Protein AF-A0A662YFM3-F1 (afdb_monomer)

Structure (mmCIF, N/CA/C/O backbone):
data_AF-A0A662YFM3-F1
#
_entry.id   AF-A0A662YFM3-F1
#
loop_
_atom_site.group_PDB
_atom_site.id
_atom_site.type_symbol
_atom_site.label_atom_id
_atom_site.label_alt_id
_atom_site.label_comp_id
_atom_site.label_asym_id
_atom_site.label_entity_id
_atom_site.label_seq_id
_atom_site.pdbx_PDB_ins_code
_atom_site.Cartn_x
_atom_site.Cartn_y
_atom_site.Cartn_z
_atom_site.occupancy
_atom_site.B_iso_or_equiv
_atom_site.auth_seq_id
_atom_site.auth_comp_id
_atom_site.auth_asym_id
_atom_site.auth_atom_id
_atom_site.pdbx_PDB_model_num
ATOM 1 N N . MET A 1 1 ? 43.091 -7.294 -28.081 1.00 31.44 1 MET A N 1
ATOM 2 C CA . MET A 1 1 ? 42.100 -6.801 -29.064 1.00 31.44 1 MET A CA 1
ATOM 3 C C . MET A 1 1 ? 41.512 -5.503 -28.535 1.00 31.44 1 MET A C 1
ATOM 5 O O . MET A 1 1 ? 40.854 -5.529 -27.504 1.00 31.44 1 MET A O 1
ATOM 9 N N . GLN A 1 2 ? 41.831 -4.374 -29.169 1.00 24.16 2 GLN A N 1
ATOM 10 C CA . GLN A 1 2 ? 41.302 -3.059 -28.802 1.00 24.16 2 GLN A CA 1
ATOM 11 C C . GLN A 1 2 ? 39.823 -2.976 -29.213 1.00 24.16 2 GLN A C 1
ATOM 13 O O . GLN A 1 2 ? 39.486 -3.221 -30.369 1.00 24.16 2 GLN A O 1
ATOM 18 N N . LEU A 1 3 ? 38.940 -2.680 -28.256 1.00 31.52 3 LEU A N 1
ATOM 19 C CA . LEU A 1 3 ? 37.531 -2.382 -28.514 1.00 31.52 3 LEU A CA 1
ATOM 20 C C . LEU A 1 3 ? 37.461 -1.000 -29.172 1.00 31.52 3 LEU A C 1
ATOM 22 O O . LEU A 1 3 ? 37.667 0.012 -28.507 1.00 31.52 3 LEU A O 1
ATOM 26 N N . LEU A 1 4 ? 37.216 -0.971 -30.483 1.00 30.17 4 LEU A N 1
ATOM 27 C CA . LEU A 1 4 ? 36.890 0.259 -31.203 1.00 30.17 4 LEU A CA 1
ATOM 28 C C . LEU A 1 4 ? 35.661 0.919 -30.549 1.00 30.17 4 LEU A C 1
ATOM 30 O O . LEU A 1 4 ? 34.719 0.202 -30.189 1.00 30.17 4 LEU A O 1
ATOM 34 N N . PRO A 1 5 ? 35.646 2.256 -30.388 1.00 35.44 5 PRO A N 1
ATOM 35 C CA . PRO A 1 5 ? 34.454 2.960 -29.943 1.00 35.44 5 PRO A CA 1
ATOM 36 C C . PRO A 1 5 ? 33.294 2.656 -30.903 1.00 35.44 5 PRO A C 1
ATOM 38 O O . PRO A 1 5 ? 33.537 2.446 -32.096 1.00 35.44 5 PRO A O 1
ATOM 41 N N . PRO A 1 6 ? 32.047 2.606 -30.402 1.00 40.72 6 PRO A N 1
ATOM 42 C CA . PRO A 1 6 ? 30.871 2.348 -31.220 1.00 40.72 6 PRO A CA 1
ATOM 43 C C . PRO A 1 6 ? 30.859 3.303 -32.419 1.00 40.72 6 PRO A C 1
ATOM 45 O O . PRO A 1 6 ? 30.665 4.506 -32.263 1.00 40.72 6 PRO A O 1
ATOM 48 N N . THR A 1 7 ? 31.129 2.790 -33.621 1.00 40.66 7 THR A N 1
ATOM 49 C CA . THR A 1 7 ? 31.080 3.596 -34.839 1.00 40.66 7 THR A CA 1
ATOM 50 C C . THR A 1 7 ? 29.655 4.114 -35.023 1.00 40.66 7 THR A C 1
ATOM 52 O O . THR A 1 7 ? 28.692 3.373 -34.838 1.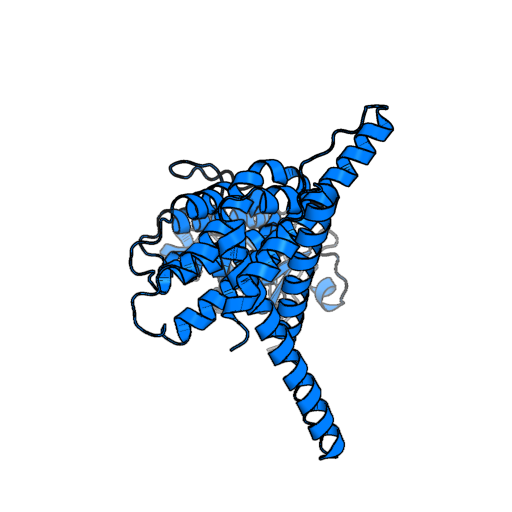00 40.66 7 THR A O 1
ATOM 55 N N . LEU A 1 8 ? 29.520 5.386 -35.417 1.00 42.19 8 LEU A N 1
ATOM 56 C CA . LEU A 1 8 ? 28.276 6.124 -35.719 1.00 42.19 8 LEU A CA 1
ATOM 57 C C . LEU A 1 8 ? 27.430 5.514 -36.865 1.00 42.19 8 LEU A C 1
ATOM 59 O O . LEU A 1 8 ? 26.572 6.171 -37.451 1.00 42.19 8 LEU A O 1
ATOM 63 N N . CYS A 1 9 ? 27.674 4.257 -37.227 1.00 41.53 9 CYS A N 1
ATOM 64 C CA . CYS A 1 9 ? 26.890 3.530 -38.203 1.00 41.53 9 CYS A CA 1
ATOM 65 C C . CYS A 1 9 ? 25.592 3.072 -37.537 1.00 41.53 9 CYS A C 1
ATOM 67 O O . CYS A 1 9 ? 25.598 2.172 -36.699 1.00 41.53 9 CYS A O 1
ATOM 69 N N . ARG A 1 10 ? 24.475 3.691 -37.938 1.00 50.19 10 ARG A N 1
ATOM 70 C CA . ARG A 1 10 ? 23.110 3.236 -37.642 1.00 50.19 10 ARG A CA 1
ATOM 71 C C . ARG A 1 10 ? 23.062 1.708 -37.789 1.00 50.19 10 ARG A C 1
ATOM 73 O O . ARG A 1 10 ? 23.378 1.228 -38.884 1.00 50.19 10 ARG A O 1
ATOM 80 N N . PRO A 1 11 ? 22.696 0.934 -36.751 1.00 51.88 11 PRO A N 1
ATOM 81 C CA . PRO A 1 11 ? 22.472 -0.492 -36.918 1.00 51.88 11 PRO A CA 1
ATOM 82 C C . PRO A 1 11 ? 21.335 -0.635 -37.928 1.00 51.88 11 PRO A C 1
ATOM 84 O O . PRO A 1 11 ? 20.178 -0.358 -37.616 1.00 51.88 11 PRO A O 1
ATOM 87 N N . ARG A 1 12 ? 21.667 -0.961 -39.183 1.00 49.25 12 ARG A N 1
ATOM 88 C CA . ARG A 1 12 ? 20.658 -1.315 -40.185 1.00 49.25 12 ARG A CA 1
ATOM 89 C C . ARG A 1 12 ? 19.836 -2.439 -39.564 1.00 49.25 12 ARG A C 1
ATOM 91 O O . ARG A 1 12 ? 20.442 -3.364 -39.026 1.00 49.25 12 ARG A O 1
ATOM 98 N N . HIS A 1 13 ? 18.510 -2.281 -39.575 1.00 52.53 13 HIS A N 1
ATOM 99 C CA . HIS A 1 13 ? 17.511 -3.202 -39.030 1.00 52.53 13 HIS A CA 1
ATOM 100 C C . HIS A 1 13 ? 18.063 -4.619 -38.879 1.00 52.53 13 HIS A C 1
ATOM 102 O O . HIS A 1 13 ? 18.449 -5.239 -39.871 1.00 52.53 13 HIS A O 1
ATOM 108 N N . VAL A 1 14 ? 18.168 -5.099 -37.638 1.00 57.22 14 VAL A N 1
ATOM 109 C CA . VAL A 1 14 ? 18.634 -6.463 -37.393 1.00 57.22 14 VAL A CA 1
ATOM 110 C C . VAL A 1 14 ? 17.733 -7.407 -38.170 1.00 57.22 14 VAL A C 1
ATOM 112 O O . VAL A 1 14 ? 16.516 -7.381 -38.007 1.00 57.22 14 VAL A O 1
ATOM 115 N N . ASP A 1 15 ? 18.349 -8.211 -39.030 1.00 66.75 15 ASP A N 1
ATOM 116 C CA . ASP A 1 15 ? 17.666 -9.239 -39.799 1.00 66.75 15 ASP A CA 1
ATOM 117 C C . ASP A 1 15 ? 16.842 -10.129 -38.855 1.00 66.75 15 ASP A C 1
ATOM 119 O O . ASP A 1 15 ? 17.365 -10.675 -37.876 1.00 66.75 15 ASP A O 1
ATOM 123 N N . ARG A 1 16 ? 15.541 -10.256 -39.143 1.00 69.88 16 ARG A N 1
ATOM 124 C CA . ARG A 1 16 ? 14.592 -11.059 -38.362 1.00 69.88 16 ARG A CA 1
ATOM 125 C C . ARG A 1 16 ? 15.097 -1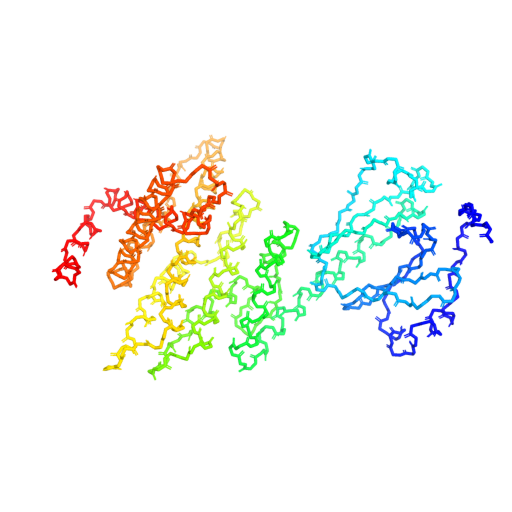2.485 -38.153 1.00 69.88 16 ARG A C 1
ATOM 127 O O . ARG A 1 16 ? 14.892 -13.039 -37.077 1.00 69.88 16 ARG A O 1
ATOM 134 N N . GLU A 1 17 ? 15.794 -13.053 -39.135 1.00 72.50 17 GLU A N 1
ATOM 135 C CA . GLU A 1 17 ? 16.353 -14.401 -39.030 1.00 72.50 17 GLU A CA 1
ATOM 136 C C . GLU A 1 17 ? 17.508 -14.481 -38.028 1.00 72.50 17 GLU A C 1
ATOM 138 O O . GLU A 1 17 ? 17.574 -15.421 -37.239 1.00 72.50 17 GLU A O 1
ATOM 143 N N . ARG A 1 18 ? 18.371 -13.460 -37.955 1.00 72.56 18 ARG A N 1
ATOM 144 C CA . ARG A 1 18 ? 19.425 -13.402 -36.923 1.00 72.56 18 ARG A CA 1
ATOM 145 C C . ARG A 1 18 ? 18.828 -13.335 -35.523 1.00 72.56 18 ARG A C 1
ATOM 147 O O . ARG A 1 18 ? 19.324 -13.974 -34.599 1.00 72.56 18 ARG A O 1
ATOM 154 N N . LEU A 1 19 ? 17.737 -12.591 -35.390 1.00 74.12 19 LEU A N 1
ATOM 155 C CA . LEU A 1 19 ? 16.995 -12.423 -34.148 1.00 74.12 19 LEU A CA 1
ATOM 156 C C . LEU A 1 19 ? 16.303 -13.739 -33.734 1.00 74.12 19 LEU A C 1
ATOM 158 O O . LEU A 1 19 ? 16.369 -14.133 -32.568 1.00 74.12 19 LEU A O 1
ATOM 162 N N . ARG A 1 20 ? 15.736 -14.477 -34.701 1.00 78.88 20 ARG A N 1
ATOM 163 C CA . ARG A 1 20 ? 15.185 -15.829 -34.505 1.00 78.88 20 ARG A CA 1
ATOM 164 C C . ARG A 1 20 ? 16.244 -16.830 -34.053 1.00 78.88 20 ARG A C 1
ATOM 166 O O . ARG A 1 20 ? 15.979 -17.616 -33.149 1.00 78.88 20 ARG A O 1
ATOM 173 N N . VAL A 1 21 ? 17.435 -16.791 -34.649 1.00 80.00 21 VAL A N 1
ATOM 174 C CA . VAL A 1 21 ? 18.555 -17.668 -34.271 1.00 80.00 21 VAL A CA 1
ATOM 175 C C . VAL A 1 21 ? 19.041 -17.369 -32.851 1.00 80.00 21 VAL A C 1
ATOM 177 O O . VAL A 1 21 ? 19.296 -18.301 -32.096 1.00 80.00 21 VAL A O 1
ATOM 180 N N . GLN A 1 22 ? 19.136 -16.094 -32.459 1.00 77.62 22 GLN A N 1
ATOM 181 C CA . GLN A 1 22 ? 19.637 -15.719 -31.131 1.00 77.62 22 GLN A CA 1
ATOM 182 C C . GLN A 1 22 ? 18.651 -15.996 -29.986 1.00 77.62 22 GLN A C 1
ATOM 184 O O . GLN A 1 22 ? 19.085 -16.372 -28.900 1.00 77.62 22 GLN A O 1
ATOM 189 N N . LEU A 1 23 ? 17.347 -15.802 -30.200 1.00 77.31 23 LEU A N 1
ATOM 190 C CA . LEU A 1 23 ? 16.322 -16.060 -29.176 1.00 77.31 23 LEU A CA 1
ATOM 191 C C . LEU A 1 23 ? 15.807 -17.504 -29.187 1.00 77.31 23 LEU A C 1
ATOM 193 O O . LEU A 1 23 ? 15.193 -17.967 -28.227 1.00 77.31 23 LEU A O 1
ATOM 197 N N . GLY A 1 24 ? 16.026 -18.224 -30.285 1.00 82.00 24 GLY A N 1
ATOM 198 C CA . GLY A 1 24 ? 15.348 -19.482 -30.548 1.00 82.00 24 GLY A CA 1
ATOM 199 C C . GLY A 1 24 ? 13.886 -19.280 -30.962 1.00 82.00 24 GLY A C 1
ATOM 200 O O . GLY A 1 24 ? 13.258 -18.239 -30.747 1.00 82.00 24 GLY A O 1
ATOM 201 N N . THR A 1 25 ? 13.324 -20.313 -31.585 1.00 82.69 25 THR A N 1
ATOM 202 C CA . THR A 1 25 ? 12.015 -20.258 -32.253 1.00 82.69 25 THR A CA 1
ATOM 203 C C . THR A 1 25 ? 10.866 -19.892 -31.311 1.00 82.69 25 THR A C 1
ATOM 205 O O . THR A 1 25 ? 9.998 -19.104 -31.678 1.00 82.69 25 THR A O 1
ATOM 208 N N . THR A 1 26 ? 10.870 -20.422 -30.087 1.00 81.56 26 THR A N 1
ATOM 209 C CA . THR A 1 26 ? 9.796 -20.212 -29.103 1.00 81.56 26 THR A CA 1
ATOM 210 C C . THR A 1 26 ? 9.748 -18.774 -28.592 1.00 81.56 26 THR A C 1
ATOM 212 O O . THR A 1 26 ? 8.681 -18.169 -28.552 1.00 81.56 26 THR A O 1
ATOM 215 N N . GLN A 1 27 ? 10.893 -18.189 -28.239 1.00 81.69 27 GLN A N 1
ATOM 216 C CA . GLN A 1 27 ? 10.960 -16.805 -27.761 1.00 81.69 27 GLN A CA 1
ATOM 217 C C . GLN A 1 27 ? 10.720 -15.810 -28.901 1.00 81.69 27 GLN A C 1
ATOM 219 O O . GLN A 1 27 ? 10.011 -14.822 -28.715 1.00 81.69 27 GLN A O 1
ATOM 224 N N . PHE A 1 28 ? 11.233 -16.101 -30.101 1.00 82.50 28 PHE A N 1
ATOM 225 C CA . PHE A 1 28 ? 11.019 -15.261 -31.278 1.00 82.50 28 PHE A CA 1
ATOM 226 C C . PHE A 1 28 ? 9.535 -15.136 -31.652 1.00 82.50 28 PHE A C 1
ATOM 228 O O . PHE A 1 28 ? 9.075 -14.042 -31.969 1.00 82.50 28 PHE A O 1
ATOM 235 N N . GLN A 1 29 ? 8.759 -16.220 -31.549 1.00 82.69 29 GLN A N 1
ATOM 236 C CA . GLN A 1 29 ? 7.309 -16.192 -31.790 1.00 82.69 29 GLN A CA 1
ATOM 237 C C . GLN A 1 29 ? 6.545 -15.281 -30.815 1.00 82.69 29 GLN A C 1
ATOM 239 O O . GLN A 1 29 ? 5.462 -14.799 -31.144 1.00 82.69 29 GLN A O 1
ATOM 244 N N . ARG A 1 30 ? 7.099 -15.022 -29.624 1.00 81.25 30 ARG A N 1
ATOM 245 C CA . ARG A 1 30 ? 6.478 -14.179 -28.589 1.00 81.25 30 ARG A CA 1
ATOM 246 C C . ARG A 1 30 ? 6.853 -12.701 -28.712 1.00 81.25 30 ARG 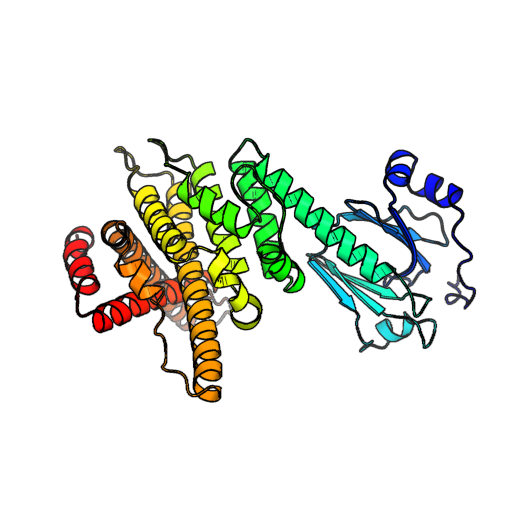A C 1
ATOM 248 O O . ARG A 1 30 ? 6.313 -11.879 -27.969 1.00 81.25 30 ARG A O 1
ATOM 255 N N . LEU A 1 31 ? 7.752 -12.348 -29.632 1.00 82.31 31 LEU A N 1
ATOM 256 C CA . LEU A 1 31 ? 8.171 -10.967 -29.839 1.00 82.31 31 LEU A CA 1
ATOM 257 C C . LEU A 1 31 ? 7.055 -10.104 -30.413 1.00 82.31 31 LEU A C 1
ATOM 259 O O . LEU A 1 31 ? 6.383 -10.458 -31.382 1.00 82.31 31 LEU A O 1
ATOM 263 N N . ARG A 1 32 ? 6.916 -8.915 -29.835 1.00 81.25 32 ARG A N 1
ATOM 264 C CA . ARG A 1 32 ? 5.949 -7.895 -30.244 1.00 81.25 32 ARG A CA 1
ATOM 265 C C . ARG A 1 32 ? 6.625 -6.647 -30.797 1.00 81.25 32 ARG A C 1
ATOM 267 O O . ARG A 1 32 ? 6.060 -5.997 -31.668 1.00 81.25 32 ARG A O 1
ATOM 274 N N . TYR A 1 33 ? 7.831 -6.338 -30.327 1.00 83.69 33 TYR A N 1
ATOM 275 C CA . TYR A 1 33 ? 8.576 -5.145 -30.721 1.00 83.69 33 TYR A CA 1
ATOM 276 C C . TYR A 1 33 ? 10.084 -5.399 -30.648 1.00 83.69 33 TYR A C 1
ATOM 278 O O . TYR A 1 33 ? 10.526 -6.212 -29.842 1.00 83.69 33 TYR A O 1
ATOM 286 N N . HIS A 1 34 ? 10.882 -4.725 -31.474 1.00 82.69 34 HIS A N 1
ATOM 287 C CA . HIS A 1 34 ? 12.335 -4.687 -31.312 1.00 82.69 34 HIS A CA 1
ATOM 288 C C . HIS A 1 34 ? 12.914 -3.402 -31.902 1.00 82.69 34 HIS A C 1
ATOM 290 O O . HIS A 1 34 ? 12.450 -2.919 -32.932 1.00 82.69 34 HIS A O 1
ATOM 296 N N . GLU A 1 35 ? 13.946 -2.871 -31.257 1.00 78.69 35 GLU A N 1
ATOM 297 C CA . GLU A 1 35 ? 14.652 -1.662 -31.668 1.00 78.69 35 GLU A CA 1
ATOM 298 C C . GLU A 1 35 ? 16.111 -1.731 -31.208 1.00 78.69 35 GLU A C 1
ATOM 300 O O . GLU A 1 35 ? 16.428 -2.286 -30.154 1.00 78.69 35 GLU A O 1
ATOM 305 N N . ALA A 1 36 ? 17.028 -1.192 -32.010 1.00 77.56 36 ALA A N 1
ATOM 306 C CA . ALA A 1 36 ? 18.420 -1.079 -31.600 1.00 77.56 36 ALA A CA 1
ATOM 307 C C . ALA A 1 36 ? 18.573 0.024 -30.541 1.00 77.56 36 ALA A C 1
ATOM 309 O O . ALA A 1 36 ? 18.033 1.115 -30.702 1.00 77.56 36 ALA A O 1
ATOM 310 N N . ALA A 1 37 ? 19.352 -0.233 -29.492 1.00 79.44 37 ALA A N 1
ATOM 311 C CA . ALA A 1 37 ? 19.679 0.745 -28.459 1.00 79.44 37 ALA A CA 1
ATOM 312 C C . ALA A 1 37 ? 21.132 0.589 -27.976 1.00 79.44 37 ALA A C 1
ATOM 314 O O . ALA A 1 37 ? 21.816 -0.406 -28.228 1.00 79.44 37 ALA A O 1
ATOM 315 N N . VAL A 1 38 ? 21.636 1.586 -27.260 1.00 81.25 38 VAL A N 1
ATOM 316 C CA . VAL A 1 38 ? 22.872 1.448 -26.480 1.00 81.25 38 VAL A CA 1
ATOM 317 C C . VAL A 1 38 ? 22.486 1.216 -25.035 1.00 81.25 38 VAL A C 1
ATOM 319 O O . VAL A 1 38 ? 21.707 1.988 -24.486 1.00 81.25 38 VAL A O 1
ATOM 322 N N . VAL A 1 39 ? 23.035 0.179 -24.410 1.00 82.19 39 VAL A N 1
ATOM 323 C CA . VAL A 1 39 ? 22.734 -0.149 -23.011 1.00 82.19 39 VAL A CA 1
ATOM 324 C C . VAL A 1 39 ? 23.974 0.059 -22.159 1.00 82.19 39 VAL A C 1
ATOM 326 O O . VAL A 1 39 ? 25.092 -0.253 -22.583 1.00 82.19 39 VAL A O 1
ATOM 329 N N . SER A 1 40 ? 23.787 0.558 -20.939 1.00 78.56 40 SER A N 1
ATOM 330 C CA . SER A 1 40 ? 24.849 0.720 -19.946 1.00 78.56 40 SER A CA 1
ATOM 331 C C . SER A 1 40 ? 25.341 -0.628 -19.398 1.00 78.56 40 SER A C 1
ATOM 333 O O . SER A 1 40 ? 25.090 -0.983 -18.249 1.00 78.56 40 SER A O 1
ATOM 335 N N . SER A 1 41 ? 26.047 -1.403 -20.217 1.00 72.38 41 SER A N 1
ATOM 336 C CA . SER A 1 41 ? 26.849 -2.550 -19.780 1.00 72.38 41 SER A CA 1
ATOM 337 C C . SER A 1 41 ? 28.335 -2.190 -19.771 1.00 72.38 41 SER A C 1
ATOM 339 O O . SER A 1 41 ? 28.752 -1.275 -20.477 1.00 72.38 41 SER A O 1
ATOM 341 N N . ALA A 1 42 ? 29.154 -2.913 -19.004 1.00 61.47 42 ALA A N 1
ATOM 342 C CA . ALA A 1 42 ? 30.613 -2.821 -19.081 1.00 61.47 42 ALA A CA 1
ATOM 343 C C . ALA A 1 42 ? 31.178 -4.051 -19.826 1.00 61.47 42 ALA A C 1
ATOM 345 O O . ALA A 1 42 ? 30.956 -5.172 -19.366 1.00 61.47 42 ALA A O 1
ATOM 346 N N . PRO A 1 43 ? 31.899 -3.891 -20.955 1.00 65.81 43 PRO A N 1
ATOM 347 C CA . PRO A 1 43 ? 32.080 -2.655 -21.725 1.00 65.81 43 PRO A CA 1
ATOM 348 C C . PRO A 1 43 ? 30.772 -2.215 -22.411 1.00 65.81 43 PRO A C 1
ATOM 350 O O . PRO A 1 43 ? 29.872 -3.036 -22.622 1.00 65.81 43 PRO A O 1
ATOM 353 N N . MET A 1 44 ? 30.666 -0.924 -22.748 1.00 69.19 44 MET A N 1
ATOM 354 C CA . MET A 1 44 ? 29.498 -0.385 -23.457 1.00 69.19 44 MET A CA 1
ATOM 355 C C . MET A 1 44 ? 29.412 -1.024 -24.839 1.00 69.19 44 MET A C 1
ATOM 357 O O . MET A 1 44 ? 30.391 -1.031 -25.588 1.00 69.19 44 MET A O 1
ATOM 361 N N . LYS A 1 45 ? 28.253 -1.596 -25.167 1.00 72.81 45 LYS A N 1
ATOM 362 C CA . LYS A 1 45 ? 28.030 -2.293 -26.435 1.00 72.81 45 LYS A CA 1
ATOM 363 C C . LYS A 1 45 ? 26.701 -1.874 -27.041 1.00 72.81 45 LYS A C 1
ATOM 365 O O . LYS A 1 45 ? 25.725 -1.633 -26.335 1.00 72.81 45 LYS A O 1
ATOM 370 N N . PHE A 1 46 ? 26.672 -1.867 -28.366 1.00 73.38 46 PHE A N 1
ATOM 371 C CA . PHE A 1 46 ? 25.439 -1.833 -29.133 1.00 73.38 46 PHE A CA 1
ATOM 372 C C . PHE A 1 46 ? 24.625 -3.092 -28.861 1.00 73.38 46 PHE A C 1
ATOM 374 O O . PHE A 1 46 ? 25.125 -4.209 -29.040 1.00 73.38 46 PHE A O 1
ATOM 381 N N . GLN A 1 47 ? 23.384 -2.912 -28.423 1.00 79.12 47 GLN A N 1
ATOM 382 C CA . GLN A 1 47 ? 22.492 -4.012 -28.100 1.00 79.12 47 GLN A CA 1
ATOM 383 C C . GLN A 1 47 ? 21.139 -3.814 -28.788 1.00 79.12 47 GLN A C 1
ATOM 385 O O . GLN A 1 47 ? 20.659 -2.708 -28.997 1.00 79.12 47 GLN A O 1
ATOM 390 N N . LEU A 1 48 ? 20.523 -4.906 -29.201 1.00 81.19 48 LEU A N 1
ATOM 391 C CA . LEU A 1 48 ? 19.152 -4.919 -29.653 1.00 81.19 48 LEU A CA 1
ATOM 392 C C . LEU A 1 48 ? 18.264 -5.119 -28.437 1.00 81.19 48 LEU A C 1
ATOM 394 O O . LEU A 1 48 ? 18.464 -6.069 -27.679 1.00 81.19 48 LEU A O 1
ATOM 398 N N . VAL A 1 49 ? 17.284 -4.244 -28.266 1.00 84.19 49 VAL A N 1
ATOM 399 C CA . VAL A 1 49 ? 16.237 -4.418 -27.268 1.00 84.19 49 VAL A CA 1
ATOM 400 C C . VAL A 1 49 ? 15.027 -4.983 -27.986 1.00 84.19 49 VAL A C 1
ATOM 402 O O . VAL A 1 49 ? 14.516 -4.383 -28.929 1.00 84.19 49 VAL A O 1
ATOM 405 N N . ALA A 1 50 ? 14.572 -6.153 -27.562 1.00 84.06 50 ALA A N 1
ATOM 406 C CA . ALA A 1 50 ? 13.373 -6.784 -28.080 1.00 84.06 50 ALA A CA 1
ATOM 407 C C . ALA A 1 50 ? 12.380 -7.007 -26.939 1.00 84.06 50 ALA A C 1
ATOM 409 O O . ALA A 1 50 ? 12.763 -7.355 -25.828 1.00 84.06 50 ALA A O 1
ATOM 410 N N . LEU A 1 51 ? 11.099 -6.782 -27.200 1.00 84.19 51 LEU A N 1
ATOM 411 C CA . LEU A 1 51 ? 10.029 -6.883 -26.217 1.00 84.19 51 LEU A CA 1
ATOM 412 C C . LEU A 1 51 ? 9.101 -8.029 -26.590 1.00 84.19 51 LEU A C 1
ATOM 414 O O . LEU A 1 51 ? 8.628 -8.133 -27.727 1.00 84.19 51 LEU A O 1
ATOM 418 N N . SER A 1 52 ? 8.811 -8.856 -25.598 1.00 84.38 52 SER A N 1
ATOM 419 C CA . SER A 1 52 ? 7.714 -9.819 -25.605 1.00 84.38 52 SER A CA 1
ATOM 420 C C . SER A 1 52 ? 6.645 -9.401 -24.596 1.00 84.38 52 SER A C 1
ATOM 422 O O . SER A 1 52 ? 6.779 -8.373 -23.935 1.00 84.38 52 SER A O 1
ATOM 424 N N . GLY A 1 53 ? 5.565 -10.178 -24.497 1.00 74.62 53 GLY A N 1
ATOM 425 C CA . GLY A 1 53 ? 4.478 -9.884 -23.558 1.00 74.62 53 GLY A CA 1
ATOM 426 C C . GLY A 1 53 ? 4.874 -9.973 -22.080 1.00 74.62 53 GLY A C 1
ATOM 427 O O . GLY A 1 53 ? 4.212 -9.360 -21.256 1.00 74.62 53 GLY A O 1
ATOM 428 N N . ASP A 1 54 ? 5.937 -10.710 -21.749 1.00 80.62 54 ASP A N 1
ATOM 429 C CA . ASP A 1 54 ? 6.360 -11.009 -20.375 1.00 80.62 54 ASP A CA 1
ATOM 430 C C . ASP A 1 54 ? 7.843 -10.711 -20.101 1.00 80.62 54 ASP A C 1
ATOM 432 O O . ASP A 1 54 ? 8.292 -10.814 -18.959 1.00 80.62 54 ASP A O 1
ATOM 436 N N . SER A 1 55 ? 8.639 -10.372 -21.117 1.00 89.00 55 SER A N 1
ATOM 437 C CA . SER A 1 55 ? 10.088 -10.173 -20.972 1.00 89.00 55 SER A CA 1
ATOM 438 C C . SER A 1 55 ? 10.675 -9.156 -21.951 1.00 89.00 55 SER A C 1
ATOM 440 O O . SER A 1 55 ? 10.249 -9.047 -23.106 1.00 89.00 55 SER A O 1
ATOM 442 N N . ILE A 1 56 ? 11.716 -8.463 -21.491 1.00 89.06 56 ILE A N 1
ATOM 443 C CA . ILE A 1 56 ? 12.625 -7.630 -22.277 1.00 89.06 56 ILE A CA 1
ATOM 444 C C . ILE A 1 56 ? 13.869 -8.465 -22.581 1.00 89.06 56 ILE A C 1
ATOM 446 O O . ILE A 1 56 ? 14.550 -8.947 -21.678 1.00 89.06 56 ILE A O 1
ATOM 450 N N . PHE A 1 57 ? 14.195 -8.615 -23.854 1.00 87.94 57 PHE A N 1
ATOM 451 C CA . PHE A 1 57 ? 15.422 -9.243 -24.308 1.00 87.94 57 PHE A CA 1
ATOM 452 C C . PHE A 1 57 ? 16.426 -8.175 -24.703 1.00 87.94 57 PHE A C 1
ATOM 454 O O . PHE A 1 57 ? 16.121 -7.274 -25.480 1.00 87.94 57 PHE A O 1
ATOM 461 N N . VAL A 1 58 ? 17.641 -8.306 -24.190 1.00 87.88 58 VAL A N 1
ATOM 462 C CA . VAL A 1 58 ? 18.757 -7.425 -24.503 1.00 87.88 58 VAL A CA 1
ATOM 463 C C . VAL A 1 58 ? 19.849 -8.268 -25.151 1.00 87.88 58 VAL A C 1
ATOM 465 O O . VAL A 1 58 ? 20.479 -9.103 -24.497 1.00 87.88 58 VAL A O 1
ATOM 468 N N . LEU A 1 59 ? 20.043 -8.088 -26.457 1.00 85.12 59 LEU A N 1
ATOM 469 C CA . LEU A 1 59 ? 20.924 -8.919 -27.276 1.00 85.12 59 LEU A CA 1
ATOM 470 C C . LEU A 1 59 ? 22.129 -8.117 -27.769 1.00 85.12 59 LEU A C 1
ATOM 472 O O . LEU A 1 59 ? 21.944 -7.012 -28.261 1.00 85.12 59 LEU A O 1
ATOM 476 N N . PRO A 1 60 ? 23.365 -8.628 -27.713 1.00 79.62 60 PRO A N 1
ATOM 477 C CA . PRO A 1 60 ? 24.497 -7.942 -28.327 1.00 79.62 60 PRO A CA 1
ATOM 478 C C . PRO A 1 60 ? 24.362 -7.917 -29.857 1.00 79.62 60 PRO A C 1
ATOM 480 O O . PRO A 1 60 ? 24.196 -8.953 -30.497 1.00 79.62 60 PRO A O 1
ATOM 483 N N . LEU A 1 61 ? 24.488 -6.727 -30.457 1.00 71.50 61 LEU A N 1
ATOM 484 C CA . LEU A 1 61 ? 24.501 -6.565 -31.919 1.00 71.50 61 LEU A CA 1
ATOM 485 C C . LEU A 1 61 ? 25.812 -7.057 -32.549 1.00 71.50 61 LEU A C 1
ATOM 487 O O . LEU A 1 61 ? 25.840 -7.422 -33.723 1.00 71.50 61 LEU A O 1
ATOM 491 N N . ALA A 1 62 ? 26.893 -7.071 -31.767 1.00 67.69 62 ALA A N 1
ATOM 492 C CA . ALA A 1 62 ? 28.206 -7.554 -32.169 1.00 67.69 62 ALA A CA 1
ATOM 493 C C . ALA A 1 62 ? 28.779 -8.514 -31.109 1.00 67.69 62 ALA A C 1
ATOM 495 O O . ALA A 1 62 ? 28.877 -8.164 -29.929 1.00 67.69 62 ALA A O 1
ATOM 496 N N . GLY A 1 63 ? 29.192 -9.708 -31.548 1.00 63.12 63 GLY A N 1
ATOM 497 C CA . GLY A 1 63 ? 29.793 -10.759 -30.713 1.00 63.12 63 GLY A CA 1
ATOM 498 C C . GLY A 1 63 ? 28.833 -11.896 -30.328 1.00 63.12 63 GLY A C 1
ATOM 499 O O . GLY A 1 63 ? 27.620 -11.733 -30.343 1.00 63.12 63 GLY A O 1
ATOM 500 N N . GLY A 1 64 ? 29.388 -13.063 -29.979 1.00 60.03 64 GLY A N 1
ATOM 501 C CA . GLY A 1 64 ? 28.648 -14.302 -29.672 1.00 60.03 64 GLY A CA 1
ATOM 502 C C . GLY A 1 64 ? 28.070 -14.394 -28.252 1.00 60.03 64 GLY A C 1
ATOM 503 O O . GLY A 1 64 ? 28.114 -15.461 -27.650 1.00 60.03 64 GLY A O 1
ATOM 504 N N . GLY A 1 65 ? 27.592 -13.285 -27.682 1.00 67.56 65 GLY A N 1
ATOM 505 C CA . GLY A 1 65 ? 26.964 -13.297 -26.355 1.00 67.56 65 GLY A CA 1
ATOM 506 C C . GLY A 1 65 ? 25.496 -13.726 -26.422 1.00 67.56 65 GLY A C 1
ATOM 507 O O . GLY A 1 65 ? 24.783 -13.322 -27.337 1.00 67.56 65 GLY A O 1
ATOM 508 N N . GLY A 1 66 ? 25.044 -14.521 -25.449 1.00 75.06 66 GLY A N 1
ATOM 509 C CA . GLY A 1 66 ? 23.631 -14.887 -25.315 1.00 75.06 66 GLY A CA 1
ATOM 510 C C . GLY A 1 66 ? 22.736 -13.682 -25.003 1.00 75.06 66 GLY A C 1
ATOM 511 O O . GLY A 1 66 ? 23.198 -12.673 -24.462 1.00 75.06 66 GLY A O 1
ATOM 512 N N . ALA A 1 67 ? 21.450 -13.789 -25.340 1.00 80.75 67 ALA A N 1
ATOM 513 C CA . ALA A 1 67 ? 20.454 -12.781 -24.997 1.00 80.75 67 ALA A CA 1
ATOM 514 C C . ALA A 1 67 ? 20.266 -12.710 -23.474 1.00 80.75 67 ALA A C 1
ATOM 516 O O . ALA A 1 67 ? 20.007 -13.724 -22.823 1.00 80.75 67 ALA A O 1
ATOM 517 N N . ARG A 1 68 ? 20.345 -11.507 -22.898 1.00 87.12 68 ARG A N 1
ATOM 518 C CA . ARG A 1 68 ? 19.916 -11.284 -21.516 1.00 87.12 68 ARG A CA 1
ATOM 519 C C . ARG A 1 68 ? 18.399 -11.137 -21.508 1.00 87.12 68 ARG A C 1
ATOM 521 O O . ARG A 1 68 ? 17.873 -10.211 -22.116 1.00 87.12 68 ARG A O 1
ATOM 528 N N . CYS A 1 69 ? 17.712 -12.040 -20.819 1.00 88.75 69 CYS A N 1
ATOM 529 C CA . CYS A 1 69 ? 16.270 -11.969 -20.604 1.00 88.75 69 CYS A CA 1
ATOM 530 C C . CYS A 1 69 ? 15.982 -11.278 -19.266 1.00 88.75 69 CYS A C 1
ATOM 532 O O . CYS A 1 69 ? 16.528 -11.672 -18.235 1.00 88.75 69 CYS A O 1
ATOM 534 N N . ILE A 1 70 ? 15.154 -10.238 -19.290 1.00 88.75 70 ILE A N 1
ATOM 535 C CA . ILE A 1 70 ? 14.711 -9.476 -18.122 1.00 88.75 70 ILE A CA 1
ATOM 536 C C . ILE A 1 70 ? 13.189 -9.639 -18.040 1.00 88.75 70 ILE A C 1
ATOM 538 O O . ILE A 1 70 ? 12.480 -9.082 -18.882 1.00 88.75 70 ILE A O 1
ATOM 542 N N . PRO A 1 71 ? 12.661 -10.399 -17.069 1.00 87.56 71 PRO A N 1
ATOM 543 C CA . PRO A 1 71 ? 11.220 -10.534 -16.890 1.00 87.56 71 PRO A CA 1
ATOM 544 C C . PRO A 1 71 ? 10.587 -9.174 -16.579 1.00 87.56 71 PRO A C 1
ATOM 546 O O . PRO A 1 71 ? 11.092 -8.448 -15.721 1.00 87.56 71 PRO A O 1
ATOM 549 N N . LEU A 1 72 ? 9.462 -8.838 -17.217 1.00 85.38 72 LEU A N 1
ATOM 550 C CA . LEU A 1 72 ? 8.782 -7.552 -16.993 1.00 85.38 72 LEU A CA 1
ATOM 551 C C . LEU A 1 72 ? 8.364 -7.355 -15.532 1.00 85.38 72 LEU A C 1
ATOM 553 O O . LEU A 1 72 ? 8.417 -6.235 -15.045 1.00 85.38 72 LEU A O 1
ATOM 557 N N . ARG A 1 73 ? 8.058 -8.439 -14.808 1.00 79.38 73 ARG A N 1
ATOM 558 C CA . ARG A 1 73 ? 7.778 -8.405 -13.361 1.00 79.38 73 ARG A CA 1
ATOM 559 C C . ARG A 1 73 ? 8.921 -7.854 -12.499 1.00 79.38 73 ARG A C 1
ATOM 561 O O . ARG A 1 73 ? 8.672 -7.414 -11.394 1.00 79.38 73 ARG A O 1
ATOM 568 N N . THR A 1 74 ? 10.160 -7.882 -12.998 1.00 82.44 74 THR A N 1
ATOM 569 C CA . THR A 1 74 ? 11.338 -7.373 -12.263 1.00 82.44 74 THR A CA 1
ATOM 570 C C . THR A 1 74 ? 11.617 -5.895 -12.530 1.00 82.44 74 THR A C 1
ATOM 572 O O . THR A 1 74 ? 12.565 -5.335 -11.979 1.00 82.44 74 THR A O 1
ATOM 575 N N . VAL A 1 75 ? 10.835 -5.274 -13.418 1.00 83.06 75 VAL A N 1
ATOM 576 C CA . VAL A 1 75 ? 10.954 -3.865 -13.785 1.00 83.06 75 VAL A CA 1
ATOM 577 C C . VAL A 1 75 ? 10.042 -3.054 -12.875 1.00 83.06 75 VAL A C 1
ATOM 579 O O . VAL A 1 75 ? 8.823 -3.142 -12.981 1.00 83.06 75 VAL A O 1
ATOM 582 N N . ALA A 1 76 ? 10.644 -2.242 -12.012 1.00 75.44 76 ALA A N 1
ATOM 583 C CA . ALA A 1 76 ? 9.918 -1.335 -11.136 1.00 75.44 76 ALA A CA 1
ATOM 584 C C . ALA A 1 76 ? 9.452 -0.084 -11.895 1.00 75.44 76 ALA A C 1
ATOM 586 O O . ALA A 1 76 ? 8.302 0.323 -11.788 1.00 75.44 76 ALA A O 1
ATOM 587 N N . GLU A 1 77 ? 10.324 0.530 -12.694 1.00 80.88 77 GLU A N 1
ATOM 588 C CA . GLU A 1 77 ? 10.048 1.839 -13.298 1.00 80.88 77 GLU A CA 1
ATOM 589 C C . GLU A 1 77 ? 10.739 1.977 -14.658 1.00 80.88 77 GLU A C 1
ATOM 591 O O . GLU A 1 77 ? 11.836 1.441 -14.869 1.00 80.88 77 GLU A O 1
ATOM 596 N N . VAL A 1 78 ? 10.119 2.733 -15.571 1.00 85.38 78 VAL A N 1
ATOM 597 C CA . VAL A 1 78 ? 10.742 3.150 -16.832 1.00 85.38 78 VAL A CA 1
ATOM 598 C C . VAL A 1 78 ? 10.612 4.652 -16.966 1.00 85.38 78 VAL A C 1
ATOM 600 O O . VAL A 1 78 ? 9.553 5.160 -17.300 1.00 85.38 78 VAL A O 1
ATOM 603 N N . THR A 1 79 ? 11.716 5.369 -16.795 1.00 85.81 79 THR A N 1
ATOM 604 C CA . THR A 1 79 ? 11.720 6.832 -16.854 1.00 85.81 79 THR A CA 1
ATOM 605 C C . THR A 1 79 ? 12.579 7.347 -17.990 1.00 85.81 79 THR A C 1
ATOM 607 O O . THR A 1 79 ? 13.652 6.821 -18.288 1.00 85.81 79 THR A O 1
ATOM 610 N N . ARG A 1 80 ? 12.126 8.423 -18.639 1.00 86.31 80 ARG A N 1
ATOM 611 C CA . ARG A 1 80 ? 12.985 9.209 -19.526 1.00 86.31 80 ARG A CA 1
ATOM 612 C C . ARG A 1 80 ? 13.885 10.089 -18.665 1.00 86.31 80 ARG A C 1
ATOM 614 O O . ARG A 1 80 ? 13.395 10.852 -17.840 1.00 86.31 80 ARG A O 1
ATOM 621 N N . VAL A 1 81 ? 15.194 10.002 -18.870 1.00 87.44 81 VAL A N 1
ATOM 622 C CA . VAL A 1 81 ? 16.188 10.652 -18.009 1.00 87.44 81 VAL A CA 1
ATOM 623 C C . VAL A 1 81 ? 16.960 11.713 -18.781 1.00 87.44 81 VAL A C 1
ATOM 625 O O . VAL A 1 81 ? 17.385 11.500 -19.916 1.00 87.44 81 VAL A O 1
ATOM 628 N N . VAL A 1 82 ? 17.180 12.862 -18.142 1.00 86.50 82 VAL A N 1
ATOM 629 C CA . VAL A 1 82 ? 18.143 13.861 -18.616 1.00 86.50 82 VAL A CA 1
ATOM 630 C C . VAL A 1 82 ? 19.536 13.441 -18.128 1.00 86.50 82 VAL A C 1
ATOM 632 O O . VAL A 1 82 ? 19.721 13.237 -16.928 1.00 86.50 82 VAL A O 1
ATOM 635 N N . PRO A 1 83 ? 20.531 13.274 -19.016 1.00 86.00 83 PRO A N 1
ATOM 636 C CA . PRO A 1 83 ? 21.837 12.720 -18.656 1.00 86.00 83 PRO A CA 1
ATOM 637 C C . PRO A 1 83 ? 22.615 13.638 -17.693 1.00 86.00 83 PRO A C 1
ATOM 639 O O . PRO A 1 83 ? 23.141 14.688 -18.080 1.00 86.00 83 PRO A O 1
ATOM 642 N N . ALA A 1 84 ? 22.758 13.207 -16.440 1.00 86.31 84 ALA A N 1
ATOM 643 C CA . ALA A 1 84 ? 23.459 13.948 -15.392 1.00 86.31 84 ALA A CA 1
ATOM 644 C C . ALA A 1 84 ? 24.966 13.639 -15.358 1.00 86.31 84 ALA A C 1
ATOM 646 O O . ALA A 1 84 ? 25.780 14.534 -15.136 1.00 86.31 84 ALA A O 1
ATOM 647 N N . THR A 1 85 ? 25.358 12.387 -15.619 1.00 85.94 85 THR A N 1
ATOM 648 C CA . THR A 1 85 ? 26.759 11.938 -15.513 1.00 85.94 85 THR A CA 1
ATOM 649 C C . THR A 1 85 ? 27.456 11.838 -16.869 1.00 85.94 85 THR A C 1
ATOM 651 O O . THR A 1 85 ? 26.823 11.618 -17.902 1.00 85.94 85 THR A O 1
ATOM 654 N N . GLN A 1 86 ? 28.792 11.920 -16.883 1.00 83.38 86 GLN A N 1
ATOM 655 C CA . GLN A 1 86 ? 29.581 11.720 -18.107 1.00 83.38 86 GLN A CA 1
ATOM 656 C C . GLN A 1 86 ? 29.341 10.335 -18.730 1.00 83.38 86 GLN A C 1
ATOM 658 O O . GLN A 1 86 ? 29.265 10.220 -19.949 1.00 83.38 86 GLN A O 1
ATOM 663 N N . LYS A 1 87 ? 29.150 9.297 -17.902 1.00 81.81 87 LYS A N 1
ATOM 664 C CA . LYS A 1 87 ? 28.812 7.942 -18.365 1.00 81.81 87 LYS A CA 1
ATOM 665 C C . LYS A 1 87 ? 27.459 7.903 -19.081 1.00 81.81 87 LYS A C 1
ATOM 667 O O . LYS A 1 87 ? 27.361 7.276 -20.125 1.00 81.81 87 LYS A O 1
ATOM 672 N N . GLN A 1 88 ? 26.443 8.594 -18.561 1.00 85.06 88 GLN A N 1
ATOM 673 C CA . GLN A 1 88 ? 25.128 8.695 -19.207 1.00 85.06 88 GLN A CA 1
ATOM 674 C C . GLN A 1 88 ? 25.191 9.497 -20.509 1.00 85.06 88 GLN A C 1
ATOM 676 O O . GLN A 1 88 ? 24.614 9.087 -21.511 1.00 85.06 88 GLN A O 1
ATOM 681 N N . ARG A 1 89 ? 25.938 10.608 -20.524 1.00 83.56 89 ARG A N 1
ATOM 682 C CA . ARG A 1 89 ? 26.160 11.400 -21.745 1.00 83.56 89 ARG A CA 1
ATOM 683 C C . ARG A 1 89 ? 26.873 10.586 -22.823 1.00 83.56 89 ARG A C 1
ATOM 685 O O . ARG A 1 89 ? 26.517 10.705 -23.984 1.00 83.56 89 ARG A O 1
ATOM 692 N N . ALA A 1 90 ? 27.809 9.718 -22.438 1.00 81.81 90 ALA A N 1
ATOM 693 C CA . ALA A 1 90 ? 28.511 8.829 -23.362 1.00 81.81 90 ALA A CA 1
ATOM 694 C C . ALA A 1 90 ? 27.615 7.743 -23.995 1.00 81.81 90 ALA A C 1
ATOM 696 O O . ALA A 1 90 ? 28.014 7.151 -24.994 1.00 81.81 90 ALA A O 1
ATOM 697 N N . LEU A 1 91 ? 26.419 7.479 -23.446 1.00 81.12 91 LEU A N 1
ATOM 698 C CA . LEU A 1 91 ? 25.440 6.574 -24.063 1.00 81.12 91 LEU A CA 1
ATOM 699 C C . LEU A 1 91 ? 24.682 7.240 -25.218 1.00 81.12 91 LEU A C 1
ATOM 701 O O . LEU A 1 91 ? 24.194 6.547 -26.107 1.00 81.12 91 LEU A O 1
ATOM 705 N N . LEU A 1 92 ? 24.564 8.570 -25.203 1.00 82.25 92 LEU A N 1
ATOM 706 C CA . LEU A 1 92 ? 23.863 9.325 -26.234 1.00 82.25 92 LEU A CA 1
ATOM 707 C C . LEU A 1 92 ? 24.758 9.470 -27.461 1.00 82.25 92 LEU A C 1
ATOM 709 O O . LEU A 1 92 ? 25.766 10.171 -27.436 1.00 82.25 92 LEU A O 1
ATOM 713 N N . LEU A 1 93 ? 24.377 8.801 -28.545 1.00 74.75 93 LEU A N 1
ATOM 714 C CA . LEU A 1 93 ? 25.159 8.807 -29.780 1.00 74.75 93 LEU A CA 1
ATOM 715 C C . LEU A 1 93 ? 24.797 9.958 -30.712 1.00 74.75 93 LEU A C 1
ATOM 717 O O . LEU A 1 93 ? 25.619 10.354 -31.534 1.00 74.75 93 LEU A O 1
ATOM 721 N N . LEU A 1 94 ? 23.578 10.485 -30.595 1.00 77.88 94 LEU A N 1
ATOM 722 C CA . LEU A 1 94 ? 23.092 11.611 -31.380 1.00 77.88 94 LEU A CA 1
ATOM 723 C C . LEU A 1 94 ? 22.498 12.681 -30.451 1.00 77.88 94 LEU A C 1
ATOM 725 O O . LEU A 1 94 ? 21.960 12.343 -29.397 1.00 77.88 94 LEU A O 1
ATOM 729 N N . PRO A 1 95 ? 22.514 13.969 -30.843 1.00 75.81 95 PRO A N 1
ATOM 730 C CA . PRO A 1 95 ? 21.876 15.040 -30.067 1.00 75.81 95 PRO A CA 1
ATOM 731 C C . PRO A 1 95 ? 20.372 14.825 -29.842 1.00 75.81 95 PRO A C 1
ATOM 733 O O . PRO A 1 95 ? 19.793 15.349 -28.898 1.00 75.81 95 PRO A O 1
ATOM 736 N N . THR A 1 96 ? 19.740 14.053 -30.725 1.00 79.69 96 THR A N 1
ATOM 737 C CA . THR A 1 96 ? 18.318 13.703 -30.704 1.00 79.69 96 THR A CA 1
ATOM 738 C C . THR A 1 96 ? 18.020 12.388 -29.980 1.00 79.69 96 THR A C 1
ATOM 740 O O . THR A 1 96 ? 16.849 12.037 -29.824 1.00 79.69 96 THR A O 1
ATOM 743 N N . SER A 1 97 ? 19.051 11.659 -29.539 1.00 81.88 97 SER A N 1
ATOM 744 C CA . SER A 1 97 ? 18.903 10.423 -28.774 1.00 81.88 97 SER A CA 1
ATOM 745 C C . SER A 1 97 ? 18.174 10.680 -27.459 1.00 81.88 97 SER A C 1
ATOM 747 O O . SER A 1 97 ? 18.419 11.674 -26.773 1.00 81.88 97 SER A O 1
ATOM 749 N N . GLN A 1 98 ? 17.297 9.756 -27.077 1.00 85.31 98 GLN A N 1
ATOM 750 C CA . GLN A 1 98 ? 16.629 9.796 -25.782 1.00 85.31 98 GLN A CA 1
ATOM 751 C C . GLN A 1 98 ? 17.273 8.768 -24.856 1.00 85.31 98 GLN A C 1
ATOM 753 O O . GLN A 1 98 ? 17.547 7.645 -25.276 1.00 85.31 98 GLN A O 1
ATOM 758 N N . LEU A 1 99 ? 17.527 9.159 -23.606 1.00 87.88 99 LEU A N 1
ATOM 759 C CA . LEU A 1 99 ? 18.004 8.258 -22.565 1.00 87.88 99 LEU A CA 1
ATOM 760 C C . LEU A 1 99 ? 16.827 7.825 -21.696 1.00 87.88 99 LEU A C 1
ATOM 762 O O . LEU A 1 99 ? 16.047 8.656 -21.230 1.00 87.88 99 LEU A O 1
ATOM 766 N N . PHE A 1 100 ? 16.746 6.531 -21.438 1.00 88.00 100 PHE A N 1
ATOM 767 C CA . PHE A 1 100 ? 15.779 5.921 -20.543 1.00 88.00 100 PHE A CA 1
ATOM 768 C C . PHE A 1 100 ? 16.505 5.183 -19.429 1.00 88.00 100 PHE A C 1
ATOM 770 O O . PHE A 1 100 ? 17.569 4.604 -19.658 1.00 88.00 100 PHE A O 1
ATOM 777 N N . ARG A 1 101 ? 15.922 5.186 -18.235 1.00 88.88 101 ARG A N 1
ATOM 778 C CA . ARG A 1 101 ? 16.322 4.357 -17.103 1.00 88.88 101 ARG A CA 1
ATOM 779 C C . ARG A 1 101 ? 15.251 3.304 -16.883 1.00 88.88 101 ARG A C 1
ATOM 781 O O . ARG A 1 101 ? 14.075 3.628 -16.773 1.00 88.88 101 ARG A O 1
ATOM 788 N N . LEU A 1 102 ? 15.688 2.059 -16.814 1.00 88.62 102 LEU A N 1
ATOM 789 C CA . LEU A 1 102 ? 14.907 0.920 -16.368 1.00 88.62 102 LEU A CA 1
ATOM 790 C C . LEU A 1 102 ? 15.368 0.602 -14.947 1.00 88.62 102 LEU A C 1
ATOM 792 O O . LEU A 1 102 ? 16.500 0.142 -14.752 1.00 88.62 102 LEU A O 1
ATOM 796 N N . GLN A 1 103 ? 14.519 0.879 -13.966 1.00 85.94 103 GLN A N 1
ATOM 797 C CA . GLN A 1 103 ? 14.782 0.499 -12.586 1.00 85.94 103 GLN A CA 1
ATOM 798 C C . GLN A 1 103 ? 14.384 -0.968 -12.406 1.00 85.94 103 GLN A C 1
ATOM 800 O O . GLN A 1 103 ? 13.239 -1.340 -12.657 1.00 85.94 103 GLN A O 1
ATOM 805 N N . LEU A 1 104 ? 15.333 -1.800 -11.989 1.00 84.94 104 LEU A N 1
ATOM 806 C CA . LEU A 1 104 ? 15.105 -3.184 -11.579 1.00 84.94 104 LEU A CA 1
ATOM 807 C C . LEU A 1 104 ? 15.213 -3.277 -10.050 1.00 84.94 104 LEU A C 1
ATOM 809 O O . LEU A 1 104 ? 15.818 -2.411 -9.416 1.00 84.94 104 LEU A O 1
ATOM 813 N N . GLU A 1 105 ? 14.697 -4.356 -9.461 1.00 72.50 105 GLU A N 1
ATOM 814 C CA . GLU A 1 105 ? 14.719 -4.576 -8.001 1.00 72.50 105 GLU A CA 1
ATOM 815 C C . GLU A 1 105 ? 16.115 -4.424 -7.369 1.00 72.50 105 GLU A C 1
ATOM 817 O O . GLU A 1 105 ? 16.257 -3.856 -6.291 1.00 72.50 105 GLU A O 1
ATOM 822 N N . ALA A 1 106 ? 17.161 -4.904 -8.050 1.00 75.50 106 ALA A N 1
ATOM 823 C CA . ALA A 1 106 ? 18.532 -4.931 -7.527 1.00 75.50 106 ALA A CA 1
ATOM 824 C C . ALA A 1 106 ? 19.541 -4.116 -8.357 1.00 75.50 106 ALA A C 1
ATOM 826 O O . ALA A 1 106 ? 20.742 -4.156 -8.090 1.00 75.50 106 ALA A O 1
ATOM 827 N N . SER A 1 107 ? 19.100 -3.434 -9.418 1.00 85.00 107 SER A N 1
ATOM 828 C CA . SER A 1 107 ? 20.006 -2.705 -10.316 1.00 85.00 107 SER A CA 1
ATOM 829 C C . SER A 1 107 ? 19.261 -1.691 -11.175 1.00 85.00 107 SER A C 1
ATOM 831 O O . SER A 1 107 ? 18.044 -1.733 -11.279 1.00 85.00 107 SER A O 1
ATOM 833 N N . GLU A 1 108 ? 19.990 -0.812 -11.848 1.00 87.38 108 GLU A N 1
ATOM 834 C CA . GLU A 1 108 ? 19.433 0.048 -12.890 1.00 87.38 108 GLU A CA 1
ATOM 835 C C . GLU A 1 108 ? 20.121 -0.231 -14.228 1.00 87.38 108 GLU A C 1
ATOM 837 O O . GLU A 1 108 ? 21.295 -0.613 -14.289 1.00 87.38 108 GLU A O 1
ATOM 842 N N . LEU A 1 109 ? 19.376 -0.055 -15.315 1.00 88.38 109 LEU A N 1
ATOM 843 C CA . LEU A 1 109 ? 19.892 -0.139 -16.674 1.00 88.38 109 LEU A CA 1
ATOM 844 C C . LEU A 1 109 ? 19.507 1.123 -17.436 1.00 88.38 109 LEU A C 1
ATOM 846 O O . LEU A 1 109 ? 18.342 1.510 -17.459 1.00 88.38 109 LEU A O 1
ATOM 850 N N . PHE A 1 110 ? 20.477 1.742 -18.099 1.00 88.31 110 PHE A N 1
ATOM 851 C CA . PHE A 1 110 ? 20.227 2.874 -18.978 1.00 88.31 110 PHE A CA 1
ATOM 852 C C . PHE A 1 110 ? 20.221 2.428 -20.434 1.00 88.31 110 PHE A C 1
ATOM 854 O O . PHE A 1 110 ? 21.116 1.696 -20.858 1.00 88.31 110 PHE A O 1
ATOM 861 N N . PHE A 1 111 ? 19.243 2.914 -21.193 1.00 87.62 111 PHE A N 1
ATOM 862 C CA . PHE A 1 111 ? 19.057 2.641 -22.613 1.00 87.62 111 PHE A CA 1
ATOM 863 C C . PHE A 1 111 ? 19.030 3.964 -23.369 1.00 87.62 111 PHE A C 1
ATOM 865 O O . PHE A 1 111 ? 18.207 4.823 -23.069 1.00 87.62 111 PHE A O 1
ATOM 872 N N . ALA A 1 112 ? 19.909 4.139 -24.349 1.00 86.12 112 ALA A N 1
ATOM 873 C CA . ALA A 1 112 ? 19.874 5.278 -25.255 1.00 86.12 112 ALA A CA 1
ATOM 874 C C . ALA A 1 112 ? 19.355 4.844 -26.625 1.00 86.12 112 ALA A C 1
ATOM 876 O O . ALA A 1 112 ? 19.874 3.896 -27.225 1.00 86.12 112 ALA A O 1
ATOM 877 N N . THR A 1 113 ? 18.335 5.537 -27.123 1.00 83.69 113 THR A N 1
ATOM 878 C CA . THR A 1 113 ? 17.782 5.299 -28.459 1.00 83.69 113 THR A CA 1
ATOM 879 C C . THR A 1 113 ? 18.528 6.099 -29.513 1.00 83.69 113 THR A C 1
ATOM 881 O O . THR A 1 113 ? 19.164 7.116 -29.234 1.00 83.69 113 THR A O 1
ATOM 884 N N . PHE A 1 114 ? 18.451 5.643 -30.759 1.00 74.25 114 PHE A N 1
ATOM 885 C CA . PHE A 1 114 ? 19.045 6.354 -31.892 1.00 74.25 114 PHE A CA 1
ATOM 886 C C . PHE A 1 114 ? 18.094 7.385 -32.494 1.00 74.25 114 PHE A C 1
ATOM 888 O O . PHE A 1 114 ? 18.549 8.357 -33.088 1.00 74.25 114 PHE A O 1
ATOM 895 N N . GLU A 1 115 ? 16.783 7.177 -32.364 1.00 70.25 115 GLU A N 1
ATOM 896 C CA . GLU A 1 115 ? 15.781 8.007 -33.025 1.00 70.25 115 GLU A CA 1
ATOM 897 C C . GLU A 1 115 ? 15.035 8.905 -32.024 1.00 70.25 115 GLU A C 1
ATOM 899 O O . GLU A 1 115 ? 14.590 8.421 -30.977 1.00 70.25 115 GLU A O 1
ATOM 904 N N . PRO A 1 116 ? 14.832 10.199 -32.350 1.00 63.78 116 PRO A N 1
ATOM 905 C CA . PRO A 1 116 ? 14.041 11.110 -31.519 1.00 63.78 116 PRO A CA 1
ATOM 906 C C . PRO A 1 116 ? 12.570 10.700 -31.401 1.00 63.78 116 PRO A C 1
ATOM 908 O O . PRO A 1 116 ? 11.915 11.082 -30.435 1.00 63.78 116 PRO A O 1
ATOM 911 N N . HIS A 1 117 ? 12.054 9.933 -32.367 1.00 68.62 117 HIS A N 1
ATOM 912 C CA . HIS A 1 117 ? 10.668 9.453 -32.429 1.00 68.62 117 HIS A CA 1
ATOM 913 C C . HIS A 1 117 ? 10.553 7.950 -32.138 1.00 68.62 117 HIS A C 1
ATOM 915 O O . HIS A 1 117 ? 9.697 7.263 -32.691 1.00 68.62 117 HIS A O 1
ATOM 921 N N . THR A 1 118 ? 11.433 7.433 -31.282 1.00 76.25 118 THR A N 1
ATOM 922 C CA . THR A 1 118 ? 11.369 6.047 -30.811 1.00 76.25 118 THR A CA 1
ATOM 923 C C . THR A 1 118 ? 10.006 5.727 -30.185 1.00 76.25 118 THR A C 1
ATOM 925 O O . THR A 1 118 ? 9.456 6.508 -29.403 1.00 76.25 118 THR A O 1
ATOM 928 N N . GLN A 1 119 ? 9.464 4.550 -30.503 1.00 80.50 119 GLN A N 1
ATOM 929 C CA . GLN A 1 119 ? 8.289 4.011 -29.816 1.00 80.50 119 GLN A CA 1
ATOM 930 C C . GLN A 1 119 ? 8.676 3.157 -28.605 1.00 80.50 119 GLN A C 1
ATOM 932 O O . GLN A 1 119 ? 7.784 2.703 -27.892 1.00 80.50 119 GLN A O 1
ATOM 937 N N . LEU A 1 120 ? 9.972 2.942 -28.339 1.00 78.19 120 LEU A N 1
ATOM 938 C CA . LEU A 1 120 ? 10.446 2.017 -27.308 1.00 78.19 120 LEU A CA 1
ATOM 939 C C . LEU A 1 120 ? 9.827 2.304 -25.940 1.00 78.19 120 LEU A C 1
ATOM 941 O O . LEU A 1 120 ? 9.337 1.383 -25.295 1.00 78.19 120 LEU A O 1
ATOM 945 N N . PHE A 1 121 ? 9.787 3.572 -25.528 1.00 78.12 121 PHE A N 1
ATOM 946 C CA . PHE A 1 121 ? 9.171 3.974 -24.263 1.00 78.12 121 PHE A CA 1
ATOM 947 C C . PHE A 1 121 ? 7.687 3.612 -24.203 1.00 78.12 121 PHE A C 1
ATOM 949 O O . PHE A 1 121 ? 7.233 2.986 -23.251 1.00 78.12 121 PHE A O 1
ATOM 956 N N . PHE A 1 122 ? 6.937 3.954 -25.252 1.00 80.88 122 PHE A N 1
ATOM 957 C CA . PHE A 1 122 ? 5.513 3.646 -25.336 1.00 80.88 122 PHE A CA 1
ATOM 958 C C . PHE A 1 122 ? 5.261 2.133 -25.310 1.00 80.88 122 PHE A C 1
ATOM 960 O O . PHE A 1 122 ? 4.352 1.664 -24.626 1.00 80.88 122 PHE A O 1
ATOM 967 N N . GLN A 1 123 ? 6.082 1.357 -26.019 1.00 83.94 123 GLN A N 1
ATOM 968 C CA . GLN A 1 123 ? 5.965 -0.099 -26.068 1.00 83.94 123 GLN A CA 1
ATOM 969 C C . GLN A 1 123 ? 6.349 -0.749 -24.733 1.00 83.94 123 GLN A C 1
ATOM 971 O O . GLN A 1 123 ? 5.674 -1.684 -24.311 1.00 83.94 123 GLN A O 1
ATOM 976 N N . LEU A 1 124 ? 7.368 -0.233 -24.036 1.00 81.31 124 LEU A N 1
ATOM 977 C CA . LEU A 1 124 ? 7.743 -0.663 -22.686 1.00 81.31 124 LEU A CA 1
ATOM 978 C C . LEU A 1 124 ? 6.639 -0.357 -21.672 1.00 81.31 124 LEU A C 1
ATOM 980 O O . LEU A 1 124 ? 6.189 -1.263 -20.975 1.00 81.31 124 LEU A O 1
ATOM 984 N N . ALA A 1 125 ? 6.143 0.880 -21.641 1.00 79.81 125 ALA A N 1
ATOM 985 C CA . ALA A 1 125 ? 5.054 1.279 -20.753 1.00 79.81 125 ALA A CA 1
ATOM 986 C C . ALA A 1 125 ? 3.786 0.444 -21.007 1.00 79.81 125 ALA A C 1
ATOM 988 O O . ALA A 1 125 ? 3.134 -0.025 -20.073 1.00 79.81 125 ALA A O 1
ATOM 989 N N . ARG A 1 126 ? 3.456 0.184 -22.280 1.00 82.50 126 ARG A N 1
ATOM 990 C CA . ARG A 1 126 ? 2.352 -0.709 -22.654 1.00 82.50 126 ARG A CA 1
ATOM 991 C C . ARG A 1 126 ? 2.596 -2.147 -22.194 1.00 82.50 126 ARG A C 1
ATOM 993 O O . ARG A 1 126 ? 1.669 -2.768 -21.685 1.00 82.50 126 ARG A O 1
ATOM 1000 N N . ALA A 1 127 ? 3.803 -2.677 -22.378 1.00 82.56 127 ALA A N 1
ATOM 1001 C CA . ALA A 1 127 ? 4.146 -4.032 -21.961 1.00 82.56 127 ALA A CA 1
ATOM 1002 C C . ALA A 1 127 ? 4.037 -4.197 -20.438 1.00 82.56 127 ALA A C 1
ATOM 1004 O O . ALA A 1 127 ? 3.478 -5.189 -19.983 1.00 82.56 127 ALA A O 1
ATOM 1005 N N . LEU A 1 128 ? 4.462 -3.197 -19.659 1.00 81.62 128 LEU A N 1
ATOM 1006 C CA . LEU A 1 128 ? 4.299 -3.193 -18.202 1.00 81.62 128 LEU A CA 1
ATOM 1007 C C . LEU A 1 128 ? 2.833 -3.168 -17.778 1.00 81.62 128 LEU A C 1
ATOM 1009 O O . LEU A 1 128 ? 2.442 -3.940 -16.908 1.00 81.62 128 LEU A O 1
ATOM 1013 N N . ARG A 1 129 ? 1.993 -2.363 -18.439 1.00 82.50 129 ARG A N 1
ATOM 1014 C CA . ARG A 1 129 ? 0.540 -2.372 -18.194 1.00 82.50 129 ARG A CA 1
ATOM 1015 C C . ARG A 1 129 ? -0.086 -3.739 -18.461 1.00 82.50 129 ARG A C 1
ATOM 1017 O O . ARG A 1 129 ? -0.905 -4.193 -17.672 1.00 82.50 129 ARG A O 1
ATOM 1024 N N . VAL A 1 130 ? 0.302 -4.398 -19.553 1.00 82.94 130 VAL A N 1
ATOM 1025 C CA . VAL A 1 130 ? -0.189 -5.746 -19.886 1.00 82.94 130 VAL A CA 1
ATOM 1026 C C . VAL A 1 130 ? 0.316 -6.780 -18.878 1.00 82.94 130 VAL A C 1
ATOM 1028 O O . VAL A 1 130 ? -0.462 -7.621 -18.438 1.00 82.94 130 VAL A O 1
ATOM 1031 N N . ALA A 1 131 ? 1.586 -6.704 -18.473 1.00 82.38 131 ALA A N 1
ATOM 1032 C CA . ALA A 1 131 ? 2.145 -7.583 -17.450 1.00 82.38 131 ALA A CA 1
ATOM 1033 C C . ALA A 1 131 ? 1.421 -7.410 -16.104 1.00 82.38 131 ALA A C 1
ATOM 1035 O O . ALA A 1 131 ? 1.061 -8.400 -15.476 1.00 82.38 131 ALA A O 1
ATOM 1036 N N . PHE A 1 132 ? 1.124 -6.168 -15.712 1.00 84.38 132 PHE A N 1
ATOM 1037 C CA . PHE A 1 132 ? 0.332 -5.863 -14.522 1.00 84.38 132 PHE A CA 1
ATOM 1038 C C . PHE A 1 132 ? -1.088 -6.440 -14.611 1.00 84.38 132 PHE A C 1
ATOM 1040 O O . PHE A 1 132 ? -1.557 -7.075 -13.674 1.00 84.38 132 PHE A O 1
ATOM 1047 N N . GLN A 1 133 ? -1.769 -6.285 -15.751 1.00 85.50 133 GLN A N 1
ATOM 1048 C CA . GLN A 1 133 ? -3.089 -6.889 -15.972 1.00 85.50 133 GLN A CA 1
ATOM 1049 C C . GLN A 1 133 ? -3.047 -8.419 -15.888 1.00 85.50 133 GLN A C 1
ATOM 1051 O O . GLN A 1 133 ? -3.920 -9.014 -15.261 1.00 85.50 133 GLN A O 1
ATOM 1056 N N . SER A 1 134 ? -2.026 -9.054 -16.473 1.00 85.69 134 SER A N 1
ATOM 1057 C CA . SER A 1 134 ? -1.823 -10.503 -16.359 1.00 85.69 134 SER A CA 1
ATOM 1058 C C . SER A 1 134 ? -1.647 -10.923 -14.903 1.00 85.69 134 SER A C 1
ATOM 1060 O O . SER A 1 134 ? -2.285 -11.873 -14.476 1.00 85.69 134 SER A O 1
ATOM 1062 N N . LEU A 1 135 ? -0.853 -10.179 -14.129 1.00 86.81 135 LEU A N 1
ATOM 1063 C CA . LEU A 1 135 ? -0.624 -10.458 -12.713 1.00 86.81 135 LEU A CA 1
ATOM 1064 C C . LEU A 1 135 ? -1.920 -10.369 -11.889 1.00 86.81 135 LEU A C 1
ATOM 1066 O O . LEU A 1 135 ? -2.165 -11.208 -11.027 1.00 86.81 135 LEU A O 1
ATOM 1070 N N . VAL A 1 136 ? -2.779 -9.387 -12.184 1.00 88.69 136 VAL A N 1
ATOM 1071 C CA . VAL A 1 136 ? -4.102 -9.253 -11.549 1.00 88.69 136 VAL A CA 1
ATOM 1072 C C . VAL A 1 136 ? -5.021 -10.430 -11.910 1.00 88.69 136 VAL A C 1
ATOM 1074 O O . VAL A 1 136 ? -5.730 -10.940 -11.044 1.00 88.69 136 VAL A O 1
ATOM 1077 N N . LEU A 1 137 ? -4.991 -10.906 -13.159 1.00 88.88 137 LEU A N 1
ATOM 1078 C CA . LEU A 1 137 ? -5.743 -12.097 -13.579 1.00 88.88 137 LEU A CA 1
ATOM 1079 C C . LEU A 1 137 ? -5.204 -13.383 -12.933 1.00 88.88 137 LEU A C 1
ATOM 1081 O O . LEU A 1 137 ? -5.985 -14.238 -12.508 1.00 88.88 137 LEU A O 1
ATOM 1085 N N . ASP A 1 138 ? -3.884 -13.516 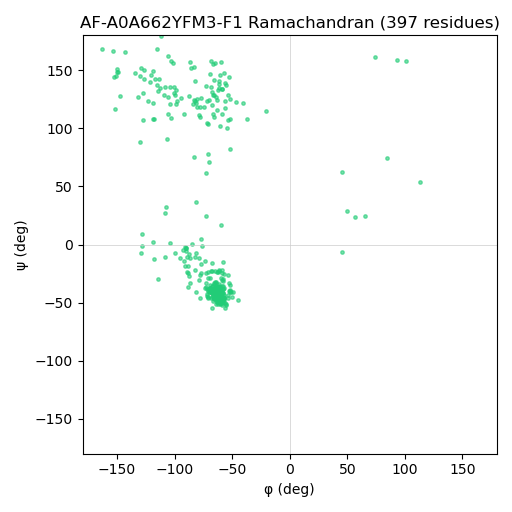-12.816 1.00 89.94 138 ASP A N 1
ATOM 1086 C CA . ASP A 1 138 ? -3.233 -14.640 -12.137 1.00 89.94 138 ASP A CA 1
ATOM 1087 C C . ASP A 1 138 ? -3.601 -14.659 -10.646 1.00 89.94 138 ASP A C 1
ATOM 1089 O O . ASP A 1 138 ? -3.913 -15.714 -10.096 1.00 89.94 138 ASP A O 1
ATOM 1093 N N . LEU A 1 139 ? -3.655 -13.488 -10.001 1.00 90.81 139 LEU A N 1
ATOM 1094 C CA . LEU A 1 139 ? -4.116 -13.341 -8.620 1.00 90.81 139 LEU A CA 1
ATOM 1095 C C . LEU A 1 139 ? -5.573 -13.792 -8.454 1.00 90.81 139 LEU A C 1
ATOM 1097 O O . LEU A 1 139 ? -5.879 -14.547 -7.531 1.00 90.81 139 LEU A O 1
ATOM 1101 N N . ALA A 1 140 ? -6.466 -13.350 -9.342 1.00 88.56 140 ALA A N 1
ATOM 1102 C CA . ALA A 1 140 ? -7.881 -13.706 -9.278 1.00 88.56 140 ALA A CA 1
ATOM 1103 C C . ALA A 1 140 ? -8.129 -15.200 -9.553 1.00 88.56 140 ALA A C 1
ATOM 1105 O O . ALA A 1 140 ? -8.993 -15.809 -8.926 1.00 88.56 140 ALA A O 1
ATOM 1106 N N . SER A 1 141 ? -7.347 -15.804 -10.451 1.00 89.19 141 SER A N 1
ATOM 1107 C CA . SER A 1 141 ? -7.473 -17.219 -10.829 1.00 89.19 141 SER A CA 1
ATOM 1108 C C . SER A 1 141 ? -6.701 -18.191 -9.928 1.00 89.19 141 SER A C 1
ATOM 1110 O O . SER A 1 141 ? -6.917 -19.406 -10.010 1.00 89.19 141 SER A O 1
ATOM 1112 N N . ALA A 1 142 ? -5.819 -17.691 -9.057 1.00 89.50 142 ALA A N 1
ATOM 1113 C CA . ALA A 1 142 ? -5.070 -18.512 -8.115 1.00 89.50 142 ALA A CA 1
ATOM 1114 C C . ALA A 1 142 ? -6.017 -19.298 -7.194 1.00 89.50 142 ALA A C 1
ATOM 1116 O O . ALA A 1 142 ? -6.985 -18.757 -6.650 1.00 89.50 142 ALA A O 1
ATOM 1117 N N . ARG A 1 143 ? -5.728 -20.596 -7.030 1.00 84.75 143 ARG A N 1
ATOM 1118 C CA . ARG A 1 143 ? -6.598 -21.558 -6.328 1.00 84.75 143 ARG A CA 1
ATOM 1119 C C . ARG A 1 143 ? -6.310 -21.678 -4.836 1.00 84.75 143 ARG A C 1
ATOM 1121 O O . ARG A 1 143 ? -7.157 -22.189 -4.112 1.00 84.75 143 ARG A O 1
ATOM 1128 N N . ASP A 1 144 ? -5.135 -21.243 -4.395 1.00 87.00 144 ASP A N 1
ATOM 1129 C CA . ASP A 1 144 ? -4.719 -21.316 -3.000 1.00 87.00 144 ASP A CA 1
ATOM 1130 C C . ASP A 1 144 ? -4.267 -19.949 -2.460 1.00 87.00 144 ASP A C 1
ATOM 1132 O O . ASP A 1 144 ? -3.767 -19.084 -3.188 1.00 87.00 144 ASP A O 1
ATOM 1136 N N . ASP A 1 145 ? -4.467 -19.754 -1.156 1.00 88.12 145 ASP A N 1
ATOM 1137 C CA . ASP A 1 145 ? -4.153 -18.498 -0.469 1.00 88.12 145 ASP A CA 1
ATOM 1138 C C . ASP A 1 145 ? -2.644 -18.236 -0.396 1.00 88.12 145 ASP A C 1
ATOM 1140 O O . ASP A 1 145 ? -2.217 -17.087 -0.290 1.00 88.12 145 ASP A O 1
ATOM 1144 N N . GLN A 1 146 ? -1.811 -19.276 -0.491 1.00 88.44 146 GLN A N 1
ATOM 1145 C CA . GLN A 1 146 ? -0.361 -19.124 -0.440 1.00 88.44 146 GLN A CA 1
ATOM 1146 C C . GLN A 1 146 ? 0.176 -18.478 -1.723 1.00 88.44 146 GLN A C 1
ATOM 1148 O O . GLN A 1 146 ? 1.004 -17.570 -1.665 1.00 88.44 146 GLN A O 1
ATOM 1153 N N . GLN A 1 147 ? -0.305 -18.920 -2.881 1.00 90.12 147 GLN A N 1
ATOM 1154 C CA . GLN A 1 147 ? -0.009 -18.359 -4.187 1.00 90.12 147 GLN A CA 1
ATOM 1155 C C . GLN A 1 147 ? -0.544 -16.933 -4.269 1.00 90.12 147 GLN A C 1
ATOM 1157 O O . GLN A 1 147 ? 0.205 -16.039 -4.654 1.00 90.12 147 GLN A O 1
ATOM 1162 N N . ARG A 1 148 ? -1.791 -16.697 -3.837 1.00 91.12 148 ARG A N 1
ATOM 1163 C CA . ARG A 1 148 ? -2.354 -15.340 -3.772 1.00 91.12 148 ARG A CA 1
ATOM 1164 C C . ARG A 1 148 ? -1.503 -14.413 -2.910 1.00 91.12 148 ARG A C 1
ATOM 1166 O O . ARG A 1 148 ? -1.175 -13.321 -3.354 1.00 91.12 148 ARG A O 1
ATOM 1173 N N . SER A 1 149 ? -1.088 -14.868 -1.726 1.00 91.69 149 SER A N 1
ATOM 1174 C CA . SER A 1 149 ? -0.217 -14.091 -0.831 1.00 91.69 149 SER A CA 1
ATOM 1175 C C . SER A 1 149 ? 1.099 -13.710 -1.507 1.00 91.69 149 SER A C 1
ATOM 1177 O O . SER A 1 149 ? 1.474 -12.546 -1.481 1.00 91.69 149 SER A O 1
ATOM 1179 N N . ARG A 1 150 ? 1.763 -14.655 -2.191 1.00 91.31 150 ARG A N 1
ATOM 1180 C CA . ARG A 1 150 ? 3.018 -14.376 -2.914 1.00 91.31 150 ARG A CA 1
ATOM 1181 C C . ARG A 1 150 ? 2.833 -13.323 -4.007 1.00 91.31 150 ARG A C 1
ATOM 1183 O O . ARG A 1 150 ? 3.638 -12.405 -4.097 1.00 91.31 150 ARG A O 1
ATOM 1190 N N . LEU A 1 151 ? 1.763 -13.426 -4.799 1.00 91.31 151 LEU A N 1
ATOM 1191 C CA . LEU A 1 151 ? 1.460 -12.450 -5.853 1.00 91.31 151 LEU A CA 1
ATOM 1192 C C . LEU A 1 151 ? 1.153 -11.060 -5.268 1.00 91.31 151 LEU A C 1
ATOM 1194 O O . LEU A 1 151 ? 1.562 -10.047 -5.830 1.00 91.31 151 LEU A O 1
ATOM 1198 N N . LEU A 1 152 ? 0.472 -10.998 -4.120 1.00 92.50 152 LEU A N 1
ATOM 1199 C CA . LEU A 1 152 ? 0.226 -9.750 -3.394 1.00 92.50 152 LEU A CA 1
ATOM 1200 C C . LEU A 1 152 ? 1.505 -9.161 -2.785 1.00 92.50 152 LEU A C 1
ATOM 1202 O O . LEU A 1 152 ? 1.684 -7.944 -2.791 1.00 92.50 152 LEU A O 1
ATOM 1206 N N . ASP A 1 153 ? 2.417 -9.990 -2.288 1.00 90.00 153 ASP A N 1
ATOM 1207 C CA . ASP A 1 153 ? 3.705 -9.520 -1.777 1.00 90.00 153 ASP A CA 1
ATOM 1208 C C . ASP A 1 153 ? 4.563 -8.938 -2.915 1.00 90.00 153 ASP A C 1
ATOM 1210 O O . ASP A 1 153 ? 5.127 -7.853 -2.758 1.00 90.00 153 ASP A O 1
ATOM 1214 N N . GLU A 1 154 ? 4.582 -9.582 -4.091 1.00 85.50 154 GLU A N 1
ATOM 1215 C CA . GLU A 1 154 ? 5.210 -9.039 -5.309 1.00 85.50 154 GLU A CA 1
ATOM 1216 C C . GLU A 1 154 ? 4.606 -7.673 -5.682 1.00 85.50 154 GLU A C 1
ATOM 1218 O O . GLU A 1 154 ? 5.332 -6.702 -5.905 1.00 85.50 154 GLU A O 1
ATOM 1223 N N . LEU A 1 155 ? 3.273 -7.563 -5.664 1.00 87.31 155 LEU A N 1
ATOM 1224 C CA . LEU A 1 155 ? 2.563 -6.303 -5.891 1.00 87.31 155 LEU A CA 1
ATOM 1225 C C . LEU A 1 155 ? 2.900 -5.235 -4.839 1.00 87.31 155 LEU A C 1
ATOM 1227 O O . LEU A 1 155 ? 3.062 -4.069 -5.188 1.00 87.31 155 LEU A O 1
ATOM 1231 N N . THR A 1 156 ? 3.047 -5.605 -3.566 1.00 87.81 156 THR A N 1
ATOM 1232 C CA . THR A 1 156 ? 3.401 -4.667 -2.485 1.00 87.81 156 THR A CA 1
ATOM 1233 C C . THR A 1 156 ? 4.797 -4.082 -2.696 1.00 87.81 156 THR A C 1
ATOM 1235 O O . THR A 1 156 ? 5.002 -2.874 -2.537 1.00 87.81 156 THR A O 1
ATOM 1238 N N . VAL A 1 157 ? 5.766 -4.923 -3.074 1.00 83.38 157 VAL A N 1
ATOM 1239 C CA . VAL A 1 157 ? 7.142 -4.491 -3.365 1.00 83.38 157 VAL A CA 1
ATOM 1240 C C . VAL A 1 157 ? 7.167 -3.589 -4.599 1.00 83.38 157 VAL A C 1
ATOM 1242 O O . VAL A 1 157 ? 7.799 -2.529 -4.584 1.00 83.38 157 VAL A O 1
ATOM 1245 N N . ALA A 1 158 ? 6.425 -3.962 -5.643 1.00 75.81 158 ALA A N 1
ATOM 1246 C CA . ALA A 1 158 ? 6.283 -3.163 -6.854 1.00 75.81 158 ALA A CA 1
ATOM 1247 C C . ALA A 1 158 ? 5.658 -1.786 -6.560 1.00 75.81 158 ALA A C 1
ATOM 1249 O O . ALA A 1 158 ? 6.200 -0.759 -6.966 1.00 75.81 158 ALA A O 1
ATOM 1250 N N . ALA A 1 159 ? 4.576 -1.745 -5.776 1.00 76.38 159 ALA A N 1
ATOM 1251 C CA . ALA A 1 159 ? 3.940 -0.504 -5.341 1.00 76.38 159 ALA A CA 1
ATOM 1252 C C . ALA A 1 159 ? 4.884 0.360 -4.495 1.00 76.38 159 ALA A C 1
ATOM 1254 O O . ALA A 1 159 ? 4.922 1.571 -4.656 1.00 76.38 159 ALA A O 1
ATOM 1255 N N . SER A 1 160 ? 5.695 -0.231 -3.620 1.00 77.25 160 SER A N 1
ATOM 1256 C CA . SER A 1 160 ? 6.615 0.540 -2.768 1.00 77.25 160 SER A CA 1
ATOM 1257 C C . SER A 1 160 ? 7.827 1.106 -3.518 1.00 77.25 160 SER A C 1
ATOM 1259 O O . SER A 1 160 ? 8.534 1.954 -2.978 1.00 77.25 160 SER A O 1
ATOM 1261 N N . SER A 1 161 ? 8.099 0.634 -4.738 1.00 71.94 161 SER A N 1
ATOM 1262 C CA . SER A 1 161 ? 9.293 1.002 -5.512 1.00 71.94 161 SER A CA 1
ATOM 1263 C C . SER A 1 161 ? 9.014 1.908 -6.713 1.00 71.94 161 SER A C 1
ATOM 1265 O O . SER A 1 161 ? 9.965 2.440 -7.286 1.00 71.94 161 SER A O 1
ATOM 1267 N N . SER A 1 162 ? 7.747 2.107 -7.096 1.00 72.62 162 SER A N 1
ATOM 1268 C CA . SER A 1 162 ? 7.385 2.839 -8.312 1.00 72.62 162 SER A CA 1
ATOM 1269 C C . SER A 1 162 ? 6.022 3.521 -8.224 1.00 72.62 162 SER A C 1
ATOM 1271 O O . SER A 1 162 ? 4.983 2.861 -8.178 1.00 72.62 162 SER A O 1
ATOM 1273 N N . ALA A 1 163 ? 6.024 4.855 -8.288 1.00 73.19 163 ALA A N 1
ATOM 1274 C CA . ALA A 1 163 ? 4.804 5.665 -8.320 1.00 73.19 163 ALA A CA 1
ATOM 1275 C C . ALA A 1 163 ? 3.965 5.412 -9.590 1.00 73.19 163 ALA A C 1
ATOM 1277 O O . ALA A 1 163 ? 2.736 5.422 -9.550 1.00 73.19 163 ALA A O 1
ATOM 1278 N N . GLU A 1 164 ? 4.618 5.125 -10.721 1.00 72.31 164 GLU A N 1
ATOM 1279 C CA . GLU A 1 164 ? 3.934 4.781 -11.973 1.00 72.31 164 GLU A CA 1
ATOM 1280 C C . GLU A 1 164 ? 3.160 3.469 -11.837 1.00 72.31 164 GLU A C 1
ATOM 1282 O O . GLU A 1 164 ? 2.021 3.371 -12.297 1.00 72.31 164 GLU A O 1
ATOM 1287 N N . LEU A 1 165 ? 3.762 2.465 -11.184 1.00 73.00 165 LEU A N 1
ATOM 1288 C CA . LEU A 1 165 ? 3.066 1.219 -10.900 1.00 73.00 165 LEU A CA 1
ATOM 1289 C C . LEU A 1 165 ? 1.923 1.465 -9.931 1.00 73.00 165 LEU A C 1
ATOM 1291 O O . LEU A 1 165 ? 0.833 1.028 -10.263 1.00 73.00 165 LEU A O 1
ATOM 1295 N N . GLN A 1 166 ? 2.117 2.208 -8.832 1.00 74.75 166 GLN A N 1
ATOM 1296 C CA . GLN A 1 166 ? 1.037 2.566 -7.896 1.00 74.75 166 GLN A CA 1
ATOM 1297 C C . GLN A 1 166 ? -0.184 3.162 -8.609 1.00 74.75 166 GLN A C 1
ATOM 1299 O O . GLN A 1 166 ? -1.310 2.720 -8.380 1.00 74.75 166 GLN A O 1
ATOM 1304 N N . GLN A 1 167 ? 0.030 4.086 -9.553 1.00 78.00 167 GLN A N 1
ATOM 1305 C CA . GLN A 1 167 ? -1.050 4.664 -10.355 1.00 78.00 167 GLN A CA 1
ATOM 1306 C C . GLN A 1 167 ? -1.840 3.591 -11.130 1.00 78.00 167 GLN A C 1
ATOM 1308 O O . GLN A 1 167 ? -3.065 3.685 -11.243 1.00 78.00 167 GLN A O 1
ATOM 1313 N N . LEU A 1 168 ? -1.176 2.536 -11.619 1.00 80.25 168 LEU A N 1
ATOM 1314 C CA . LEU A 1 168 ? -1.845 1.418 -12.290 1.00 80.25 168 LEU A CA 1
ATOM 1315 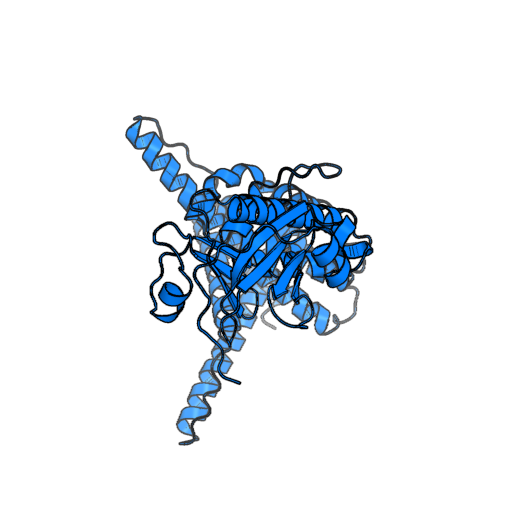C C . LEU A 1 168 ? -2.728 0.585 -11.361 1.00 80.25 168 LEU A C 1
ATOM 1317 O O . LEU A 1 168 ? -3.642 -0.055 -11.877 1.00 80.25 168 LEU A O 1
ATOM 1321 N N . PHE A 1 169 ? -2.514 0.582 -10.040 1.00 82.56 169 PHE A N 1
ATOM 1322 C CA . PHE A 1 169 ? -3.367 -0.174 -9.111 1.00 82.56 169 PHE A CA 1
ATOM 1323 C C . PHE A 1 169 ? -4.790 0.387 -9.103 1.00 82.56 169 PHE A C 1
ATOM 1325 O O . PHE A 1 169 ? -5.749 -0.386 -9.153 1.00 82.56 169 PHE A O 1
ATOM 1332 N N . PHE A 1 170 ? -4.929 1.716 -9.117 1.00 79.38 170 PHE A N 1
ATOM 1333 C CA . PHE A 1 170 ? -6.228 2.391 -9.172 1.00 79.38 170 PHE A CA 1
ATOM 1334 C C . PHE A 1 170 ? -6.762 2.587 -10.591 1.00 79.38 170 PHE A C 1
ATOM 1336 O O . PHE A 1 170 ? -7.967 2.514 -10.815 1.00 79.38 170 PHE A O 1
ATOM 1343 N N . GLU A 1 171 ? -5.889 2.791 -11.580 1.00 82.19 171 GLU A N 1
ATOM 1344 C CA . GLU A 1 171 ? -6.303 2.857 -12.988 1.00 82.19 171 GLU A CA 1
ATOM 1345 C C . GLU A 1 171 ? -6.605 1.475 -13.585 1.00 82.19 171 GLU A C 1
ATOM 1347 O O . GLU A 1 171 ? -6.991 1.369 -14.755 1.00 82.19 171 GLU A O 1
ATOM 1352 N N . ASN A 1 172 ? -6.439 0.404 -12.804 1.00 78.81 172 ASN A N 1
ATOM 1353 C CA . ASN A 1 172 ? -6.716 -0.944 -13.253 1.00 78.81 172 ASN A CA 1
ATOM 1354 C C . ASN A 1 172 ? -8.200 -1.100 -13.598 1.00 78.81 172 ASN A C 1
ATOM 1356 O O . ASN A 1 172 ? -9.067 -1.043 -12.735 1.00 78.81 172 ASN A O 1
ATOM 1360 N N . ARG A 1 173 ? -8.485 -1.360 -14.875 1.00 82.81 173 ARG A N 1
ATOM 1361 C CA . ARG A 1 173 ? -9.836 -1.659 -15.375 1.00 82.81 173 ARG A CA 1
ATOM 1362 C C . ARG A 1 173 ? -9.996 -3.125 -15.762 1.00 82.81 173 ARG A C 1
ATOM 1364 O O . ARG A 1 173 ? -10.760 -3.436 -16.670 1.00 82.81 173 ARG A O 1
ATOM 1371 N N . THR A 1 174 ? -9.219 -4.015 -15.146 1.00 84.56 174 THR A N 1
ATOM 1372 C CA . THR A 1 174 ? -9.311 -5.449 -15.439 1.00 84.56 174 THR A CA 1
ATOM 1373 C C . THR A 1 174 ? -10.667 -5.941 -14.938 1.00 84.56 174 THR A C 1
ATOM 1375 O O . THR A 1 174 ? -10.944 -5.773 -13.748 1.00 84.56 174 THR A O 1
ATOM 1378 N N . PRO A 1 175 ? -11.530 -6.492 -15.809 1.00 85.56 175 PRO A N 1
ATOM 1379 C CA . PRO A 1 175 ? -12.769 -7.102 -15.361 1.00 85.56 175 PRO A CA 1
ATOM 1380 C C . PRO A 1 175 ? -12.435 -8.395 -14.616 1.00 85.56 175 PRO A C 1
ATOM 1382 O O . PRO A 1 175 ? -11.745 -9.267 -15.147 1.00 85.56 175 PRO A O 1
ATOM 1385 N N . LEU A 1 176 ? -12.905 -8.486 -13.380 1.00 86.94 176 LEU A N 1
ATOM 1386 C CA . LEU A 1 176 ? -12.836 -9.662 -12.520 1.00 86.94 176 LEU A CA 1
ATOM 1387 C C . LEU A 1 176 ? -14.272 -10.141 -12.264 1.00 86.94 176 LEU A C 1
ATOM 1389 O O . LEU A 1 176 ? -15.213 -9.434 -12.616 1.00 86.94 176 LEU A O 1
ATOM 1393 N N . GLU A 1 177 ? -14.447 -11.343 -11.707 1.00 80.12 177 GLU A N 1
ATOM 1394 C CA . GLU A 1 177 ? -15.750 -12.038 -11.663 1.00 80.12 177 GLU A CA 1
ATOM 1395 C C . GLU A 1 177 ? -16.924 -11.136 -11.242 1.00 80.12 177 GLU A C 1
ATOM 1397 O O . GLU A 1 177 ? -17.930 -11.089 -11.942 1.00 80.12 177 GLU A O 1
ATOM 1402 N N . ASP A 1 178 ? -16.757 -10.360 -10.166 1.00 83.38 178 ASP A N 1
ATOM 1403 C CA . ASP A 1 178 ? -17.818 -9.523 -9.588 1.00 83.38 178 ASP A CA 1
ATOM 1404 C C . ASP A 1 178 ? -17.405 -8.056 -9.371 1.00 83.38 178 ASP A C 1
ATOM 1406 O O . ASP A 1 178 ? -18.103 -7.296 -8.698 1.00 83.38 178 ASP A O 1
ATOM 1410 N N . CYS A 1 179 ? -16.242 -7.646 -9.877 1.00 86.50 179 CYS A N 1
ATOM 1411 C CA . CYS A 1 179 ? -15.719 -6.295 -9.685 1.00 86.50 179 CYS A CA 1
ATOM 1412 C C . CYS A 1 179 ? -14.785 -5.883 -10.827 1.00 86.50 179 CYS A C 1
ATOM 1414 O O . CYS A 1 179 ? -14.348 -6.696 -11.640 1.00 86.50 179 CYS A O 1
ATOM 1416 N N . VAL A 1 180 ? -14.479 -4.589 -10.906 1.00 87.12 180 VAL A N 1
ATOM 1417 C CA . VAL A 1 180 ? -13.548 -4.050 -11.901 1.00 87.12 180 VAL A CA 1
ATOM 1418 C C . VAL A 1 180 ? -12.373 -3.418 -11.177 1.00 87.12 180 VAL A C 1
ATOM 1420 O O . VAL A 1 180 ? -12.548 -2.480 -10.402 1.00 87.12 180 VAL A O 1
ATOM 1423 N N . GLY A 1 181 ? -11.176 -3.913 -11.476 1.00 88.31 181 GLY A N 1
ATOM 1424 C CA . GLY A 1 181 ? -9.936 -3.380 -10.932 1.00 88.31 181 GLY A CA 1
ATOM 1425 C C . GLY A 1 181 ? -9.444 -4.067 -9.660 1.00 88.31 181 GLY A C 1
ATOM 1426 O O . GLY A 1 181 ? -10.194 -4.698 -8.917 1.00 88.31 181 GLY A O 1
ATOM 1427 N N . LEU A 1 182 ? -8.143 -3.911 -9.406 1.00 89.81 182 LEU A N 1
ATOM 1428 C CA . LEU A 1 182 ? -7.459 -4.519 -8.266 1.00 89.81 182 LEU A CA 1
ATOM 1429 C C . LEU A 1 182 ? -7.969 -3.974 -6.924 1.00 89.81 182 LEU A C 1
ATOM 1431 O O . LEU A 1 182 ? -8.198 -4.757 -6.011 1.00 89.81 182 LEU A O 1
ATOM 1435 N N . ALA A 1 183 ? -8.186 -2.659 -6.806 1.00 89.31 183 ALA A N 1
ATOM 1436 C CA . ALA A 1 183 ? -8.666 -2.039 -5.568 1.00 89.31 183 ALA A CA 1
ATOM 1437 C C . ALA A 1 183 ? -9.995 -2.658 -5.098 1.00 89.31 183 ALA A C 1
ATOM 1439 O O . ALA A 1 183 ? -10.080 -3.188 -3.991 1.00 89.31 183 ALA A O 1
ATOM 1440 N N . ALA A 1 184 ? -11.001 -2.664 -5.979 1.00 88.94 184 ALA A N 1
ATOM 1441 C CA . ALA A 1 184 ? -12.319 -3.225 -5.696 1.00 88.94 184 ALA A CA 1
ATOM 1442 C C . ALA A 1 184 ? -12.247 -4.727 -5.385 1.00 88.94 184 ALA A C 1
ATOM 1444 O O . ALA A 1 184 ? -12.908 -5.198 -4.460 1.00 88.94 184 ALA A O 1
ATOM 1445 N N . PHE A 1 185 ? -11.396 -5.471 -6.101 1.00 90.81 185 PHE A N 1
ATOM 1446 C CA . PHE A 1 185 ? -11.152 -6.881 -5.811 1.00 90.81 185 PHE A CA 1
ATOM 1447 C C . PHE A 1 185 ? -10.605 -7.094 -4.401 1.00 90.81 185 PHE A C 1
ATOM 1449 O O . PHE A 1 185 ? -11.140 -7.921 -3.669 1.00 90.81 185 PHE A O 1
ATOM 1456 N N . LEU A 1 186 ? -9.584 -6.341 -3.982 1.00 91.69 186 LEU A N 1
ATOM 1457 C CA . LEU A 1 186 ? -8.994 -6.485 -2.647 1.00 91.69 186 LEU A CA 1
ATOM 1458 C C . LEU A 1 186 ? -9.997 -6.157 -1.537 1.00 91.69 186 LEU A C 1
ATOM 1460 O O . LEU A 1 186 ? -10.096 -6.917 -0.574 1.00 91.69 186 LEU A O 1
ATOM 1464 N N . VAL A 1 187 ? -10.782 -5.083 -1.690 1.00 90.62 187 VAL A N 1
ATOM 1465 C CA . VAL A 1 187 ? -11.867 -4.744 -0.750 1.00 90.62 187 VAL A CA 1
ATOM 1466 C C . VAL A 1 187 ? -12.869 -5.900 -0.668 1.00 90.62 187 VAL A C 1
ATOM 1468 O O . VAL A 1 187 ? -13.170 -6.388 0.419 1.00 90.62 187 VAL A O 1
ATOM 1471 N N . GLN A 1 188 ? -13.296 -6.433 -1.814 1.00 89.06 188 GLN A N 1
ATOM 1472 C CA . GLN A 1 188 ? -14.224 -7.559 -1.874 1.00 89.06 188 GLN A CA 1
ATOM 1473 C C . GLN A 1 188 ? -13.661 -8.842 -1.234 1.00 89.06 188 GLN A C 1
ATOM 1475 O O . GLN A 1 188 ? -14.407 -9.584 -0.591 1.00 89.06 188 GLN A O 1
ATOM 1480 N N . GLN A 1 189 ? -12.359 -9.119 -1.361 1.00 88.44 189 GLN A N 1
ATOM 1481 C CA . GLN A 1 189 ? -11.718 -10.258 -0.687 1.00 88.44 189 GLN A CA 1
ATOM 1482 C C . GLN A 1 189 ? -11.704 -10.086 0.841 1.00 88.44 189 GLN A C 1
ATOM 1484 O O . GLN A 1 189 ? -11.915 -11.054 1.584 1.00 88.44 189 GLN A O 1
ATOM 1489 N N . LEU A 1 190 ? -11.538 -8.853 1.330 1.00 88.31 190 LEU A N 1
ATOM 1490 C CA . LEU A 1 190 ? -11.710 -8.544 2.749 1.00 88.31 190 LEU A CA 1
ATOM 1491 C C . LEU A 1 190 ? -13.169 -8.724 3.191 1.00 88.31 190 LEU A C 1
ATOM 1493 O O . LEU A 1 190 ? -13.392 -9.202 4.298 1.00 88.31 190 LEU A O 1
ATOM 1497 N N . THR A 1 191 ? -14.161 -8.462 2.339 1.00 84.38 191 THR A N 1
ATOM 1498 C CA . THR A 1 191 ? -15.584 -8.707 2.643 1.00 84.38 191 THR A CA 1
ATOM 1499 C C . THR A 1 191 ? -15.946 -10.195 2.661 1.00 84.38 191 THR A C 1
ATOM 1501 O O . THR A 1 191 ? -16.653 -10.650 3.559 1.00 84.38 191 THR A O 1
ATOM 1504 N N . ARG A 1 192 ? -15.453 -10.983 1.698 1.00 78.94 192 ARG A N 1
ATOM 1505 C CA . ARG A 1 192 ? -15.880 -12.382 1.478 1.00 78.94 192 ARG A CA 1
ATOM 1506 C C . ARG A 1 192 ? -15.211 -13.415 2.375 1.00 78.94 192 ARG A C 1
ATOM 1508 O O . ARG A 1 192 ? -15.754 -14.501 2.542 1.00 78.94 192 ARG A O 1
ATOM 1515 N N . SER A 1 193 ? -14.042 -13.117 2.930 1.00 64.12 193 SER A N 1
ATOM 1516 C CA . SER A 1 193 ? -13.241 -14.084 3.687 1.00 64.12 193 SER A CA 1
ATOM 1517 C C . SER A 1 193 ? -13.819 -14.423 5.068 1.00 64.12 193 SER A C 1
ATOM 1519 O O . SER A 1 193 ? -13.165 -14.198 6.074 1.00 64.12 193 SER A O 1
ATOM 1521 N N . SER A 1 194 ? -15.028 -14.987 5.177 1.00 58.38 194 SER A N 1
ATOM 1522 C CA . SER A 1 194 ? -15.489 -15.584 6.440 1.00 58.38 194 SER A CA 1
ATOM 1523 C C . SER A 1 194 ? -14.447 -16.607 6.902 1.00 58.38 194 SER A C 1
ATOM 1525 O O . SER A 1 194 ? -14.291 -17.647 6.261 1.00 58.38 194 SER A O 1
ATOM 1527 N N . LEU A 1 195 ? -13.683 -16.288 7.950 1.00 60.94 195 LEU A N 1
ATOM 1528 C CA . LEU A 1 195 ? -12.711 -17.204 8.538 1.00 60.94 195 LEU A CA 1
ATOM 1529 C C . LEU A 1 195 ? -13.483 -18.451 8.989 1.00 60.94 195 LEU A C 1
ATOM 1531 O O . LEU A 1 195 ? -14.307 -18.333 9.898 1.00 60.94 195 LEU A O 1
ATOM 1535 N N . PRO A 1 196 ? -13.278 -19.628 8.364 1.00 56.19 196 PRO A N 1
ATOM 1536 C CA . PRO A 1 196 ? -13.868 -20.856 8.872 1.00 56.19 196 PRO A CA 1
ATOM 1537 C C . PRO A 1 196 ? -13.360 -21.093 10.298 1.00 56.19 196 PRO A C 1
ATOM 1539 O O . PRO A 1 196 ? -12.282 -20.611 10.667 1.00 56.19 196 PRO A O 1
ATOM 1542 N N . GLU A 1 197 ? -14.100 -21.862 11.096 1.00 51.38 197 GLU A N 1
ATOM 1543 C CA . GLU A 1 197 ? -13.610 -22.351 12.386 1.00 51.38 197 GLU A CA 1
ATOM 1544 C C . GLU A 1 197 ? -12.270 -23.086 12.179 1.00 51.38 197 GLU A C 1
ATOM 1546 O O . GLU A 1 197 ? -12.226 -24.220 11.711 1.00 51.38 197 GLU A O 1
ATOM 1551 N N . GLY A 1 198 ? -11.160 -22.399 12.472 1.00 55.56 198 GLY A N 1
ATOM 1552 C CA . GLY A 1 198 ? -9.800 -22.879 12.208 1.00 55.56 198 GLY A CA 1
ATOM 1553 C C . GLY A 1 198 ? -9.034 -22.091 11.141 1.00 55.56 198 GLY A C 1
ATOM 1554 O O . GLY A 1 198 ? -8.497 -22.698 10.218 1.00 55.56 198 GLY A O 1
ATOM 1555 N N . SER A 1 199 ? -8.936 -20.761 11.294 1.00 62.88 199 SER A N 1
ATOM 1556 C CA . SER A 1 199 ? -8.094 -19.867 10.483 1.00 62.88 199 SER A CA 1
ATOM 1557 C C . SER A 1 199 ? -6.754 -20.513 10.121 1.00 62.88 199 SER A C 1
ATOM 1559 O O . SER A 1 199 ? -5.881 -20.681 10.984 1.00 62.88 199 SER A O 1
ATOM 1561 N N . SER A 1 200 ? -6.596 -20.888 8.853 1.00 77.56 200 SER A N 1
ATOM 1562 C CA . SER A 1 200 ? -5.338 -21.443 8.370 1.00 77.56 200 SER A CA 1
ATOM 1563 C C . SER A 1 200 ? -4.275 -20.344 8.347 1.00 77.56 200 SER A C 1
ATOM 1565 O O . SER A 1 200 ? -4.571 -19.171 8.118 1.00 77.56 200 SER A O 1
ATOM 1567 N N . GLU A 1 201 ? -3.020 -20.714 8.601 1.00 86.31 201 GLU A N 1
ATOM 1568 C CA . GLU A 1 201 ? -1.882 -19.791 8.522 1.00 86.31 201 GLU A CA 1
ATOM 1569 C C . GLU A 1 201 ? -1.849 -19.070 7.166 1.00 86.31 201 GLU A C 1
ATOM 1571 O O . GLU A 1 201 ? -1.686 -17.856 7.129 1.00 86.31 201 GLU A O 1
ATOM 1576 N N . SER A 1 202 ? -2.143 -19.790 6.077 1.00 86.69 202 SER A N 1
ATOM 1577 C CA . SER A 1 202 ? -2.223 -19.252 4.716 1.00 86.69 202 SER A CA 1
ATOM 1578 C C . SER A 1 202 ? -3.307 -18.194 4.530 1.00 86.69 202 SER A C 1
ATOM 1580 O O . SER A 1 202 ? -3.060 -17.201 3.854 1.00 86.69 202 SER A O 1
ATOM 1582 N N . GLN A 1 203 ? -4.481 -18.362 5.144 1.00 87.38 203 GLN A N 1
ATOM 1583 C CA . GLN A 1 203 ? -5.554 -17.368 5.054 1.00 87.38 203 GLN A CA 1
ATOM 1584 C C . GLN A 1 203 ? -5.163 -16.074 5.775 1.00 87.38 203 GLN A C 1
ATOM 1586 O O . GLN A 1 203 ? -5.406 -14.978 5.276 1.00 87.38 203 GLN A O 1
ATOM 1591 N N . LEU A 1 204 ? -4.521 -16.192 6.942 1.00 89.50 204 LEU A N 1
ATOM 1592 C CA . LEU A 1 204 ? -4.026 -15.032 7.676 1.00 89.50 204 LEU A CA 1
ATOM 1593 C C . LEU A 1 204 ? -2.905 -14.318 6.909 1.00 89.50 204 LEU A C 1
ATOM 1595 O O . LEU A 1 204 ? -2.894 -13.090 6.861 1.00 89.50 204 LEU A O 1
ATOM 1599 N N . THR A 1 205 ? -2.000 -15.072 6.276 1.00 91.81 205 THR A N 1
ATOM 1600 C CA . THR A 1 205 ? -0.990 -14.509 5.370 1.00 91.81 205 THR A CA 1
ATOM 1601 C C . THR A 1 205 ? -1.648 -13.773 4.205 1.00 91.81 205 THR A C 1
ATOM 1603 O O . THR A 1 205 ? -1.267 -12.643 3.922 1.00 91.81 205 THR A O 1
ATOM 1606 N N . PHE A 1 206 ? -2.691 -14.339 3.597 1.00 92.12 206 PHE A N 1
ATOM 1607 C CA . PHE A 1 206 ? -3.406 -13.697 2.495 1.00 92.12 206 PHE A CA 1
ATOM 1608 C C . PHE A 1 206 ? -4.084 -12.388 2.913 1.00 92.12 206 PHE A C 1
ATOM 1610 O O . PHE A 1 206 ? -3.971 -11.382 2.207 1.00 92.12 206 PHE A O 1
ATOM 1617 N N . LEU A 1 207 ? -4.738 -12.366 4.078 1.00 92.56 207 LEU A N 1
ATOM 1618 C CA . LEU A 1 207 ? -5.318 -11.144 4.643 1.00 92.56 207 LEU A CA 1
ATOM 1619 C C . LEU A 1 207 ? -4.243 -10.088 4.909 1.00 92.56 207 LEU A C 1
ATOM 1621 O O . LEU A 1 207 ? -4.414 -8.928 4.538 1.00 92.56 207 LEU A O 1
ATOM 1625 N N . LEU A 1 208 ? -3.123 -10.492 5.509 1.00 94.25 208 LEU A N 1
ATOM 1626 C CA . LEU A 1 208 ? -1.990 -9.612 5.773 1.00 94.25 208 LEU A CA 1
ATOM 1627 C C . LEU A 1 208 ? -1.429 -9.009 4.479 1.00 94.25 208 LEU A C 1
ATOM 1629 O O . LEU A 1 208 ? -1.280 -7.790 4.398 1.00 94.25 208 LEU A O 1
ATOM 1633 N N . SER A 1 209 ? -1.166 -9.827 3.458 1.00 94.94 209 SER A N 1
ATOM 1634 C CA . SER A 1 209 ? -0.681 -9.352 2.159 1.00 94.94 209 SER A CA 1
ATOM 1635 C C . SER A 1 209 ? -1.707 -8.447 1.468 1.00 94.94 209 SER A C 1
ATOM 1637 O O . SER A 1 209 ? -1.329 -7.431 0.893 1.00 94.94 209 SER A O 1
ATOM 1639 N N . SER A 1 210 ? -3.008 -8.730 1.594 1.00 94.50 210 SER A N 1
ATOM 1640 C CA . SER A 1 210 ? -4.072 -7.877 1.036 1.00 94.50 210 SER A CA 1
ATOM 1641 C C . SER A 1 210 ? -4.088 -6.490 1.682 1.00 94.50 210 SER A C 1
ATOM 1643 O O . SER A 1 210 ? -4.112 -5.476 0.984 1.00 94.50 210 SER A O 1
ATOM 1645 N N . VAL A 1 211 ? -4.010 -6.431 3.017 1.00 95.12 211 VAL A N 1
ATOM 1646 C CA . VAL A 1 211 ? -3.937 -5.166 3.769 1.00 95.12 211 VAL A CA 1
ATOM 1647 C C . VAL A 1 211 ? -2.642 -4.412 3.450 1.00 95.12 211 VAL A C 1
ATOM 1649 O O . VAL A 1 211 ? -2.672 -3.191 3.321 1.00 95.12 211 VAL A O 1
ATOM 1652 N N . ARG A 1 212 ? -1.514 -5.113 3.269 1.00 94.00 212 ARG A N 1
ATOM 1653 C CA . ARG A 1 212 ? -0.235 -4.502 2.869 1.00 94.00 212 ARG A CA 1
ATOM 1654 C C . ARG A 1 212 ? -0.293 -3.885 1.475 1.00 94.00 212 ARG A C 1
ATOM 1656 O O . ARG A 1 212 ? 0.154 -2.750 1.327 1.00 94.00 212 ARG A O 1
ATOM 1663 N N . VAL A 1 213 ? -0.872 -4.578 0.491 1.00 92.50 213 VAL A N 1
ATOM 1664 C CA . VAL A 1 213 ? -1.063 -4.019 -0.857 1.00 92.50 213 VAL A CA 1
ATOM 1665 C C . VAL A 1 213 ? -1.950 -2.783 -0.793 1.00 92.50 213 VAL A C 1
ATOM 1667 O O . VAL A 1 213 ? -1.557 -1.746 -1.312 1.00 92.50 213 VAL A O 1
ATOM 1670 N N . LEU A 1 214 ? -3.098 -2.852 -0.111 1.00 92.00 214 LEU A N 1
ATOM 1671 C CA . LEU A 1 214 ? -3.975 -1.689 0.067 1.00 92.00 214 LEU A CA 1
ATOM 1672 C C . LEU A 1 214 ? -3.247 -0.531 0.759 1.00 92.00 214 LEU A C 1
ATOM 1674 O O . LEU A 1 214 ? -3.367 0.613 0.332 1.00 92.00 214 LEU A O 1
ATOM 1678 N N . GLY A 1 215 ? -2.448 -0.824 1.787 1.00 91.75 215 GLY A N 1
ATOM 1679 C CA . GLY A 1 215 ? -1.633 0.174 2.473 1.00 91.75 215 GLY A CA 1
ATOM 1680 C C . GLY A 1 215 ? -0.613 0.824 1.541 1.00 91.75 215 GLY A C 1
ATOM 1681 O O . GLY A 1 215 ? -0.481 2.041 1.553 1.00 91.75 215 GLY A O 1
ATOM 1682 N N . ALA A 1 216 ? 0.063 0.039 0.699 1.00 88.38 216 ALA A N 1
ATOM 1683 C CA . ALA A 1 216 ? 1.020 0.538 -0.287 1.00 88.38 216 ALA A CA 1
ATOM 1684 C C . ALA A 1 216 ? 0.348 1.330 -1.419 1.00 88.38 216 ALA A C 1
ATOM 1686 O O . ALA A 1 216 ? 0.918 2.309 -1.888 1.00 88.38 216 ALA A O 1
ATOM 1687 N N . MET A 1 217 ? -0.863 0.943 -1.831 1.00 86.56 217 MET A N 1
ATOM 1688 C CA . MET A 1 217 ? -1.680 1.708 -2.776 1.00 86.56 217 MET A CA 1
ATOM 1689 C C . MET A 1 217 ? -2.036 3.080 -2.206 1.00 86.56 217 MET A C 1
ATOM 1691 O O . MET A 1 217 ? -1.936 4.078 -2.905 1.00 86.56 217 MET A O 1
ATOM 1695 N N . CYS A 1 218 ? -2.423 3.131 -0.932 1.00 86.94 218 CYS A N 1
ATOM 1696 C CA . CYS A 1 218 ? -2.840 4.366 -0.271 1.00 86.94 218 CYS A CA 1
ATOM 1697 C C . CYS A 1 218 ? -1.661 5.230 0.213 1.00 86.94 218 CYS A C 1
ATOM 1699 O O . CYS A 1 218 ? -1.855 6.342 0.703 1.00 86.94 218 CYS A O 1
ATOM 1701 N N . PHE A 1 219 ? -0.432 4.718 0.121 1.00 75.19 219 PHE A N 1
ATOM 1702 C CA . PHE A 1 219 ? 0.770 5.414 0.558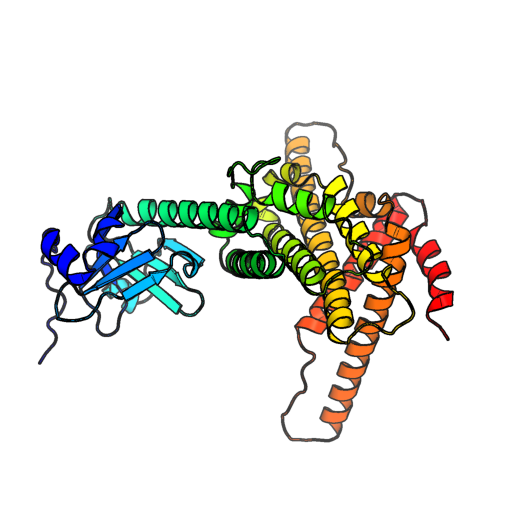 1.00 75.19 219 PHE A CA 1
ATOM 1703 C C . PHE A 1 219 ? 1.207 6.427 -0.513 1.00 75.19 219 PHE A C 1
ATOM 1705 O O . PHE A 1 219 ? 1.438 6.043 -1.653 1.00 75.19 219 PHE A O 1
ATOM 1712 N N . ASP A 1 220 ? 1.358 7.696 -0.111 1.00 72.00 220 ASP A N 1
ATOM 1713 C CA . ASP A 1 220 ? 1.425 8.917 -0.947 1.00 72.00 220 ASP A CA 1
ATOM 1714 C C . ASP A 1 220 ? 0.052 9.502 -1.328 1.00 72.00 220 ASP A C 1
ATOM 1716 O O . ASP A 1 220 ? -0.419 9.446 -2.464 1.00 72.00 220 ASP A O 1
ATOM 1720 N N . ALA A 1 221 ? -0.573 10.133 -0.328 1.00 61.78 221 ALA A N 1
ATOM 1721 C CA . ALA A 1 221 ? -1.884 10.764 -0.428 1.00 61.78 221 ALA A CA 1
ATOM 1722 C C . ALA A 1 221 ? -2.012 11.762 -1.590 1.00 61.78 221 ALA A C 1
ATOM 1724 O O . ALA A 1 221 ? -3.077 11.866 -2.190 1.00 61.78 221 ALA A O 1
ATOM 1725 N N . SER A 1 222 ? -0.935 12.469 -1.943 1.00 67.06 222 SER A N 1
ATOM 1726 C CA . SER A 1 222 ? -0.987 13.605 -2.871 1.00 67.06 222 SER A CA 1
ATOM 1727 C C . SER A 1 222 ? -1.303 13.223 -4.322 1.00 67.06 222 SER A C 1
ATOM 1729 O O . SER A 1 222 ? -1.900 14.007 -5.061 1.00 67.06 222 SER A O 1
ATOM 1731 N N . SER A 1 223 ? -0.935 12.012 -4.741 1.00 65.44 223 SER A N 1
ATOM 1732 C CA . SER A 1 223 ? -1.067 11.564 -6.130 1.00 65.44 223 SER A CA 1
ATOM 1733 C C . SER A 1 223 ? -2.354 10.769 -6.394 1.00 65.44 223 SER A C 1
ATOM 1735 O O . SER A 1 223 ? -2.718 10.546 -7.554 1.00 65.44 223 SER A O 1
ATOM 1737 N N . GLN A 1 224 ? -3.080 10.368 -5.340 1.00 70.12 224 GLN A N 1
ATOM 1738 C CA . GLN A 1 224 ? -4.076 9.290 -5.437 1.00 70.12 224 GLN A CA 1
ATOM 1739 C C . GLN A 1 224 ? -5.473 9.624 -4.894 1.00 70.12 224 GLN A C 1
ATOM 1741 O O . GLN A 1 224 ? -6.387 8.809 -5.034 1.00 70.12 224 GLN A O 1
ATOM 1746 N N . THR A 1 225 ? -5.706 10.826 -4.355 1.00 71.62 225 THR A N 1
ATOM 1747 C CA . THR A 1 225 ? -6.998 11.162 -3.720 1.00 71.62 225 THR A CA 1
ATOM 1748 C C . THR A 1 225 ? -8.214 11.054 -4.635 1.00 71.62 225 THR A C 1
ATOM 1750 O O . THR A 1 225 ? -9.300 10.688 -4.192 1.00 71.62 225 THR A O 1
ATOM 1753 N N . ARG A 1 226 ? -8.027 11.263 -5.947 1.00 72.88 226 ARG A N 1
ATOM 1754 C CA . ARG A 1 226 ? -9.083 11.106 -6.966 1.00 72.88 226 ARG A CA 1
ATOM 1755 C C . ARG A 1 226 ? -9.711 9.707 -6.999 1.00 72.88 226 ARG A C 1
ATOM 1757 O O . ARG A 1 226 ? -10.758 9.535 -7.616 1.00 72.88 226 ARG A O 1
ATOM 1764 N N . PHE A 1 227 ? -9.072 8.721 -6.374 1.00 74.62 227 PHE A N 1
ATOM 1765 C CA . PHE A 1 227 ? -9.532 7.341 -6.345 1.00 74.62 227 PHE A CA 1
ATOM 1766 C C . PHE A 1 227 ? -10.163 6.918 -5.016 1.00 74.62 227 PHE A C 1
ATOM 1768 O O . PHE A 1 227 ? -10.614 5.779 -4.923 1.00 74.62 227 PHE A O 1
ATOM 1775 N N . LEU A 1 228 ? -10.277 7.800 -4.016 1.00 79.44 228 LEU A N 1
ATOM 1776 C CA . LEU A 1 228 ? -10.902 7.469 -2.724 1.00 79.44 228 LEU A CA 1
ATOM 1777 C C . LEU A 1 228 ? -12.296 6.851 -2.871 1.00 79.44 228 LEU A C 1
ATOM 1779 O O . LEU A 1 228 ? -12.605 5.849 -2.233 1.00 79.44 228 LEU A O 1
ATOM 1783 N N . ASN A 1 229 ? -13.101 7.376 -3.797 1.00 79.19 229 ASN A N 1
ATOM 1784 C CA . ASN A 1 229 ? -14.448 6.868 -4.066 1.00 79.19 229 ASN A CA 1
ATOM 1785 C C . ASN A 1 229 ? -14.465 5.406 -4.547 1.00 79.19 229 ASN A C 1
ATOM 1787 O O . ASN A 1 229 ? -15.474 4.726 -4.397 1.00 79.19 229 ASN A O 1
ATOM 1791 N N . THR A 1 230 ? -13.363 4.903 -5.114 1.00 78.69 230 THR A N 1
ATOM 1792 C CA . THR A 1 230 ? -13.264 3.507 -5.576 1.00 78.69 230 THR A CA 1
ATOM 1793 C C . THR A 1 230 ? -13.047 2.508 -4.442 1.00 78.69 230 THR A C 1
ATOM 1795 O O . THR A 1 230 ? -13.257 1.316 -4.644 1.00 78.69 230 THR A O 1
ATOM 1798 N N . LEU A 1 231 ? -12.638 2.978 -3.259 1.00 83.56 231 LEU A N 1
ATOM 1799 C CA . LEU A 1 231 ? -12.299 2.123 -2.122 1.00 83.56 231 LEU A CA 1
ATOM 1800 C C . LEU A 1 231 ? -13.495 1.770 -1.237 1.00 83.56 231 LEU A C 1
ATOM 1802 O O . LEU A 1 231 ? -13.320 0.950 -0.342 1.00 83.56 231 LEU A O 1
ATOM 1806 N N . ALA A 1 232 ? -14.668 2.381 -1.459 1.00 88.19 232 ALA A N 1
ATOM 1807 C CA . ALA A 1 232 ? -15.840 2.234 -0.590 1.00 88.19 232 ALA A CA 1
ATOM 1808 C C . ALA A 1 232 ? -15.444 2.362 0.896 1.00 88.19 232 ALA A C 1
ATOM 1810 O O . ALA A 1 232 ? -15.530 1.411 1.669 1.00 88.19 232 ALA A O 1
ATOM 1811 N N . LEU A 1 233 ? -14.926 3.539 1.270 1.00 91.00 233 LEU A N 1
ATOM 1812 C CA . LEU A 1 233 ? -14.156 3.760 2.502 1.00 91.00 233 LEU A CA 1
ATOM 1813 C C . LEU A 1 233 ? -14.825 3.212 3.774 1.00 91.00 233 LEU A C 1
ATOM 1815 O O . LEU A 1 233 ? -14.152 2.612 4.607 1.00 91.00 233 LEU A O 1
ATOM 1819 N N . GLU A 1 234 ? -16.142 3.373 3.905 1.00 92.12 234 GLU A N 1
ATOM 1820 C CA . GLU A 1 234 ? -16.922 2.837 5.026 1.00 92.12 234 GLU A CA 1
ATOM 1821 C C . GLU A 1 234 ? -16.862 1.304 5.104 1.00 92.12 234 GLU A C 1
ATOM 1823 O O . GLU A 1 234 ? -16.547 0.746 6.160 1.00 92.12 234 GLU A O 1
ATOM 1828 N N . GLU A 1 235 ? -17.101 0.619 3.982 1.00 91.81 235 GLU A N 1
ATOM 1829 C CA . GLU A 1 235 ? -17.027 -0.841 3.892 1.00 91.81 235 GLU A CA 1
ATOM 1830 C C . GLU A 1 235 ? -15.605 -1.324 4.176 1.00 91.81 235 GLU A C 1
ATOM 1832 O O . GLU A 1 235 ? -15.406 -2.234 4.984 1.00 91.81 235 GLU A O 1
ATOM 1837 N N . LEU A 1 236 ? -14.604 -0.680 3.569 1.00 94.06 236 LEU A N 1
ATOM 1838 C CA . LEU A 1 236 ? -13.202 -1.030 3.763 1.00 94.06 236 LEU A CA 1
ATOM 1839 C C . LEU A 1 236 ? -12.791 -0.913 5.235 1.00 94.06 236 LEU A C 1
ATOM 1841 O O . LEU A 1 236 ? -12.256 -1.872 5.790 1.00 94.06 236 LEU A O 1
ATOM 1845 N N . VAL A 1 237 ? -13.058 0.224 5.884 1.00 95.25 237 VAL A N 1
ATOM 1846 C CA . VAL A 1 237 ? -12.707 0.442 7.297 1.00 95.25 237 VAL A CA 1
ATOM 1847 C C . VAL A 1 237 ? -13.412 -0.580 8.192 1.00 95.25 237 VAL A C 1
ATOM 1849 O O . VAL A 1 237 ? -12.764 -1.227 9.020 1.00 95.25 237 VAL A O 1
ATOM 1852 N N . SER A 1 238 ? -14.714 -0.794 7.981 1.00 94.31 238 SER A N 1
ATOM 1853 C CA . SER A 1 238 ? -15.505 -1.770 8.735 1.00 94.31 238 SER A CA 1
ATOM 1854 C C . SER A 1 238 ? -14.952 -3.195 8.598 1.00 94.31 238 SER A C 1
ATOM 1856 O O . SER A 1 238 ? -14.728 -3.883 9.600 1.00 94.31 238 SER A O 1
ATOM 1858 N N . HIS A 1 239 ? -14.642 -3.632 7.373 1.00 94.38 239 HIS A N 1
ATOM 1859 C CA . HIS A 1 239 ? -14.102 -4.966 7.113 1.00 94.38 239 HIS A CA 1
ATOM 1860 C C . HIS A 1 239 ? -12.673 -5.142 7.624 1.00 94.38 239 HIS A C 1
ATOM 1862 O O . HIS A 1 239 ? -12.353 -6.198 8.170 1.00 94.38 239 HIS A O 1
ATOM 1868 N N . VAL A 1 240 ? -11.821 -4.121 7.512 1.00 94.88 240 VAL A N 1
ATOM 1869 C CA . VAL A 1 240 ? -10.465 -4.135 8.079 1.00 94.88 240 VAL A CA 1
ATOM 1870 C C . VAL A 1 240 ? -10.528 -4.405 9.585 1.00 94.88 240 VAL A C 1
ATOM 1872 O O . VAL A 1 240 ? -9.884 -5.338 10.071 1.00 94.88 240 VAL A O 1
ATOM 1875 N N . LEU A 1 241 ? -11.366 -3.668 10.316 1.00 95.19 241 LEU A N 1
ATOM 1876 C CA . LEU A 1 241 ? -11.560 -3.855 11.759 1.00 95.19 241 LEU A CA 1
ATOM 1877 C C . LEU A 1 241 ? -12.124 -5.250 12.077 1.00 95.19 241 LEU A C 1
ATOM 1879 O O . LEU A 1 241 ? -11.597 -5.948 12.949 1.00 95.19 241 LEU A O 1
ATOM 1883 N N . ALA A 1 242 ? -13.137 -5.695 11.325 1.00 92.88 242 ALA A N 1
ATOM 1884 C CA . ALA A 1 242 ? -13.747 -7.015 11.485 1.00 92.88 242 ALA A CA 1
ATOM 1885 C C . ALA A 1 242 ? -12.724 -8.149 11.351 1.00 92.88 242 ALA A C 1
ATOM 1887 O O . ALA A 1 242 ? -12.626 -8.992 12.244 1.00 92.88 242 ALA A O 1
ATOM 1888 N N . ARG A 1 243 ? -11.874 -8.127 10.315 1.00 91.06 243 ARG A N 1
ATOM 1889 C CA . ARG A 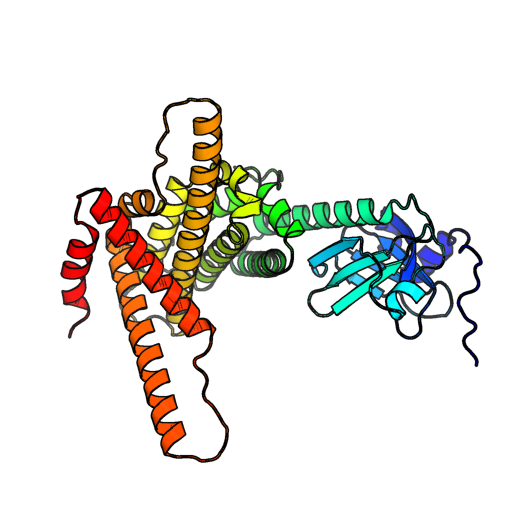1 243 ? -10.834 -9.157 10.139 1.00 91.06 243 ARG A CA 1
ATOM 1890 C C . ARG A 1 243 ? -9.812 -9.153 11.258 1.00 91.06 243 ARG A C 1
ATOM 1892 O O . ARG A 1 243 ? -9.406 -10.225 11.703 1.00 91.06 243 ARG A O 1
ATOM 1899 N N . GLY A 1 244 ? -9.439 -7.979 11.763 1.00 90.94 244 GLY A N 1
ATOM 1900 C CA . GLY A 1 244 ? -8.543 -7.900 12.916 1.00 90.94 244 GLY A CA 1
ATOM 1901 C C . GLY A 1 244 ? -9.164 -8.538 14.163 1.00 90.94 244 GLY A C 1
ATOM 1902 O O . GLY A 1 244 ? -8.491 -9.293 14.862 1.00 90.94 244 GLY A O 1
ATOM 1903 N N . ALA A 1 245 ? -10.457 -8.313 14.411 1.00 90.12 245 ALA A N 1
ATOM 1904 C CA . ALA A 1 245 ? -11.175 -8.920 15.531 1.00 90.12 245 ALA A CA 1
ATOM 1905 C C . ALA A 1 245 ? -11.321 -10.447 15.385 1.00 90.12 245 ALA A C 1
ATOM 1907 O O . ALA A 1 245 ? -10.995 -11.201 16.309 1.00 90.12 245 ALA A O 1
ATOM 1908 N N . GLU A 1 246 ? -11.763 -10.914 14.217 1.00 88.12 246 GLU A N 1
ATOM 1909 C CA . GLU A 1 246 ? -12.000 -12.332 13.924 1.00 88.12 246 GLU A CA 1
ATOM 1910 C C . GLU A 1 246 ? -10.728 -13.173 14.027 1.00 88.12 246 GLU A C 1
ATOM 1912 O O . GLU A 1 246 ? -10.758 -14.283 14.564 1.00 88.12 246 GLU A O 1
ATOM 1917 N N . CYS A 1 247 ? -9.580 -12.628 13.610 1.00 85.25 247 CYS A N 1
ATOM 1918 C CA . CYS A 1 247 ? -8.298 -13.326 13.694 1.00 85.25 247 CYS A CA 1
ATOM 1919 C C . CYS A 1 247 ? -7.945 -13.757 15.126 1.00 85.25 247 CYS A C 1
ATOM 1921 O O . CYS A 1 247 ? -7.216 -14.732 15.304 1.00 85.25 247 CYS A O 1
ATOM 1923 N N . TYR A 1 248 ? -8.474 -13.083 16.153 1.00 80.12 248 TYR A N 1
ATOM 1924 C CA . TYR A 1 248 ? -8.277 -13.437 17.561 1.00 80.12 248 TYR A CA 1
ATOM 1925 C C . TYR A 1 248 ? -9.442 -14.223 18.182 1.00 80.12 248 TYR A C 1
ATOM 1927 O O . TYR A 1 248 ? -9.289 -14.692 19.313 1.00 80.12 248 TYR A O 1
ATOM 1935 N N . ALA A 1 249 ? -10.566 -14.390 17.479 1.00 75.50 249 ALA A N 1
ATOM 1936 C CA . ALA A 1 249 ? -11.741 -15.117 17.963 1.00 75.50 249 ALA A CA 1
ATOM 1937 C C . ALA A 1 249 ? -11.570 -16.649 17.901 1.00 75.50 249 ALA A C 1
ATOM 1939 O O . ALA A 1 249 ? -12.150 -17.362 18.713 1.00 75.50 249 ALA A O 1
ATOM 1940 N N . VAL A 1 250 ? -10.701 -17.159 17.017 1.00 64.12 250 VAL A N 1
ATOM 1941 C CA . VAL A 1 250 ? -10.488 -18.602 16.734 1.00 64.12 250 VAL A CA 1
ATOM 1942 C C . VAL A 1 250 ? -9.748 -19.360 17.863 1.00 64.12 250 VAL A C 1
ATOM 1944 O O . VAL A 1 250 ? -9.089 -20.373 17.644 1.00 64.12 250 VAL A O 1
ATOM 1947 N N . ASN A 1 251 ? -9.803 -18.895 19.111 1.00 54.34 251 ASN A N 1
ATOM 1948 C CA . ASN A 1 251 ? -9.097 -19.541 20.220 1.00 54.34 251 ASN A CA 1
ATOM 1949 C C . ASN A 1 251 ? -9.903 -20.723 20.784 1.00 54.34 251 ASN A C 1
ATOM 1951 O O . ASN A 1 251 ? -10.447 -20.659 21.884 1.00 54.34 251 ASN A O 1
ATOM 1955 N N . GLY A 1 252 ? -9.921 -21.839 20.056 1.00 49.38 252 GLY A N 1
ATOM 1956 C CA . GLY A 1 252 ? -10.232 -23.138 20.644 1.00 49.38 252 GLY A CA 1
ATOM 1957 C C . GLY A 1 252 ? -9.077 -23.600 21.537 1.00 49.38 252 GLY A C 1
ATOM 1958 O O . GLY A 1 252 ? -8.061 -24.029 21.008 1.00 49.38 252 GLY A O 1
ATOM 1959 N N . LEU A 1 253 ? -9.234 -23.493 22.865 1.00 49.53 253 LEU A N 1
ATOM 1960 C CA . LEU A 1 253 ? -8.577 -24.220 23.983 1.00 49.53 253 LEU A CA 1
ATOM 1961 C C . LEU A 1 253 ? -7.042 -24.451 24.004 1.00 49.53 253 LEU A C 1
ATOM 1963 O O . LEU A 1 253 ? -6.530 -24.930 25.015 1.00 49.53 253 LEU A O 1
ATOM 1967 N N . LYS A 1 254 ? -6.275 -24.114 22.964 1.00 58.44 254 LYS A N 1
ATOM 1968 C CA . LYS A 1 254 ? -4.824 -24.321 22.877 1.00 58.44 254 LYS A CA 1
ATOM 1969 C C . LYS A 1 254 ? -4.110 -23.018 22.527 1.00 58.44 254 LYS A C 1
ATOM 1971 O O . LYS A 1 254 ? -4.617 -22.242 21.715 1.00 58.44 254 LYS A O 1
ATOM 1976 N N . PRO A 1 255 ? -2.924 -22.772 23.111 1.00 59.66 255 PRO A N 1
ATOM 1977 C CA . PRO A 1 255 ? -2.126 -21.616 22.746 1.00 59.66 255 PRO A CA 1
ATOM 1978 C C . PRO A 1 255 ? -1.805 -21.673 21.243 1.00 59.66 255 PRO A C 1
ATOM 1980 O O . PRO A 1 255 ? -1.429 -22.737 20.738 1.00 59.66 255 PRO A O 1
ATOM 1983 N N . PRO A 1 256 ? -1.965 -20.557 20.510 1.00 63.38 256 PRO A N 1
ATOM 1984 C CA . PRO A 1 256 ? -1.649 -20.515 19.091 1.00 63.38 256 PRO A CA 1
ATOM 1985 C C . PRO A 1 256 ? -0.167 -20.837 18.874 1.00 63.38 256 PRO A C 1
ATOM 1987 O O . PRO A 1 256 ? 0.687 -20.462 19.681 1.00 63.38 256 PRO A O 1
ATOM 1990 N N . ARG A 1 257 ? 0.146 -21.506 17.757 1.00 75.94 257 ARG A N 1
ATOM 1991 C CA . ARG A 1 257 ? 1.536 -21.677 17.304 1.00 75.94 257 ARG A CA 1
ATOM 1992 C C . ARG A 1 257 ? 2.214 -20.304 17.228 1.00 75.94 257 ARG A C 1
ATOM 1994 O O . ARG A 1 257 ? 1.573 -19.327 16.840 1.00 75.94 257 ARG A O 1
ATOM 2001 N N . MET A 1 258 ? 3.503 -20.235 17.566 1.00 74.81 258 MET A N 1
ATOM 2002 C CA . MET A 1 258 ? 4.265 -18.977 17.610 1.00 74.81 258 MET A CA 1
ATOM 2003 C C . MET A 1 258 ? 4.133 -18.160 16.311 1.00 74.81 258 MET A C 1
ATOM 2005 O O . MET A 1 258 ? 3.889 -16.959 16.381 1.00 74.81 258 MET A O 1
ATOM 2009 N N . ASN A 1 259 ? 4.157 -18.820 15.148 1.00 82.69 259 ASN A N 1
ATOM 2010 C CA . ASN A 1 259 ? 3.977 -18.177 13.839 1.00 82.69 259 ASN A CA 1
ATOM 2011 C C . ASN A 1 259 ? 2.621 -17.468 13.695 1.00 82.69 259 ASN A C 1
ATOM 2013 O O . ASN A 1 259 ? 2.569 -16.324 13.258 1.00 82.69 259 ASN A O 1
ATOM 2017 N N . LEU A 1 260 ? 1.522 -18.098 14.129 1.00 85.62 260 LEU A N 1
ATOM 2018 C CA . LEU A 1 260 ? 0.184 -17.496 14.061 1.00 85.62 260 LEU A CA 1
ATOM 2019 C C . LEU A 1 260 ? 0.075 -16.257 14.948 1.00 85.62 260 LEU A C 1
ATOM 2021 O O . LEU A 1 260 ? -0.591 -15.292 14.588 1.00 85.62 260 LEU A O 1
ATOM 2025 N N . ARG A 1 261 ? 0.731 -16.266 16.113 1.00 87.06 261 ARG A N 1
ATOM 2026 C CA . ARG A 1 261 ? 0.774 -15.085 16.977 1.00 87.06 261 ARG A CA 1
ATOM 2027 C C . ARG A 1 261 ? 1.490 -13.923 16.287 1.00 87.06 261 ARG A C 1
ATOM 2029 O O . ARG A 1 261 ? 0.970 -12.814 16.332 1.00 87.06 261 ARG A O 1
ATOM 2036 N N . ILE A 1 262 ? 2.641 -14.185 15.667 1.00 88.88 262 ILE A N 1
ATOM 2037 C CA . ILE A 1 262 ? 3.420 -13.167 14.948 1.00 88.88 262 ILE A CA 1
ATOM 2038 C C . ILE A 1 262 ? 2.588 -12.588 13.802 1.00 88.88 262 ILE A C 1
ATOM 2040 O O . ILE A 1 262 ? 2.410 -11.379 13.744 1.00 88.88 262 ILE A O 1
ATOM 2044 N N . LEU A 1 263 ? 1.970 -13.437 12.977 1.00 90.44 263 LEU A N 1
ATOM 2045 C CA . LEU A 1 263 ? 1.120 -12.991 11.869 1.00 90.44 263 LEU A CA 1
ATOM 2046 C C . LEU A 1 263 ? -0.074 -12.140 12.327 1.00 90.44 263 LEU A C 1
ATOM 2048 O O . LEU A 1 263 ? -0.430 -11.174 11.661 1.00 90.44 263 LEU A O 1
ATOM 2052 N N . ARG A 1 264 ? -0.689 -12.462 13.472 1.00 91.25 264 ARG A N 1
ATOM 2053 C CA . ARG A 1 264 ? -1.774 -11.645 14.044 1.00 91.25 264 ARG A CA 1
ATOM 2054 C C . ARG A 1 264 ? -1.271 -10.274 14.513 1.00 91.25 264 ARG A C 1
ATOM 2056 O O . ARG A 1 264 ? -1.954 -9.278 14.298 1.00 91.25 264 ARG A O 1
ATOM 2063 N N . GLU A 1 265 ? -0.092 -10.224 15.142 1.00 91.25 265 GLU A N 1
ATOM 2064 C CA . GLU A 1 265 ? 0.558 -8.963 15.535 1.00 91.25 265 GLU A CA 1
ATOM 2065 C C . GLU A 1 265 ? 0.898 -8.118 14.290 1.00 91.25 265 GLU A C 1
ATOM 2067 O O . GLU A 1 265 ? 0.566 -6.935 14.256 1.00 91.25 265 GLU A O 1
ATOM 2072 N N . GLU A 1 266 ? 1.463 -8.733 13.246 1.00 93.19 266 GLU A N 1
ATOM 2073 C CA . GLU A 1 266 ? 1.763 -8.071 11.969 1.00 93.19 266 GLU A CA 1
ATOM 2074 C C . GLU A 1 266 ? 0.508 -7.583 11.240 1.00 93.19 266 GLU A C 1
ATOM 2076 O O . GLU A 1 266 ? 0.545 -6.525 10.613 1.00 93.19 266 GLU A O 1
ATOM 2081 N N . LEU A 1 267 ? -0.603 -8.323 11.327 1.00 94.62 267 LEU A N 1
ATOM 2082 C CA . LEU A 1 267 ? -1.877 -7.893 10.760 1.00 94.62 267 LEU A CA 1
ATOM 2083 C C . LEU A 1 267 ? -2.364 -6.613 11.435 1.00 94.62 267 LEU A C 1
ATOM 2085 O O . LEU A 1 267 ? -2.678 -5.666 10.727 1.00 94.62 267 LEU A O 1
ATOM 2089 N N . LEU A 1 268 ? -2.380 -6.544 12.770 1.00 95.44 268 LEU A N 1
ATOM 2090 C CA . LEU A 1 268 ? -2.782 -5.320 13.477 1.00 95.44 268 LEU A CA 1
ATOM 2091 C C . LEU A 1 268 ? -1.894 -4.122 13.102 1.00 95.44 268 LEU A C 1
ATOM 2093 O O . LEU A 1 268 ? -2.408 -3.029 12.874 1.00 95.44 268 LEU A O 1
ATOM 2097 N N . ASP A 1 269 ? -0.582 -4.336 12.970 1.00 95.19 269 ASP A N 1
ATOM 2098 C CA . ASP A 1 269 ? 0.353 -3.283 12.556 1.00 95.19 269 ASP A CA 1
ATOM 2099 C C . ASP A 1 269 ? 0.100 -2.830 11.100 1.00 95.19 269 ASP A C 1
ATOM 2101 O O . ASP A 1 269 ? 0.183 -1.639 10.785 1.00 95.19 269 ASP A O 1
ATOM 2105 N N . ALA A 1 270 ? -0.238 -3.762 10.199 1.00 95.69 270 ALA A N 1
ATOM 2106 C CA . ALA A 1 270 ? -0.603 -3.455 8.816 1.00 95.69 270 ALA A CA 1
ATOM 2107 C C . ALA A 1 270 ? -1.953 -2.723 8.724 1.00 95.69 270 ALA A C 1
ATOM 2109 O O . ALA A 1 270 ? -2.092 -1.795 7.930 1.00 95.69 270 ALA A O 1
ATOM 2110 N N . GLN A 1 271 ? -2.924 -3.088 9.565 1.00 96.50 271 GLN A N 1
ATOM 2111 C CA . GLN A 1 271 ? -4.211 -2.398 9.668 1.00 96.50 271 GLN A CA 1
ATOM 2112 C C . GLN A 1 271 ? -4.029 -0.961 10.152 1.00 96.50 271 GLN A C 1
ATOM 2114 O O . GLN A 1 271 ? -4.616 -0.054 9.570 1.00 96.50 271 GLN A O 1
ATOM 2119 N N . ALA A 1 272 ? -3.171 -0.735 11.152 1.00 97.00 272 ALA A N 1
ATOM 2120 C CA . ALA A 1 272 ? -2.854 0.616 11.599 1.00 97.00 272 ALA A CA 1
ATOM 2121 C C . ALA A 1 272 ? -2.196 1.449 10.493 1.00 97.00 272 ALA A C 1
ATOM 2123 O O . ALA A 1 272 ? -2.566 2.601 10.278 1.00 97.00 272 ALA A O 1
ATOM 2124 N N . ALA A 1 273 ? -1.256 0.855 9.750 1.00 95.44 273 ALA A N 1
ATOM 2125 C CA . ALA A 1 273 ? -0.636 1.516 8.605 1.00 95.44 273 ALA A CA 1
ATOM 2126 C C . ALA A 1 273 ? -1.668 1.907 7.532 1.00 95.44 273 ALA A C 1
ATOM 2128 O O . ALA A 1 273 ? -1.614 3.025 7.024 1.00 95.44 273 ALA A O 1
ATOM 2129 N N . LEU A 1 274 ? -2.608 1.010 7.214 1.00 95.69 274 LEU A N 1
ATOM 2130 C CA . LEU A 1 274 ? -3.673 1.273 6.246 1.00 95.69 274 LEU A CA 1
ATOM 2131 C C . LEU A 1 274 ? -4.630 2.370 6.732 1.00 95.69 274 LEU A C 1
ATOM 2133 O O . LEU A 1 274 ? -4.924 3.276 5.963 1.00 95.69 274 LEU A O 1
ATOM 2137 N N . LEU A 1 275 ? -5.081 2.332 7.990 1.00 96.69 275 LEU A N 1
ATOM 2138 C CA . LEU A 1 275 ? -5.979 3.357 8.539 1.00 96.69 275 LEU A CA 1
ATOM 2139 C C . LEU A 1 275 ? -5.349 4.756 8.483 1.00 96.69 275 LEU A C 1
ATOM 2141 O O . LEU A 1 275 ? -6.016 5.694 8.063 1.00 96.69 275 LEU A O 1
ATOM 2145 N N . LEU A 1 276 ? -4.061 4.887 8.821 1.00 95.56 276 LEU A N 1
ATOM 2146 C CA . LEU A 1 276 ? -3.343 6.163 8.705 1.00 95.56 276 LEU A CA 1
ATOM 2147 C C . LEU A 1 276 ? -3.177 6.615 7.251 1.00 95.56 276 LEU A C 1
ATOM 2149 O O . LEU A 1 276 ? -3.266 7.805 6.967 1.00 95.56 276 LEU A O 1
ATOM 2153 N N . ALA A 1 277 ? -2.928 5.685 6.325 1.00 93.06 277 ALA A N 1
ATOM 2154 C CA . ALA A 1 277 ? -2.819 6.016 4.906 1.00 93.06 277 ALA A CA 1
ATOM 2155 C C . ALA A 1 277 ? -4.161 6.508 4.340 1.00 93.06 277 ALA A C 1
ATOM 2157 O O . ALA A 1 277 ? -4.197 7.512 3.632 1.00 93.06 277 ALA A O 1
ATOM 2158 N N . LEU A 1 278 ? -5.264 5.843 4.698 1.00 93.62 278 LEU A N 1
ATOM 2159 C CA . LEU A 1 278 ? -6.615 6.254 4.319 1.00 93.62 278 LEU A CA 1
ATOM 2160 C C . LEU A 1 278 ? -6.982 7.617 4.915 1.00 93.62 278 LEU A C 1
ATOM 2162 O O . LEU A 1 278 ? -7.532 8.452 4.204 1.00 93.62 278 LEU A O 1
ATOM 2166 N N . ASP A 1 279 ? -6.652 7.851 6.187 1.00 93.44 279 ASP A N 1
ATOM 2167 C CA . ASP A 1 279 ? -6.905 9.129 6.858 1.00 93.44 279 ASP A CA 1
ATOM 2168 C C . ASP A 1 279 ? -6.129 10.268 6.183 1.00 93.44 279 ASP A C 1
ATOM 2170 O O . ASP A 1 279 ? -6.713 11.282 5.810 1.00 93.44 279 ASP A O 1
ATOM 2174 N N . ALA A 1 280 ? -4.843 10.059 5.888 1.00 91.94 280 ALA A N 1
ATOM 2175 C CA . ALA A 1 280 ? -4.032 11.030 5.158 1.00 91.94 280 ALA A CA 1
ATOM 2176 C C . ALA A 1 280 ? -4.566 11.304 3.738 1.00 91.94 280 ALA A C 1
ATOM 2178 O O . ALA A 1 280 ? -4.591 12.457 3.299 1.00 91.94 280 ALA A O 1
ATOM 2179 N N . MET A 1 281 ? -5.003 10.264 3.014 1.00 90.25 281 MET A N 1
ATOM 2180 C CA . MET A 1 281 ? -5.646 10.429 1.706 1.00 90.25 281 MET A CA 1
ATOM 2181 C C . MET A 1 281 ? -6.929 11.251 1.812 1.00 90.25 281 MET A C 1
ATOM 2183 O O . MET A 1 281 ? -7.121 12.169 1.014 1.00 90.25 281 MET A O 1
ATOM 2187 N N . GLN A 1 282 ? -7.792 10.938 2.782 1.00 91.00 282 GLN A N 1
ATOM 2188 C CA . GLN A 1 282 ? -9.045 11.652 2.992 1.00 91.00 282 GLN A CA 1
ATOM 2189 C C . GLN A 1 282 ? -8.801 13.121 3.348 1.00 91.00 282 GLN A C 1
ATOM 2191 O O . GLN A 1 282 ? -9.348 13.992 2.681 1.00 91.00 282 GLN A O 1
ATOM 2196 N N . GLN A 1 283 ? -7.926 13.410 4.313 1.00 89.81 283 GLN A N 1
ATOM 2197 C CA . GLN A 1 283 ? -7.602 14.785 4.706 1.00 89.81 283 GLN A CA 1
ATOM 2198 C C . GLN A 1 283 ? -7.083 15.618 3.527 1.00 89.81 283 GLN A C 1
ATOM 2200 O O . GLN A 1 283 ? -7.410 16.799 3.398 1.00 89.81 283 GLN A O 1
ATOM 2205 N N . HIS A 1 284 ? -6.288 15.011 2.639 1.00 89.75 284 HIS A N 1
ATOM 2206 C CA . HIS A 1 284 ? -5.812 15.692 1.438 1.00 89.75 284 HIS A CA 1
ATOM 2207 C C . HIS A 1 284 ? -6.950 15.994 0.451 1.00 89.75 284 HIS A C 1
ATOM 2209 O O . HIS A 1 284 ? -6.987 17.078 -0.136 1.00 89.75 284 HIS A O 1
ATOM 2215 N N . GLU A 1 285 ? -7.887 15.062 0.272 1.00 87.56 285 GLU A N 1
ATOM 2216 C CA . GLU A 1 285 ? -9.059 15.265 -0.581 1.00 87.56 285 GLU A CA 1
ATOM 2217 C C . GLU A 1 285 ? -9.994 16.332 -0.016 1.00 87.56 285 GLU A C 1
ATOM 2219 O O . GLU A 1 285 ? -10.404 17.230 -0.750 1.00 87.56 285 GLU A O 1
ATOM 2224 N N . ASP A 1 286 ? -10.261 16.290 1.287 1.00 88.19 286 ASP A N 1
ATOM 2225 C CA . ASP A 1 286 ? -11.085 17.274 1.986 1.00 88.19 286 ASP A CA 1
ATOM 2226 C C . ASP A 1 286 ? -10.486 18.674 1.855 1.00 88.19 286 ASP A C 1
ATOM 2228 O O . ASP A 1 286 ? -11.191 19.635 1.545 1.00 88.19 286 ASP A O 1
ATOM 2232 N N . PHE A 1 287 ? -9.163 18.793 2.005 1.00 89.06 287 PHE A N 1
ATOM 2233 C CA . PHE A 1 287 ? -8.457 20.052 1.794 1.00 89.06 287 PHE A CA 1
ATOM 2234 C C . PHE A 1 287 ? -8.584 20.550 0.347 1.00 89.06 287 PHE A C 1
ATOM 2236 O O . PHE A 1 287 ? -8.844 21.736 0.118 1.00 89.06 287 PHE A O 1
ATOM 2243 N N . ARG A 1 288 ? -8.444 19.658 -0.641 1.00 88.06 288 ARG A N 1
ATOM 2244 C CA . ARG A 1 288 ? -8.609 19.993 -2.063 1.00 88.06 288 ARG A CA 1
ATOM 2245 C C . ARG A 1 288 ? -10.031 20.471 -2.369 1.00 88.06 288 ARG A C 1
ATOM 2247 O O . ARG A 1 288 ? -10.202 21.490 -3.041 1.00 88.06 288 ARG A O 1
ATOM 2254 N N . LEU A 1 289 ? -11.041 19.761 -1.866 1.00 86.81 289 LEU A N 1
ATOM 2255 C CA . LEU A 1 289 ? -12.452 20.115 -2.030 1.00 86.81 289 LEU A CA 1
ATOM 2256 C C . LEU A 1 289 ? -12.777 21.435 -1.333 1.00 86.81 289 LEU A C 1
ATOM 2258 O O . LEU A 1 289 ? -13.427 22.288 -1.933 1.00 86.81 289 LEU A O 1
ATOM 2262 N N . TYR A 1 290 ? -12.259 21.652 -0.123 1.00 88.12 290 TYR A N 1
ATOM 2263 C CA . TYR A 1 290 ? -12.393 22.915 0.598 1.00 88.12 290 TYR A CA 1
ATOM 2264 C C . TYR A 1 290 ? -11.835 24.094 -0.210 1.00 88.12 290 TYR A C 1
ATOM 2266 O O . TYR A 1 290 ? -12.505 25.120 -0.354 1.00 88.12 290 TYR A O 1
ATOM 2274 N N . GLN A 1 291 ? -10.639 23.951 -0.795 1.00 88.50 291 GLN A N 1
ATOM 2275 C CA . GLN A 1 291 ? -10.060 24.984 -1.660 1.00 88.50 291 GLN A CA 1
ATOM 2276 C C . GLN A 1 291 ? -10.948 25.275 -2.875 1.00 88.50 291 GLN A C 1
ATOM 2278 O O . GLN A 1 291 ? -11.191 26.441 -3.195 1.00 88.50 291 GLN A O 1
ATOM 2283 N N . GLN A 1 292 ? -11.469 24.232 -3.525 1.00 88.00 292 GLN A N 1
ATOM 2284 C CA . GLN A 1 292 ? -12.351 24.369 -4.683 1.00 88.00 292 GLN A CA 1
ATOM 2285 C C . GLN A 1 292 ? -13.688 25.036 -4.318 1.00 88.00 292 GLN A C 1
ATOM 2287 O O . GLN A 1 292 ? -14.128 25.955 -5.008 1.00 88.00 292 GLN A O 1
ATOM 2292 N N . GLN A 1 293 ? -14.324 24.617 -3.222 1.00 88.94 293 GLN A N 1
ATOM 2293 C CA . GLN A 1 293 ? -15.580 25.190 -2.729 1.00 88.94 293 GLN A CA 1
ATOM 2294 C C . GLN A 1 293 ? -15.402 26.660 -2.338 1.00 88.94 293 GLN A C 1
ATOM 2296 O O . GLN A 1 293 ? -16.223 27.493 -2.717 1.00 88.94 293 GLN A O 1
ATOM 2301 N N . THR A 1 294 ? -14.291 26.995 -1.675 1.00 89.50 294 THR A N 1
ATOM 2302 C CA . THR A 1 294 ? -13.958 28.376 -1.298 1.00 89.50 294 THR A CA 1
ATOM 2303 C C . THR A 1 294 ? -13.806 29.271 -2.529 1.00 89.50 294 THR A C 1
ATOM 2305 O O . THR A 1 294 ? -14.332 30.382 -2.550 1.00 89.50 294 THR A O 1
ATOM 2308 N N . GLN A 1 295 ? -13.142 28.789 -3.586 1.00 90.62 295 GLN A N 1
ATOM 2309 C CA . GLN A 1 295 ? -13.005 29.529 -4.849 1.00 90.62 295 GLN A CA 1
ATOM 2310 C C . GLN A 1 295 ? -14.345 29.747 -5.565 1.00 90.62 295 GLN A C 1
ATOM 2312 O O . GLN A 1 295 ? -14.523 30.763 -6.233 1.00 90.62 295 GLN A O 1
ATOM 2317 N N . LEU A 1 296 ? -15.282 28.806 -5.425 1.00 91.62 296 LEU A N 1
ATOM 2318 C CA . LEU A 1 296 ? -16.609 28.862 -6.043 1.00 91.62 296 LEU A CA 1
ATOM 2319 C C . LEU A 1 296 ? -17.672 29.537 -5.158 1.00 91.62 296 LEU A C 1
ATOM 2321 O O . LEU A 1 296 ? -18.814 29.677 -5.593 1.00 91.62 296 LEU A O 1
ATOM 2325 N N . GLY A 1 297 ? -17.325 29.951 -3.934 1.00 88.94 297 GLY A N 1
ATOM 2326 C CA . GLY A 1 297 ? -18.270 30.524 -2.971 1.00 88.94 297 GLY A CA 1
ATOM 2327 C C . GLY A 1 297 ? -19.341 29.537 -2.485 1.00 88.94 297 GLY A C 1
ATOM 2328 O O . GLY A 1 297 ? -20.432 29.960 -2.106 1.00 88.94 297 GLY A O 1
ATOM 2329 N N . LEU A 1 298 ? -19.059 28.232 -2.532 1.00 87.12 298 LEU A N 1
ATOM 2330 C CA . LEU A 1 298 ? -19.977 27.176 -2.101 1.00 87.12 298 LEU A CA 1
ATOM 2331 C C . LEU A 1 298 ? -19.861 26.921 -0.593 1.00 87.12 298 LEU A C 1
ATOM 2333 O O . LEU A 1 298 ? -18.802 27.117 0.005 1.00 87.12 298 LEU A O 1
ATOM 2337 N N . LEU A 1 299 ? -20.955 26.457 0.019 1.00 82.19 299 LEU A N 1
ATOM 2338 C CA . LEU A 1 299 ? -20.940 25.983 1.403 1.00 82.19 299 LEU A CA 1
ATOM 2339 C C . LEU A 1 299 ? -20.079 24.721 1.517 1.00 82.19 299 LEU A C 1
ATOM 2341 O O . LEU A 1 299 ? -20.095 23.866 0.634 1.00 82.19 299 LEU A O 1
ATOM 2345 N N . HIS A 1 300 ? -19.332 24.626 2.615 1.00 77.38 300 HIS A N 1
ATOM 2346 C CA . HIS A 1 300 ? -18.429 23.512 2.855 1.00 77.38 300 HIS A CA 1
ATOM 2347 C C . HIS A 1 300 ? -19.203 22.245 3.237 1.00 77.38 300 HIS A C 1
ATOM 2349 O O . HIS A 1 300 ? -19.888 22.217 4.262 1.00 77.38 300 HIS A O 1
ATOM 2355 N N . GLU A 1 301 ? -19.083 21.201 2.421 1.00 76.94 301 GLU A N 1
ATOM 2356 C CA . GLU A 1 301 ? -19.596 19.868 2.748 1.00 76.94 301 GLU A CA 1
ATOM 2357 C C . GLU A 1 301 ? -18.569 19.125 3.609 1.00 76.94 301 GLU A C 1
ATOM 2359 O O . GLU A 1 301 ? -17.428 18.932 3.192 1.00 76.94 301 GLU A O 1
ATOM 2364 N N . GLN A 1 302 ? -18.973 18.714 4.813 1.00 74.56 302 GLN A N 1
ATOM 2365 C CA . GLN A 1 302 ? -18.135 17.897 5.690 1.00 74.56 302 GLN A CA 1
ATOM 2366 C C . GLN A 1 302 ? -18.231 16.427 5.282 1.00 74.56 302 GLN A C 1
ATOM 2368 O O . GLN A 1 302 ? -19.322 15.851 5.264 1.00 74.56 302 GLN A O 1
ATOM 2373 N N . THR A 1 303 ? -17.091 15.810 4.986 1.00 83.69 303 THR A N 1
ATOM 2374 C CA . THR A 1 303 ? -16.998 14.364 4.778 1.00 83.69 303 THR A CA 1
ATOM 2375 C C . THR A 1 303 ? -16.862 13.648 6.127 1.00 83.69 303 THR A C 1
ATOM 2377 O O . THR A 1 303 ? -16.400 14.215 7.119 1.00 83.69 303 THR A O 1
ATOM 2380 N N . VAL A 1 304 ? -17.312 12.392 6.194 1.00 88.12 304 VAL A N 1
ATOM 2381 C CA . VAL A 1 304 ? -17.172 11.564 7.403 1.00 88.12 304 VAL A CA 1
ATOM 2382 C C . VAL A 1 304 ? -15.741 11.043 7.465 1.00 88.12 304 VAL A C 1
ATOM 2384 O O . VAL A 1 304 ? -15.337 10.322 6.556 1.00 88.12 304 VAL A O 1
ATOM 2387 N N . SER A 1 305 ? -14.980 11.386 8.506 1.00 91.94 305 SER A N 1
ATOM 2388 C CA . SER A 1 305 ? -13.561 11.009 8.613 1.00 91.94 305 SER A CA 1
ATOM 2389 C C . SER A 1 305 ? -13.348 9.500 8.777 1.00 91.94 305 SER A C 1
ATOM 2391 O O . SER A 1 305 ? -14.205 8.801 9.324 1.00 91.94 305 SER A O 1
ATOM 2393 N N . VAL A 1 306 ? -12.173 8.985 8.391 1.00 93.81 306 VAL A N 1
ATOM 2394 C CA . VAL A 1 306 ? -11.773 7.584 8.643 1.00 93.81 306 VAL A CA 1
ATOM 2395 C C . VAL A 1 306 ? -11.933 7.217 10.118 1.00 93.81 306 VAL A C 1
ATOM 2397 O O . VAL A 1 306 ? -12.423 6.132 10.432 1.00 93.81 306 VAL A O 1
ATOM 2400 N N . ALA A 1 307 ? -11.585 8.133 11.026 1.00 93.62 307 ALA A N 1
ATOM 2401 C CA . ALA A 1 307 ? -11.791 7.956 12.460 1.00 93.62 307 ALA A CA 1
ATOM 2402 C C . ALA A 1 307 ? -13.273 7.728 12.796 1.00 93.62 307 ALA A C 1
ATOM 2404 O O . ALA A 1 307 ? -13.612 6.766 13.479 1.00 93.62 307 ALA A O 1
ATOM 2405 N N . GLN A 1 308 ? -14.171 8.566 12.271 1.00 93.31 308 GLN A N 1
ATOM 2406 C CA . GLN A 1 308 ? -15.616 8.433 12.483 1.00 93.31 308 GLN A CA 1
ATOM 2407 C C . GLN A 1 308 ? -16.179 7.142 11.878 1.00 93.31 308 GLN A C 1
ATOM 2409 O O . GLN A 1 308 ? -17.033 6.503 12.493 1.00 93.31 308 GLN A O 1
ATOM 2414 N N . LEU A 1 309 ? -15.691 6.724 10.708 1.00 94.56 309 LEU A N 1
ATOM 2415 C CA . LEU A 1 309 ? -16.066 5.444 10.101 1.00 94.56 309 LEU A CA 1
ATOM 2416 C C . LEU A 1 309 ? -15.624 4.264 10.974 1.00 94.56 309 LEU A C 1
ATOM 2418 O O . LEU A 1 309 ? -16.406 3.345 11.214 1.00 94.56 309 LEU A O 1
ATOM 2422 N N . ALA A 1 310 ? -14.404 4.313 11.514 1.00 95.31 310 ALA A N 1
ATOM 2423 C CA . ALA A 1 310 ? -13.899 3.288 12.419 1.00 95.31 310 ALA A CA 1
ATOM 2424 C C . ALA A 1 310 ? -14.698 3.233 13.728 1.00 95.31 310 ALA A C 1
ATOM 2426 O O . ALA A 1 310 ? -14.998 2.143 14.212 1.00 95.31 310 ALA A O 1
ATOM 2427 N N . LEU A 1 311 ? -15.097 4.388 14.267 1.00 94.19 311 LEU A N 1
ATOM 2428 C CA . LEU A 1 311 ? -15.922 4.477 15.476 1.00 94.19 311 LEU A CA 1
ATOM 2429 C C . LEU A 1 311 ? -17.317 3.865 15.292 1.00 94.19 311 LEU A C 1
ATOM 2431 O O . LEU A 1 311 ? -17.868 3.282 16.220 1.00 94.19 311 LEU A O 1
ATOM 2435 N N . ARG A 1 312 ? -17.874 3.947 14.081 1.00 93.25 312 ARG A N 1
ATOM 2436 C CA . ARG A 1 312 ? -19.173 3.347 13.735 1.00 93.25 312 ARG A CA 1
ATOM 2437 C C . ARG A 1 312 ? -19.085 1.859 13.393 1.00 93.25 312 ARG A C 1
ATOM 2439 O O . ARG A 1 312 ? -20.118 1.203 13.269 1.00 93.25 312 ARG A O 1
ATOM 2446 N N . ALA A 1 313 ? -17.880 1.314 13.225 1.00 93.94 313 ALA A N 1
ATOM 2447 C CA . ALA A 1 313 ? -17.705 -0.063 12.793 1.00 93.94 313 ALA A CA 1
ATOM 2448 C C . ALA A 1 313 ? -18.187 -1.057 13.872 1.00 93.94 313 ALA A C 1
ATOM 2450 O O . ALA A 1 313 ? -17.736 -0.987 15.020 1.00 93.94 313 ALA A O 1
ATOM 2451 N N . PRO A 1 314 ? -19.006 -2.069 13.521 1.00 92.69 314 PRO A N 1
ATOM 2452 C CA . PRO A 1 314 ? -19.525 -3.044 14.489 1.00 92.69 314 PRO A CA 1
ATOM 2453 C C . PRO A 1 314 ? -18.433 -3.813 15.247 1.00 92.69 314 PRO A C 1
ATOM 2455 O O . PRO A 1 314 ? -18.617 -4.224 16.391 1.00 92.69 314 PRO A O 1
ATOM 2458 N N . ALA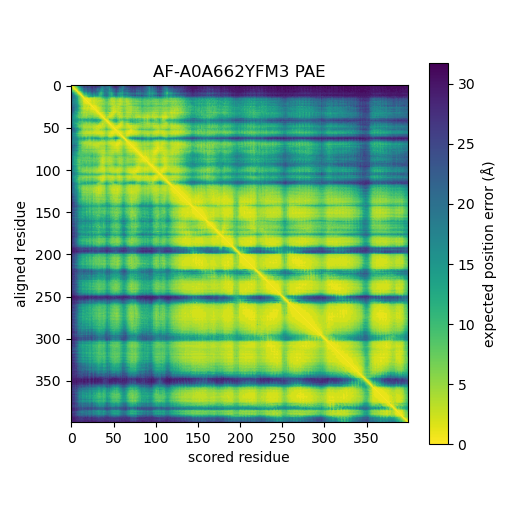 A 1 315 ? -17.279 -4.009 14.607 1.00 92.88 315 ALA A N 1
ATOM 2459 C CA . ALA A 1 315 ? -16.145 -4.728 15.171 1.00 92.88 315 ALA A CA 1
ATOM 2460 C C . ALA A 1 315 ? -15.223 -3.861 16.046 1.00 92.88 315 ALA A C 1
ATOM 2462 O O . ALA A 1 315 ? -14.232 -4.381 16.561 1.00 92.88 315 ALA A O 1
ATOM 2463 N N . LEU A 1 316 ? -15.513 -2.566 16.238 1.00 93.50 316 LEU A N 1
ATOM 2464 C CA . LEU A 1 316 ? -14.627 -1.652 16.965 1.00 93.50 316 LEU A CA 1
ATOM 2465 C C . LEU A 1 316 ? -14.295 -2.173 18.364 1.00 93.50 316 LEU A C 1
ATOM 2467 O O . LEU A 1 316 ? -13.125 -2.262 18.718 1.00 93.50 316 LEU A O 1
ATOM 2471 N N . ALA A 1 317 ? -15.300 -2.535 19.163 1.00 90.88 317 ALA A N 1
ATOM 2472 C CA . ALA A 1 317 ? -15.088 -2.920 20.558 1.00 90.88 317 ALA A CA 1
ATOM 2473 C C . ALA A 1 317 ? -14.174 -4.151 20.695 1.00 90.88 317 ALA A C 1
ATOM 2475 O O . ALA A 1 317 ? -13.259 -4.185 21.526 1.00 90.88 317 ALA A O 1
ATOM 2476 N N . THR A 1 318 ? -14.396 -5.163 19.854 1.00 90.62 318 THR A N 1
ATOM 2477 C CA . THR A 1 318 ? -13.604 -6.396 19.855 1.00 90.62 318 THR A CA 1
ATOM 2478 C C . THR A 1 318 ? -12.200 -6.144 19.318 1.00 90.62 318 THR A C 1
ATOM 2480 O O . THR A 1 318 ? -11.229 -6.556 19.962 1.00 90.62 318 THR A O 1
ATOM 2483 N N . TRP A 1 319 ? -12.078 -5.413 18.209 1.00 94.50 319 TRP A N 1
ATOM 2484 C CA . TRP A 1 319 ? -10.803 -5.037 17.603 1.00 94.50 319 TRP A CA 1
ATOM 2485 C C . TRP A 1 319 ? -9.948 -4.169 18.534 1.00 94.50 319 TRP A C 1
ATOM 2487 O O . TRP A 1 319 ? -8.802 -4.524 18.821 1.00 94.50 319 TRP A O 1
ATOM 2497 N N . LEU A 1 320 ? -10.518 -3.093 19.086 1.00 93.88 320 LEU A N 1
ATOM 2498 C CA . LEU A 1 320 ? -9.828 -2.105 19.920 1.00 93.88 320 LEU A CA 1
ATOM 2499 C C . LEU A 1 320 ? -9.194 -2.755 21.150 1.00 93.88 320 LEU A C 1
ATOM 2501 O O . LEU A 1 320 ? -8.065 -2.433 21.508 1.00 93.88 320 LEU A O 1
ATOM 2505 N N . SER A 1 321 ? -9.866 -3.738 21.757 1.00 90.38 321 SER A N 1
ATOM 2506 C CA . SER A 1 321 ? -9.306 -4.483 22.890 1.00 90.38 321 SER A CA 1
ATOM 2507 C C . SER A 1 321 ? -8.013 -5.234 22.535 1.00 90.38 321 SER A C 1
ATOM 2509 O O . SER A 1 321 ? -7.106 -5.334 23.365 1.00 90.38 321 SER A O 1
ATOM 2511 N N . LYS A 1 322 ? -7.910 -5.784 21.315 1.00 91.56 322 LYS A N 1
ATOM 2512 C CA . LYS A 1 322 ? -6.725 -6.518 20.837 1.00 91.56 322 LYS A CA 1
ATOM 2513 C C . LYS A 1 322 ? -5.652 -5.557 20.356 1.00 91.56 322 LYS A C 1
ATOM 2515 O O . LYS A 1 322 ? -4.478 -5.749 20.672 1.00 91.56 322 LYS A O 1
ATOM 2520 N N . PHE A 1 323 ? -6.072 -4.509 19.662 1.00 93.69 323 PHE A N 1
ATOM 2521 C CA . PHE A 1 323 ? -5.206 -3.445 19.194 1.00 93.69 323 PHE A CA 1
ATOM 2522 C C . PHE A 1 323 ? -4.512 -2.722 20.352 1.00 93.69 323 PHE A C 1
ATOM 2524 O O . PHE A 1 323 ? -3.290 -2.608 20.372 1.00 93.69 323 PHE A O 1
ATOM 2531 N N . PHE A 1 324 ? -5.254 -2.356 21.397 1.00 92.38 324 PHE A N 1
ATOM 2532 C CA . PHE A 1 324 ? -4.681 -1.727 22.584 1.00 92.38 324 PHE A CA 1
ATOM 2533 C C . PHE A 1 324 ? -3.665 -2.635 23.287 1.00 92.38 324 PHE A C 1
ATOM 2535 O O . PHE A 1 324 ? -2.571 -2.196 23.637 1.00 92.38 324 PHE A O 1
ATOM 2542 N N . LYS A 1 325 ? -3.956 -3.939 23.403 1.00 89.44 325 LYS A N 1
ATOM 2543 C CA . LYS A 1 325 ? -2.978 -4.914 23.911 1.00 89.44 325 LYS A CA 1
ATOM 2544 C C . LYS A 1 325 ? -1.692 -4.908 23.077 1.00 89.44 325 LYS A C 1
ATOM 2546 O O . LYS A 1 325 ? -0.596 -4.951 23.638 1.00 89.44 325 LYS A O 1
ATOM 2551 N N . ARG A 1 326 ? -1.810 -4.858 21.745 1.00 90.75 326 ARG A N 1
ATOM 2552 C CA . ARG A 1 326 ? -0.666 -4.773 20.826 1.00 90.75 326 ARG A CA 1
ATOM 2553 C C . ARG A 1 326 ? 0.144 -3.493 21.052 1.00 90.75 326 ARG A C 1
ATOM 2555 O O . ARG A 1 326 ? 1.373 -3.593 21.078 1.00 90.75 326 ARG A O 1
ATOM 2562 N N . VAL A 1 327 ? -0.516 -2.353 21.274 1.00 91.88 327 VAL A N 1
ATOM 2563 C CA . VAL A 1 327 ? 0.119 -1.066 21.615 1.00 91.88 327 VAL A CA 1
ATOM 2564 C C . VAL A 1 327 ? 0.908 -1.192 22.920 1.00 91.88 327 VAL A C 1
ATOM 2566 O O . VAL A 1 327 ? 2.103 -0.914 22.929 1.00 91.88 327 VAL A O 1
ATOM 2569 N N . CYS A 1 328 ? 0.305 -1.708 23.997 1.00 90.12 328 CYS A N 1
ATOM 2570 C CA . CYS A 1 328 ? 1.001 -1.900 25.277 1.00 90.12 328 CYS A CA 1
ATOM 2571 C C . CYS A 1 328 ? 2.235 -2.809 25.145 1.00 90.12 328 CYS A C 1
ATOM 2573 O O . CYS A 1 328 ? 3.292 -2.510 25.700 1.00 90.12 328 CYS A O 1
ATOM 2575 N N . ILE A 1 329 ? 2.124 -3.901 24.379 1.00 86.75 329 ILE A N 1
ATOM 2576 C CA . ILE A 1 329 ? 3.258 -4.794 24.094 1.00 86.75 329 ILE A CA 1
ATOM 2577 C C . ILE A 1 329 ? 4.346 -4.057 23.302 1.00 86.75 329 ILE A C 1
ATOM 2579 O O . ILE A 1 329 ? 5.527 -4.226 23.600 1.00 86.75 329 ILE A O 1
ATOM 2583 N N . ALA A 1 330 ? 3.976 -3.251 22.301 1.00 87.25 330 ALA A N 1
ATOM 2584 C CA . ALA A 1 330 ? 4.927 -2.463 21.517 1.00 87.25 330 ALA A CA 1
ATOM 2585 C C . ALA A 1 330 ? 5.686 -1.461 22.398 1.00 87.25 330 ALA A C 1
ATOM 2587 O O . ALA A 1 330 ? 6.913 -1.422 22.342 1.00 87.25 330 ALA A O 1
ATOM 2588 N N . VAL A 1 331 ? 4.970 -0.720 23.252 1.00 88.75 331 VAL A N 1
ATOM 2589 C CA . VAL A 1 331 ? 5.553 0.236 24.206 1.00 88.75 331 VAL A CA 1
ATOM 2590 C C . VAL A 1 331 ? 6.541 -0.470 25.129 1.00 88.75 331 VAL A C 1
ATOM 2592 O O . VAL A 1 331 ? 7.679 -0.029 25.248 1.00 88.75 331 VAL A O 1
ATOM 2595 N N . SER A 1 332 ? 6.143 -1.598 25.726 1.00 86.81 332 SER A N 1
ATOM 2596 C CA . SER A 1 332 ? 7.016 -2.369 26.618 1.00 86.81 332 SER A CA 1
ATOM 2597 C C . SER A 1 332 ? 8.279 -2.867 25.906 1.00 86.81 332 SER A C 1
ATOM 2599 O O . SER A 1 332 ? 9.371 -2.711 26.444 1.00 86.81 332 SER A O 1
ATOM 2601 N N . ARG A 1 333 ? 8.163 -3.404 24.680 1.00 84.88 333 ARG A N 1
ATOM 2602 C CA . ARG A 1 333 ? 9.324 -3.863 23.893 1.00 84.88 333 ARG A CA 1
ATOM 2603 C C . ARG A 1 333 ? 10.292 -2.720 23.581 1.00 84.88 333 ARG A C 1
ATOM 2605 O O . ARG A 1 333 ? 11.498 -2.898 23.730 1.00 84.88 333 ARG A O 1
ATOM 2612 N N . VAL A 1 334 ? 9.770 -1.564 23.169 1.00 84.50 334 VAL A N 1
ATOM 2613 C CA . VAL A 1 334 ? 10.588 -0.385 22.853 1.00 84.50 334 VAL A CA 1
ATOM 2614 C C . VAL A 1 334 ? 11.247 0.180 24.113 1.00 84.50 334 VAL A C 1
ATOM 2616 O O . VAL A 1 334 ? 12.437 0.471 24.072 1.00 84.50 334 VAL A O 1
ATOM 2619 N N . ALA A 1 335 ? 10.532 0.259 25.238 1.00 84.31 335 ALA A N 1
ATOM 2620 C CA . ALA A 1 335 ? 11.094 0.702 26.516 1.00 84.31 335 ALA A CA 1
ATOM 2621 C C . ALA A 1 335 ? 12.259 -0.194 26.967 1.00 84.31 335 ALA A C 1
ATOM 2623 O O . ALA A 1 335 ? 13.358 0.302 27.192 1.00 84.31 335 ALA A O 1
ATOM 2624 N N . THR A 1 336 ? 12.070 -1.519 26.973 1.00 83.50 336 THR A N 1
ATOM 2625 C CA . THR A 1 336 ? 13.143 -2.469 27.311 1.00 83.50 336 THR A CA 1
ATOM 2626 C C . THR A 1 336 ? 14.328 -2.381 26.344 1.00 83.50 336 THR A C 1
ATOM 2628 O O . THR A 1 336 ? 15.471 -2.580 26.747 1.00 83.50 336 THR A O 1
ATOM 2631 N N . ALA A 1 337 ? 14.089 -2.097 25.060 1.00 81.50 337 ALA A N 1
ATOM 2632 C CA . ALA A 1 337 ? 15.169 -1.891 24.098 1.00 81.50 337 ALA A CA 1
ATOM 2633 C C . ALA A 1 337 ? 15.963 -0.604 24.388 1.00 81.50 337 ALA A C 1
ATOM 2635 O O . ALA A 1 337 ? 17.186 -0.620 24.277 1.00 81.50 337 ALA A O 1
ATOM 2636 N N . ILE A 1 338 ? 15.292 0.481 24.790 1.00 81.88 338 ILE A N 1
ATOM 2637 C CA . ILE A 1 338 ? 15.936 1.737 25.204 1.00 81.88 338 ILE A CA 1
ATOM 2638 C C . ILE A 1 338 ? 16.767 1.526 26.477 1.00 81.88 338 ILE A C 1
ATOM 2640 O O . ILE A 1 338 ? 17.922 1.938 26.511 1.00 81.88 338 ILE A O 1
ATOM 2644 N N . GLU A 1 339 ? 16.216 0.850 27.487 1.00 82.75 339 GLU A N 1
ATOM 2645 C CA . GLU A 1 339 ? 16.918 0.546 28.746 1.00 82.75 339 GLU A CA 1
ATOM 2646 C C . GLU A 1 339 ? 18.193 -0.273 28.487 1.00 82.75 339 GLU A C 1
ATOM 2648 O O . GLU A 1 339 ? 19.281 0.113 28.903 1.00 82.75 339 GLU A O 1
ATOM 2653 N N . ARG A 1 340 ? 18.100 -1.338 27.677 1.00 81.12 340 ARG A N 1
ATOM 2654 C CA . ARG A 1 340 ? 19.270 -2.155 27.304 1.00 81.12 340 ARG A CA 1
ATOM 2655 C C . ARG A 1 340 ? 20.340 -1.369 26.551 1.00 81.12 340 ARG A C 1
ATOM 2657 O O . ARG A 1 340 ? 21.525 -1.625 26.739 1.00 81.12 340 ARG A O 1
ATOM 2664 N N . GLN A 1 341 ? 19.945 -0.416 25.705 1.00 76.56 341 GLN A N 1
ATOM 2665 C CA . GLN A 1 341 ? 20.905 0.459 25.030 1.00 76.56 341 GLN A CA 1
ATOM 2666 C C . GLN A 1 341 ? 21.654 1.374 26.003 1.00 76.56 341 GLN A C 1
ATOM 2668 O O . GLN A 1 341 ? 22.814 1.693 25.741 1.00 76.56 341 GLN A O 1
ATOM 2673 N N . GLN A 1 342 ? 20.998 1.823 27.076 1.00 76.25 342 GLN A N 1
ATOM 2674 C CA . GLN A 1 342 ? 21.618 2.656 28.108 1.00 76.25 342 GLN A CA 1
ATOM 2675 C C . GLN A 1 342 ? 22.611 1.830 28.936 1.00 76.25 342 GLN A C 1
ATOM 2677 O O . GLN A 1 342 ? 23.771 2.226 29.048 1.00 76.25 342 GLN A O 1
ATOM 2682 N N . ASP A 1 343 ? 22.220 0.627 29.367 1.00 77.19 343 ASP A N 1
ATOM 2683 C CA . ASP A 1 343 ? 23.093 -0.294 30.110 1.00 77.19 343 ASP A CA 1
ATOM 2684 C C . ASP A 1 343 ? 24.350 -0.695 29.302 1.00 77.19 343 ASP A C 1
ATOM 2686 O O . ASP A 1 343 ? 25.465 -0.737 29.826 1.00 77.19 343 ASP A O 1
ATOM 2690 N N . GLU A 1 344 ? 24.208 -0.951 27.994 1.00 71.94 344 GLU A N 1
ATOM 2691 C CA . GLU A 1 344 ? 25.333 -1.298 27.108 1.00 71.94 344 GLU A CA 1
ATOM 2692 C C . GLU A 1 344 ? 26.279 -0.112 26.829 1.00 71.94 344 GLU A C 1
ATOM 2694 O O . GLU A 1 344 ? 27.479 -0.322 26.603 1.00 71.94 344 GLU A O 1
ATOM 2699 N N . GLN A 1 345 ? 25.761 1.124 26.855 1.00 63.34 345 GLN A N 1
ATOM 2700 C CA . GLN A 1 345 ? 26.562 2.350 26.737 1.00 63.34 345 GLN A CA 1
ATOM 2701 C C . GLN A 1 345 ? 27.380 2.637 27.998 1.00 63.34 345 GLN A C 1
ATOM 2703 O O . GLN A 1 345 ? 28.494 3.148 27.882 1.00 63.34 345 GLN A O 1
ATOM 2708 N N . GLU A 1 346 ? 26.867 2.285 29.177 1.00 63.72 346 GLU A N 1
ATOM 2709 C CA . GLU A 1 346 ? 27.590 2.427 30.445 1.00 63.72 346 GLU A CA 1
ATOM 2710 C C . GLU A 1 346 ? 28.622 1.304 30.661 1.00 63.72 346 GLU A C 1
ATOM 2712 O O . GLU A 1 346 ? 29.681 1.540 31.245 1.00 63.72 346 GLU A O 1
ATOM 2717 N N . ALA A 1 347 ? 28.369 0.096 30.137 1.00 64.12 347 ALA A N 1
ATOM 2718 C CA . ALA A 1 347 ? 29.204 -1.084 30.375 1.00 64.12 347 ALA A CA 1
ATOM 2719 C C . ALA A 1 347 ? 30.331 -1.334 29.348 1.00 64.12 347 ALA A C 1
ATOM 2721 O O . ALA A 1 347 ? 31.220 -2.147 29.618 1.00 64.12 347 ALA A O 1
ATOM 2722 N N . SER A 1 348 ? 30.343 -0.692 28.169 1.00 54.56 348 SER A N 1
ATOM 2723 C CA . SER A 1 348 ? 31.354 -1.003 27.141 1.00 54.56 348 SER A CA 1
ATOM 2724 C C . SER A 1 348 ? 31.793 0.181 26.266 1.00 54.56 348 SER A C 1
ATOM 2726 O O . SER A 1 348 ? 31.007 0.835 25.588 1.00 54.56 348 SER A O 1
ATOM 2728 N N . SER A 1 349 ? 33.112 0.401 26.186 1.00 55.09 349 SER A N 1
ATOM 2729 C CA . SER A 1 349 ? 33.761 1.328 25.241 1.00 55.09 349 SER A CA 1
ATOM 2730 C C . SER A 1 349 ? 33.855 0.776 23.806 1.00 55.09 349 SER A C 1
ATOM 2732 O O . SER A 1 349 ? 34.440 1.406 22.920 1.00 55.09 349 SER A O 1
ATOM 2734 N N . SER A 1 350 ? 33.271 -0.398 23.537 1.00 53.53 350 SER A N 1
ATOM 2735 C CA . SER A 1 350 ? 33.323 -1.073 22.240 1.00 53.53 350 SER A CA 1
ATOM 2736 C C . SER A 1 350 ? 31.992 -0.981 21.491 1.00 53.53 350 SER A C 1
ATOM 2738 O O . SER A 1 350 ? 30.997 -1.599 21.853 1.00 53.53 350 SER A O 1
ATOM 2740 N N . ARG A 1 351 ? 32.021 -0.227 20.389 1.00 50.88 351 ARG A N 1
ATOM 2741 C CA . ARG A 1 351 ? 30.942 0.072 19.433 1.00 50.88 351 ARG A CA 1
ATOM 2742 C C . ARG A 1 351 ? 30.208 -1.163 18.873 1.00 50.88 351 ARG A C 1
ATOM 2744 O O . ARG A 1 351 ? 30.437 -1.548 17.726 1.00 50.88 351 ARG A O 1
ATOM 2751 N N . ARG A 1 352 ? 29.238 -1.715 19.596 1.00 48.34 352 ARG A N 1
ATOM 2752 C CA . ARG A 1 352 ? 28.114 -2.440 18.981 1.00 48.34 352 ARG A CA 1
ATOM 2753 C C . ARG A 1 352 ? 26.814 -1.905 19.561 1.00 48.34 352 ARG A C 1
ATOM 2755 O O . ARG A 1 352 ? 26.322 -2.399 20.557 1.00 48.34 352 ARG A O 1
ATOM 2762 N N . ARG A 1 353 ? 26.288 -0.850 18.931 1.00 51.66 353 ARG A N 1
ATOM 2763 C CA . ARG A 1 353 ? 24.955 -0.320 19.237 1.00 51.66 353 ARG A CA 1
ATOM 2764 C C . ARG A 1 353 ? 23.920 -1.368 18.833 1.00 51.66 353 ARG A C 1
ATOM 2766 O O . ARG A 1 353 ? 23.749 -1.610 17.639 1.00 51.66 353 ARG A O 1
ATOM 2773 N N . SER A 1 354 ? 23.226 -1.952 19.799 1.00 52.09 354 SER A N 1
ATOM 2774 C CA . SER A 1 354 ? 21.979 -2.679 19.575 1.00 52.09 354 SER A CA 1
ATOM 2775 C C . SER A 1 354 ? 20.877 -1.671 19.217 1.00 52.09 354 SER A C 1
ATOM 2777 O O . SER A 1 354 ? 20.095 -1.242 20.052 1.00 52.09 354 SER A O 1
ATOM 2779 N N . THR A 1 355 ? 20.844 -1.167 17.981 1.00 60.16 355 THR A N 1
ATOM 2780 C CA . THR A 1 355 ? 19.833 -0.180 17.559 1.00 60.16 355 THR A CA 1
ATOM 2781 C C . THR A 1 355 ? 18.430 -0.778 17.656 1.00 60.16 355 THR A C 1
ATOM 2783 O O . THR A 1 355 ? 18.229 -1.883 17.157 1.00 60.16 355 THR A O 1
ATOM 2786 N N . ILE A 1 356 ? 17.468 -0.047 18.240 1.00 67.00 356 ILE A N 1
ATOM 2787 C CA . ILE A 1 356 ? 16.037 -0.362 18.124 1.00 67.00 356 ILE A CA 1
ATOM 2788 C C . ILE A 1 356 ? 15.771 -0.635 16.648 1.00 67.00 356 ILE A C 1
ATOM 2790 O O . ILE A 1 356 ? 16.080 0.208 15.801 1.00 67.00 356 ILE A O 1
ATOM 2794 N N . GLU A 1 357 ? 15.245 -1.818 16.335 1.00 76.94 357 GLU A N 1
ATOM 2795 C CA . GLU A 1 357 ? 14.883 -2.153 14.964 1.00 76.94 357 GLU A CA 1
ATOM 2796 C C . GLU A 1 357 ? 13.904 -1.084 14.473 1.00 76.94 357 GLU A C 1
ATOM 2798 O O . GLU A 1 357 ? 12.826 -0.914 15.044 1.00 76.94 357 GLU A O 1
ATOM 2803 N N . SER A 1 358 ? 14.275 -0.327 13.436 1.00 77.12 358 SER A N 1
ATOM 2804 C CA . SER A 1 358 ? 13.490 0.820 12.953 1.00 77.12 358 SER A CA 1
ATOM 2805 C C . SER A 1 358 ? 12.034 0.448 12.646 1.00 77.12 358 SER A C 1
ATOM 2807 O O . SER A 1 358 ? 11.135 1.274 12.771 1.00 77.12 358 SER A O 1
ATOM 2809 N N . GLN A 1 359 ? 11.792 -0.822 12.314 1.00 79.81 359 GLN A N 1
ATOM 2810 C CA . GLN A 1 359 ? 10.466 -1.395 12.106 1.00 79.81 359 GLN A CA 1
ATOM 2811 C C . GLN A 1 359 ? 9.612 -1.431 13.383 1.00 79.81 359 GLN A C 1
ATOM 2813 O O . GLN A 1 359 ? 8.422 -1.134 13.318 1.00 79.81 359 GLN A O 1
ATOM 2818 N N . GLN A 1 360 ? 10.194 -1.734 14.547 1.00 83.00 360 GLN A N 1
ATOM 2819 C CA . GLN A 1 360 ? 9.469 -1.770 15.822 1.00 83.00 360 GLN A CA 1
ATOM 2820 C C . GLN A 1 360 ? 9.069 -0.367 16.283 1.00 83.00 360 GLN A C 1
ATOM 2822 O O . GLN A 1 360 ? 7.943 -0.170 16.739 1.00 83.00 360 GLN A O 1
ATOM 2827 N N . ALA A 1 361 ? 9.964 0.611 16.117 1.00 86.38 361 ALA A N 1
ATOM 2828 C CA . ALA A 1 361 ? 9.667 2.012 16.407 1.00 86.38 361 ALA A CA 1
ATOM 2829 C C . ALA A 1 361 ? 8.563 2.552 15.484 1.00 86.38 361 ALA A C 1
ATOM 2831 O O . ALA A 1 361 ? 7.623 3.190 15.953 1.00 86.38 361 ALA A O 1
ATOM 2832 N N . LEU A 1 362 ? 8.634 2.234 14.186 1.00 88.38 362 LEU A N 1
ATOM 2833 C CA . LEU A 1 362 ? 7.611 2.623 13.217 1.00 88.38 362 LEU A CA 1
ATOM 2834 C C . LEU A 1 362 ? 6.253 1.974 13.517 1.00 88.38 362 LEU A C 1
ATOM 2836 O O . LEU A 1 362 ? 5.231 2.651 13.452 1.00 88.38 362 LEU A O 1
ATOM 2840 N N . ALA A 1 363 ? 6.229 0.684 13.864 1.00 88.75 363 ALA A N 1
ATOM 2841 C CA . ALA A 1 363 ? 5.003 -0.007 14.258 1.00 88.75 363 ALA A CA 1
ATOM 2842 C C . ALA A 1 363 ? 4.391 0.611 15.524 1.00 88.75 363 ALA A C 1
ATOM 2844 O O . ALA A 1 363 ? 3.185 0.836 15.571 1.00 88.75 363 ALA A O 1
ATOM 2845 N N . LEU A 1 364 ? 5.215 0.939 16.529 1.00 92.81 364 LEU A N 1
ATOM 2846 C CA . LEU A 1 364 ? 4.745 1.633 17.727 1.00 92.81 364 LEU A CA 1
ATOM 2847 C C . LEU A 1 364 ? 4.136 2.995 17.380 1.00 92.81 364 LEU A C 1
ATOM 2849 O O . LEU A 1 364 ? 3.016 3.265 17.805 1.00 92.81 364 LEU A O 1
ATOM 2853 N N . TRP A 1 365 ? 4.842 3.815 16.596 1.00 94.75 365 TRP A N 1
ATOM 2854 C CA . TRP A 1 365 ? 4.350 5.127 16.174 1.00 94.75 365 TRP A CA 1
ATOM 2855 C C . TRP A 1 365 ? 2.993 5.010 15.472 1.00 94.75 365 TRP A C 1
ATOM 2857 O O . TRP A 1 365 ? 2.033 5.629 15.914 1.00 94.75 365 TRP A O 1
ATOM 2867 N N . ARG A 1 366 ? 2.872 4.126 14.470 1.00 94.81 366 ARG A N 1
ATOM 2868 C CA . ARG A 1 366 ? 1.604 3.897 13.756 1.00 94.81 366 ARG A CA 1
ATOM 2869 C C . ARG A 1 366 ? 0.478 3.495 14.701 1.00 94.81 366 ARG A C 1
ATOM 2871 O O . ARG A 1 366 ? -0.630 4.014 14.609 1.00 94.81 366 ARG A O 1
ATOM 2878 N N . ASN A 1 367 ? 0.766 2.572 15.614 1.00 95.44 367 ASN A N 1
ATOM 2879 C CA . ASN A 1 367 ? -0.241 2.048 16.521 1.00 95.44 367 ASN A CA 1
ATOM 2880 C C . ASN A 1 367 ? -0.743 3.111 17.509 1.00 95.44 367 ASN A C 1
ATOM 2882 O O . ASN A 1 367 ? -1.939 3.176 17.786 1.00 95.44 367 ASN A O 1
ATOM 2886 N N . VAL A 1 368 ? 0.161 3.951 18.022 1.00 95.69 368 VAL A N 1
ATOM 2887 C CA . VAL A 1 368 ? -0.191 5.076 18.899 1.00 95.69 368 VAL A CA 1
ATOM 2888 C C . VAL A 1 368 ? -0.972 6.136 18.127 1.00 95.69 368 VAL A C 1
ATOM 2890 O O . VAL A 1 368 ? -2.029 6.539 18.596 1.00 95.69 368 VAL A O 1
ATOM 2893 N N . SER A 1 369 ? -0.536 6.507 16.921 1.00 96.75 369 SER A N 1
ATOM 2894 C CA . SER A 1 369 ? -1.228 7.517 16.111 1.00 96.75 369 SER A CA 1
ATOM 2895 C C . SER A 1 369 ? -2.651 7.106 15.730 1.00 96.75 369 SER A C 1
ATOM 2897 O O . SER A 1 369 ? -3.546 7.940 15.746 1.00 96.75 369 SER A O 1
ATOM 2899 N N . VAL A 1 370 ? -2.910 5.822 15.451 1.00 96.81 370 VAL A N 1
ATOM 2900 C CA . VAL A 1 370 ? -4.292 5.345 15.239 1.00 96.81 370 VAL A CA 1
ATOM 2901 C C . VAL A 1 370 ? -5.118 5.433 16.519 1.00 96.81 370 VAL A C 1
ATOM 2903 O O . VAL A 1 370 ? -6.295 5.776 16.465 1.00 96.81 370 VAL A O 1
ATOM 2906 N N . LEU A 1 371 ? -4.529 5.129 17.677 1.00 95.06 371 LEU A N 1
ATOM 2907 C CA . LEU A 1 371 ? -5.236 5.251 18.949 1.00 95.06 371 LEU A CA 1
ATOM 2908 C C . LEU A 1 371 ? -5.589 6.714 19.255 1.00 95.06 371 LEU A C 1
ATOM 2910 O O . LEU A 1 371 ? -6.714 6.982 19.669 1.00 95.06 371 LEU A O 1
ATOM 2914 N N . GLU A 1 372 ? -4.657 7.639 19.023 1.00 94.38 372 GLU A N 1
ATOM 2915 C CA . GLU A 1 372 ? -4.879 9.086 19.135 1.00 94.38 372 GLU A CA 1
ATOM 2916 C C . GLU A 1 372 ? -5.992 9.544 18.188 1.00 94.38 372 GLU A C 1
ATOM 2918 O O . GLU A 1 372 ? -6.971 10.129 18.647 1.00 94.38 372 GLU A O 1
ATOM 2923 N N . LEU A 1 373 ? -5.917 9.158 16.909 1.00 94.00 373 LEU A N 1
ATOM 2924 C CA . LEU A 1 373 ? -6.927 9.460 15.892 1.00 94.00 373 LEU A CA 1
ATOM 2925 C C . LEU A 1 373 ? -8.339 9.015 16.320 1.00 94.00 373 LEU A C 1
ATOM 2927 O O . LEU A 1 373 ? -9.309 9.757 16.158 1.00 94.00 373 LEU A O 1
ATOM 2931 N N . LEU A 1 374 ? -8.471 7.815 16.895 1.00 94.00 374 LEU A N 1
ATOM 2932 C CA . LEU A 1 374 ? -9.756 7.304 17.386 1.00 94.00 374 LEU A CA 1
ATOM 2933 C C . LEU A 1 374 ? -10.266 8.076 18.609 1.00 94.00 374 LEU A C 1
ATOM 2935 O O . LEU A 1 374 ? -11.464 8.335 18.707 1.00 94.00 374 LEU A O 1
ATOM 2939 N N . VAL A 1 375 ? -9.380 8.444 19.540 1.00 91.62 375 VAL A N 1
ATOM 2940 C CA . VAL A 1 375 ? -9.743 9.236 20.727 1.00 91.62 375 VAL A CA 1
ATOM 2941 C C . VAL A 1 375 ? -10.202 10.640 20.328 1.00 91.62 375 VAL A C 1
ATOM 2943 O O . VAL A 1 375 ? -11.205 11.127 20.850 1.00 91.62 375 VAL A O 1
ATOM 2946 N N . GLU A 1 376 ? -9.509 11.277 19.387 1.00 89.25 376 GLU A N 1
ATOM 2947 C CA . GLU A 1 376 ? -9.883 12.593 18.866 1.00 89.25 376 GLU A CA 1
ATOM 2948 C C . GLU A 1 376 ? -11.214 12.540 18.104 1.00 89.25 376 GLU A C 1
ATOM 2950 O O . GLU A 1 376 ? -12.103 13.357 18.356 1.00 89.25 376 GLU A O 1
ATOM 2955 N N . GLY A 1 377 ? -11.408 11.535 17.244 1.00 85.75 377 GLY A N 1
ATOM 2956 C CA . GLY A 1 377 ? -12.673 11.330 16.531 1.00 85.75 377 GLY A CA 1
ATOM 2957 C C . GLY A 1 377 ? -13.872 11.101 17.464 1.00 85.75 377 GLY A C 1
ATOM 2958 O O . GLY A 1 377 ? -14.975 11.589 17.199 1.00 85.75 377 GLY A O 1
ATOM 2959 N N . ASP A 1 378 ? -13.660 10.399 18.578 1.00 85.25 378 ASP A N 1
ATOM 2960 C CA . ASP A 1 378 ? -14.685 10.117 19.590 1.00 85.25 378 ASP A CA 1
ATOM 2961 C C . ASP A 1 378 ? -15.036 11.372 20.402 1.00 85.25 378 ASP A C 1
ATOM 2963 O O . ASP A 1 378 ? -16.205 11.618 20.708 1.00 85.25 378 ASP A O 1
ATOM 2967 N N . ALA A 1 379 ? -14.044 12.224 20.683 1.00 79.81 379 ALA A N 1
ATOM 2968 C CA . ALA A 1 379 ? -14.264 13.522 21.315 1.00 79.81 379 ALA A CA 1
ATOM 2969 C C . ALA A 1 379 ? -15.111 14.455 20.433 1.00 79.81 379 ALA A C 1
ATOM 2971 O O . ALA A 1 379 ? -16.011 15.121 20.944 1.00 79.81 379 ALA A O 1
ATOM 2972 N N . ILE A 1 380 ? -14.872 14.460 19.116 1.00 79.06 380 ILE A N 1
ATOM 2973 C CA . ILE A 1 380 ? -15.663 15.236 18.145 1.00 79.06 380 ILE A CA 1
ATOM 2974 C C . ILE A 1 380 ? -17.105 14.716 18.068 1.00 79.06 380 ILE A C 1
ATOM 2976 O O . ILE A 1 380 ? -18.043 15.505 17.974 1.00 79.06 380 ILE A O 1
ATOM 2980 N N . SER A 1 381 ? -17.288 13.396 18.142 1.00 76.38 381 SER A N 1
ATOM 2981 C CA . SER A 1 381 ? -18.612 12.757 18.089 1.00 76.38 381 SER A CA 1
ATOM 2982 C C . SER A 1 381 ? -19.372 12.834 19.425 1.00 76.38 381 SER A C 1
ATOM 2984 O O . SER A 1 381 ? -20.569 12.574 19.464 1.00 76.38 381 SER A O 1
ATOM 2986 N N . ASN A 1 382 ? -18.694 13.234 20.511 1.00 73.62 382 ASN A N 1
ATOM 2987 C CA . ASN A 1 382 ? -19.203 13.332 21.886 1.00 73.62 382 ASN A CA 1
ATOM 2988 C C . ASN A 1 382 ? -19.777 12.017 22.457 1.00 73.62 382 ASN A C 1
ATOM 2990 O O . ASN A 1 382 ? -20.568 12.026 23.402 1.00 73.62 382 ASN A O 1
ATOM 2994 N N . ASP A 1 383 ? -19.342 10.887 21.909 1.00 74.12 383 ASP A N 1
ATOM 2995 C CA . ASP A 1 383 ? -19.849 9.560 22.249 1.00 74.12 383 ASP A CA 1
ATOM 2996 C C . ASP A 1 383 ? -19.078 8.927 23.429 1.00 74.12 383 ASP A C 1
ATOM 2998 O O . ASP A 1 383 ? -19.622 8.093 24.159 1.00 74.12 383 ASP A O 1
ATOM 3002 N N . LYS A 1 384 ? -17.829 9.363 23.677 1.00 73.19 384 LYS A N 1
ATOM 3003 C CA . LYS A 1 384 ? -16.915 8.865 24.735 1.00 73.19 384 LYS A CA 1
ATOM 3004 C C . LYS A 1 384 ? -16.786 7.335 24.750 1.00 73.19 384 LYS A C 1
ATOM 3006 O O . LYS A 1 384 ? -16.540 6.726 25.802 1.00 73.19 384 LYS A O 1
ATOM 3011 N N . GLN A 1 385 ? -16.956 6.695 23.601 1.00 80.31 385 GLN A N 1
ATOM 3012 C CA . GLN A 1 385 ? -16.938 5.248 23.463 1.00 80.31 385 GLN A CA 1
ATOM 3013 C C . GLN A 1 385 ? -15.526 4.685 23.641 1.00 80.31 385 GLN A C 1
ATOM 3015 O O . GLN A 1 385 ? -15.362 3.676 24.326 1.00 80.31 385 GLN A O 1
ATOM 3020 N N . VAL A 1 386 ? -14.490 5.340 23.111 1.00 86.44 386 VAL A N 1
ATOM 3021 C CA . VAL A 1 386 ? -13.117 4.807 23.097 1.00 86.44 386 VAL A CA 1
ATOM 3022 C C . VAL A 1 386 ? -12.527 4.721 24.508 1.00 86.44 386 VAL A C 1
ATOM 3024 O O . VAL A 1 386 ? -12.157 3.613 24.910 1.00 86.44 386 VAL A O 1
ATOM 3027 N N . PRO A 1 387 ? -12.488 5.795 25.328 1.00 85.31 387 PRO A N 1
ATOM 3028 C CA . PRO A 1 387 ? -11.997 5.695 26.703 1.00 85.31 387 PRO A CA 1
ATOM 3029 C C . PRO A 1 387 ? -12.788 4.675 27.527 1.00 85.31 387 PRO A C 1
ATOM 3031 O O . PRO A 1 387 ? -12.210 3.914 28.304 1.00 85.31 387 PRO A O 1
ATOM 3034 N N . THR A 1 388 ? -14.106 4.617 27.321 1.00 85.62 388 THR A N 1
ATOM 3035 C CA . THR A 1 388 ? -14.988 3.672 28.010 1.00 85.62 388 THR A CA 1
ATOM 3036 C C . THR A 1 388 ? -14.634 2.229 27.652 1.00 85.62 388 THR A C 1
ATOM 3038 O O . THR A 1 388 ? -14.435 1.409 28.549 1.00 85.62 388 THR A O 1
ATOM 3041 N N . LEU A 1 389 ? -14.487 1.907 26.366 1.00 86.00 389 LEU A N 1
ATOM 3042 C CA . LEU A 1 389 ? -14.102 0.575 25.890 1.00 86.00 389 LEU A CA 1
ATOM 3043 C C . LEU A 1 389 ? -12.712 0.167 26.397 1.00 86.00 389 LEU A C 1
ATOM 3045 O O . LEU A 1 389 ? -12.522 -0.962 26.861 1.00 86.00 389 LEU A O 1
ATOM 3049 N N . LEU A 1 390 ? -11.750 1.093 26.385 1.00 86.31 390 LEU A N 1
ATOM 3050 C CA . LEU A 1 390 ? -10.407 0.852 26.914 1.00 86.31 390 LEU A CA 1
ATOM 3051 C C . LEU A 1 390 ? -10.438 0.544 28.417 1.00 86.31 390 LEU A C 1
ATOM 3053 O O . LEU A 1 390 ? -9.827 -0.433 28.852 1.00 86.31 390 LEU A O 1
ATOM 3057 N N . LEU A 1 391 ? -11.208 1.299 29.206 1.00 84.00 391 LEU A N 1
ATOM 3058 C CA . LEU A 1 391 ? -11.380 1.048 30.641 1.00 84.00 391 LEU A CA 1
ATOM 3059 C C . LEU A 1 391 ? -12.007 -0.321 30.930 1.00 84.00 391 LEU A C 1
ATOM 3061 O O . LEU A 1 391 ? -11.564 -1.010 31.851 1.00 84.00 391 LEU A O 1
ATOM 3065 N N . HIS A 1 392 ? -13.001 -0.739 30.142 1.00 79.94 392 HIS A N 1
ATOM 3066 C CA . HIS A 1 392 ? -13.632 -2.051 30.301 1.00 79.94 392 HIS A CA 1
ATOM 3067 C C . HIS A 1 392 ? -12.683 -3.193 29.921 1.00 79.94 392 HIS A C 1
ATOM 3069 O O . HIS A 1 392 ? -12.596 -4.179 30.652 1.00 79.94 392 HIS A O 1
ATOM 3075 N N . SER A 1 393 ? -11.911 -3.034 28.842 1.00 71.19 393 SER A N 1
ATOM 3076 C CA . SER A 1 393 ? -10.939 -4.041 28.396 1.00 71.19 393 SER A CA 1
ATOM 3077 C C . SER A 1 393 ? -9.708 -4.162 29.310 1.00 71.19 393 SER A C 1
ATOM 3079 O O . SER A 1 393 ? -9.088 -5.221 29.376 1.00 71.19 393 SER A O 1
ATOM 3081 N N . ARG A 1 394 ? -9.370 -3.115 30.081 1.00 61.78 394 ARG A N 1
ATOM 3082 C CA . ARG A 1 394 ? -8.227 -3.095 31.016 1.00 61.78 394 ARG A CA 1
ATOM 3083 C C . ARG A 1 394 ? -8.288 -4.197 32.079 1.00 61.78 394 ARG A C 1
ATOM 3085 O O . ARG A 1 394 ? -7.236 -4.682 32.499 1.00 61.78 394 ARG A O 1
ATOM 3092 N N . LYS A 1 395 ? -9.490 -4.611 32.500 1.00 56.62 395 LYS A N 1
ATOM 3093 C CA . LYS A 1 395 ? -9.678 -5.665 33.516 1.00 56.62 395 LYS A CA 1
ATOM 3094 C C . LYS A 1 395 ? -9.110 -7.025 33.087 1.00 56.62 395 LYS A C 1
ATOM 3096 O O . LYS A 1 395 ? -8.758 -7.819 33.953 1.00 56.62 395 LYS A O 1
ATOM 3101 N N . ASP A 1 396 ? -8.945 -7.259 31.786 1.00 50.59 396 ASP A N 1
ATOM 3102 C CA . ASP A 1 396 ? -8.409 -8.515 31.251 1.00 50.59 396 ASP A CA 1
ATOM 3103 C C . ASP A 1 396 ? -6.875 -8.530 31.122 1.00 50.59 396 ASP A C 1
ATOM 3105 O O . ASP A 1 396 ? -6.290 -9.585 30.863 1.00 50.59 396 ASP A O 1
ATOM 3109 N N . TYR A 1 397 ? -6.205 -7.382 31.291 1.00 50.47 397 TYR A N 1
ATOM 3110 C CA . TYR A 1 397 ? -4.782 -7.215 30.958 1.00 50.47 397 TYR A CA 1
ATOM 3111 C C . TYR A 1 397 ? -3.869 -6.873 32.138 1.00 50.47 397 TYR A C 1
ATOM 3113 O O . TYR A 1 397 ? -2.653 -6.975 31.995 1.00 50.47 397 TYR A O 1
ATOM 3121 N N . ILE A 1 398 ? -4.430 -6.507 33.293 1.00 44.34 398 ILE A N 1
ATOM 3122 C CA . ILE A 1 398 ? -3.690 -6.352 34.552 1.00 44.34 398 ILE A CA 1
ATOM 3123 C C . ILE A 1 398 ? -4.055 -7.542 35.442 1.00 44.34 398 ILE A C 1
ATOM 3125 O O . ILE A 1 398 ? -5.051 -7.502 36.163 1.00 44.34 398 ILE A O 1
ATOM 3129 N N . LYS A 1 399 ? -3.273 -8.617 35.346 1.00 36.72 399 LYS A N 1
ATOM 3130 C CA . LYS A 1 399 ? -3.234 -9.705 36.325 1.00 36.72 399 LYS A CA 1
ATOM 3131 C C . LYS A 1 399 ? -1.797 -9.968 36.717 1.00 36.72 399 LYS A C 1
ATOM 3133 O O . LYS A 1 399 ? -0.954 -9.977 35.791 1.00 36.72 399 LYS A O 1
#

pLDDT: mean 80.79, std 13.17, range [24.16, 97.0]

Nearest PDB structures (foldseek):
  6tyl-assembly1_A  TM=6.315E-01  e=3.000E-01  Rattus norvegicus
  6vu8-assembly1_A  TM=4.246E-01  e=1.649E+00  Rattus norvegicus
  8fbj-assembly1_A  TM=3.414E-01  e=1.065E+00  synthetic construct
  3gq2-assembly1_B  TM=3.038E-01  e=1.385E+00  Bos taurus
  7mnl-assembly2_B  TM=2.666E-01  e=2.553E+00  Homo sapiens

Sequence (399 aa):
MQLLPPTLCRPRHVDRERLRVQLGTTQFQRLRYHEAAVVSSAPMKFQLVALSGDSIFVLPLAGGGGARCIPLRTVAEVTRVVPATQKQRALLLLPTSQLFRLQLEASELFFATFEPHTQLFFQLARALRVAFQSLVLDLASARDDQQRSRLLDELTVAASSSAELQQLFFENRTPLEDCVGLAAFLVQQLTRSSLPEGSSESQLTFLLSSVRVLGAMCFDASSQTRFLNTLALEELVSHVLARGAECYAVNGLKPPRMNLRILREELLDAQAALLLALDAMQQHEDFRLYQQQTQLGLLHEQTVSVAQLALRAPALATWLSKFFKRVCIAVSRVATAIERQQDEQEASSSRRRSTIESQQALALWRNVSVLELLVEGDAISNDKQVPTLLLHSRKDYIK

Foldseek 3Di:
DDDDQPPLDDPDPDDLVVVCVQLPVVVSVQWDDKAWKWKPDVVTATWIWTDGLFWIWTGGPDDDDHIDTDGLLQFLDKDWDDDPDPSQVSRASDPLWTWIWTDGPVDIMIIIHPHNPDCVSVVSLVSNLSNLLVLLVCLLPDPFLQSNLVSLVSLLSSLQRHPSSLVCQLVQQRDHDPDGGNLLVLLVCLVPCPQPLDRDLSNLSSLLSSLSNLLSSLPPLPPCLVRLVVNVLLSSLLSLLVVLLVLVVSDDPDDDDPSSVVSSLSSLLSSLSNLVSSQSNVVNVLVVVVVVCVVVVHDRDDDQGSLNSNVPHPSNLSSLLVLVVSLVVLVVVVVVLVVVQVVPVVVDPDDDRPDDPVVSVSSNVSSVVSLVSNCVSCVVVVPCVSVVSNVVSVVVPDD

Solvent-accessible surface area (backbone atoms only — not comparable to full-atom values): 22161 Å² total; per-residue (Å²): 134,85,82,73,74,86,67,93,67,76,79,70,77,77,54,68,67,61,53,30,67,64,57,32,69,74,55,43,72,49,51,78,49,72,50,69,30,30,40,75,48,92,75,75,45,57,24,36,40,33,33,31,68,59,33,42,33,45,28,50,72,70,68,96,59,75,59,47,76,42,52,47,90,49,51,39,42,80,44,82,48,81,69,84,46,74,72,51,46,69,44,45,85,42,97,55,26,46,39,32,38,39,36,35,88,90,50,75,42,42,40,15,33,75,46,74,82,61,57,62,65,62,52,49,56,50,33,47,52,51,39,52,50,49,50,54,50,50,44,72,68,45,89,47,44,60,60,32,21,52,53,31,46,53,49,26,54,38,28,70,65,13,71,72,46,31,52,45,44,74,67,31,73,52,80,49,99,91,40,60,14,55,55,39,44,51,46,47,52,56,67,64,61,73,72,57,99,68,70,47,69,43,55,54,45,26,51,38,24,49,40,40,30,53,23,34,59,37,52,65,31,89,85,48,38,93,50,51,82,61,52,46,60,62,61,40,45,30,33,54,36,35,52,57,28,52,74,67,65,68,66,72,96,57,84,73,58,71,67,57,51,50,52,52,54,51,33,52,47,34,50,29,46,26,52,54,23,50,35,50,19,47,55,51,40,52,52,51,50,49,54,52,28,60,74,70,74,48,82,84,82,85,77,84,47,58,40,49,41,40,72,68,21,92,30,36,71,61,22,49,51,54,50,50,51,50,42,56,52,40,52,52,54,52,50,54,44,53,52,52,45,52,55,50,62,76,73,44,98,67,94,71,82,72,68,74,56,66,65,60,58,50,44,39,51,36,44,50,51,49,53,50,44,40,48,53,36,26,60,75,66,68,67,57,52,55,67,50,50,51,61,63,48,46,70,80,72,71,125

Secondary structure (DSSP, 8-state):
-------S-------HHHHHHHHHHHHHHTEEEEEEEEE--SS-EEEEEEEESSEEEEEESSSSPPPEEEEGGGEEEEEEE---SHHHHTT--STTPPEEEEEETTEEEEEEES-TT--HHHHHHHHHHHHHHHHHHHHHH--SHHHHHHHHHHHHHHHHH-HHHHHHHHS---EETTEESHHHHHHHHHHH----SS--HHHHHHHHHHHHHHHHHHS-HHHHGGGGGGG-HHHHHHHHHHHHHHHHH---SSPPPHHHHHHHHHHHHHHHHHHHHHHHHHHHHHHHHHHHHHHHTPPPPPPPPHHHHHHH-TTHHHHHHHHHHHHHHHHHHHHHHHHHHHHHHHH-SS----PPPHHHHH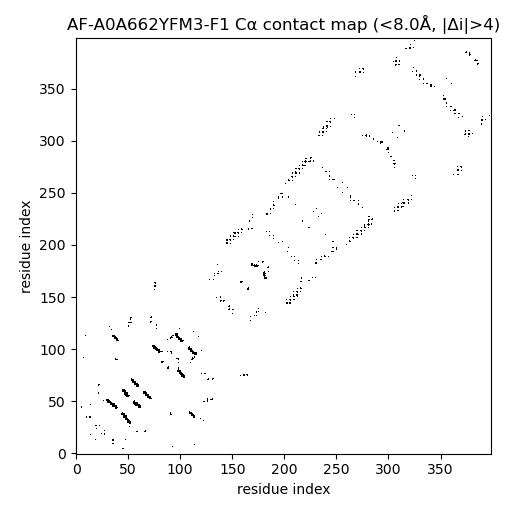HHHHHHHHHHHHHHHHHHHT--HHHHHHHHHGGGT--

Radius of gyration: 26.33 Å; Cα contacts (8 Å, |Δi|>4): 511; chains: 1; bounding box: 63×55×76 Å

Mean predicted aligned error: 10.94 Å